Protein AF-0000000072250108 (afdb_homodimer)

Sequence (618 aa):
MEIKQIKYFLTVVEAGSIGKAAQKLDVGASAISQQISKLEQELSIRLLQRNAFGVTPTPAGLAFLKHSQLILRQVNFAVDAAHSARLSGHVSLGFPPTITALIGIPLMKLMSERYPDIRLEIVETLSGNLIQSINSRQLDIAIIFTNEIDKQWSIQPLVREQMYLMARKEVLEEYGLAECIKSGVIQSQQIGDLPLVLPRQRHSLRKLLEHKIGQLNVVYEIDGLHLLMDSLIHLNLASVRPGSACLQEYKHKLQLLKLVDPEVERINYLVSLAEEELSPAALAAKSAIKACVKDLIQNQIWPCSEIILMEIKQIKYFLTVVEAGSIGKAAQKLDVGASAISQQISKLEQELSIRLLQRNAFGVTPTPAGLAFLKHSQLILRQVNFAVDAAHSARLSGHVSLGFPPTITALIGIPLMKLMSERYPDIRLEIVETLSGNLIQSINSRQLDIAIIFTNEIDKQWSIQPLVREQMYLMARKEVLEEYGLAECIKSGVIQSQQIGDLPLVLPRQRHSLRKLLEHKIGQLNVVYEIDGLHLLMDSLIHLNLASVRPGSACLQEYKHKLQLLKLVDPEVERINYLVSLAEEELSPAALAAKSAIKACVKDLIQNQIWPCSEIIL

Organism: Acinetobacter pittii (strain PHEA-2) (NCBI:txid871585)

InterPro domains:
  IPR000847 LysR, HTH, N-terminal domain [PF00126] (3-61)
  IPR000847 LysR, HTH, N-terminal domain [PS50931] (1-58)
  IPR005119 LysR, substrate-binding [PF03466] (86-286)
  IPR036388 Winged helix-like DNA-binding domain superfamily [G3DSA:1.10.10.10] (1-90)
  IPR036390 Winged helix DNA-binding domain superfamily [SSF46785] (1-107)

Nearest PDB structures (foldseek):
  7d98-assembly1_P  TM=6.594E-01  e=1.096E-21  Cupriavidus necator
  6g1d-assembly1_B  TM=5.913E-01  e=2.688E-22  Corynebacterium glutamicum
  6g1d-assembly1_D  TM=5.767E-01  e=8.488E-22  Corynebacterium glutamicum
  8sbf-assembly1_D  TM=6.115E-01  e=8.967E-19  Acinetobacter baylyi ADP1
  6g1b-assembly1_J-2  TM=5.195E-01  e=2.672E-20  Corynebacterium glutamicum

pLDDT: mean 89.66, std 9.51, range [47.38, 98.5]

Solvent-accessible surface area (backbone atoms only — not comparable to full-atom values): 32470 Å² total; per-residue (Å²): 137,50,70,67,35,46,52,49,51,51,39,22,56,74,56,28,23,58,62,56,24,15,61,73,67,72,48,55,46,66,59,49,52,49,38,46,51,50,48,24,57,76,65,72,44,68,38,66,40,79,55,99,85,34,37,44,63,30,76,58,18,52,56,46,47,57,50,44,55,50,48,54,51,49,51,52,38,51,53,26,57,72,60,30,86,59,70,32,42,71,34,33,35,30,28,28,59,57,52,36,74,64,45,43,63,59,40,52,53,50,41,52,70,77,35,65,55,43,35,47,31,42,41,54,46,54,48,73,59,46,52,53,33,43,75,66,63,67,31,54,36,33,46,33,69,64,86,88,64,66,83,79,47,38,73,40,65,38,34,40,30,39,32,22,40,36,23,25,60,69,53,40,46,73,71,70,36,55,67,32,65,73,68,37,38,39,45,52,77,70,52,58,80,50,46,21,44,39,48,43,75,84,36,68,67,36,46,53,46,40,72,67,63,42,91,69,43,66,56,34,27,32,60,34,63,66,57,49,55,48,40,28,73,78,42,91,33,30,32,76,42,47,39,52,66,57,40,82,91,38,58,90,58,42,42,68,22,37,38,32,78,57,70,46,70,48,50,35,23,42,35,30,58,45,74,88,72,44,44,71,47,41,47,53,49,52,52,46,50,52,52,44,54,52,51,33,44,75,68,59,71,36,39,63,52,43,80,58,108,136,53,72,67,36,47,53,47,49,52,39,23,55,74,56,29,21,58,62,57,25,16,60,73,66,72,47,54,46,66,57,49,52,50,39,47,50,50,48,24,57,76,65,70,44,67,38,67,41,78,54,100,85,34,38,44,64,32,75,59,18,52,57,48,47,58,51,43,56,50,48,53,52,49,52,52,38,52,53,27,57,69,63,28,88,59,69,33,43,71,35,34,35,32,29,28,60,57,52,37,74,66,45,42,62,59,40,53,54,50,40,52,71,77,34,68,54,43,33,48,30,44,41,54,47,53,49,73,58,45,52,53,33,44,74,66,63,68,32,54,37,32,46,32,70,65,84,88,63,66,83,79,45,38,76,40,67,38,34,40,31,40,30,21,41,36,24,25,62,68,54,39,47,74,70,70,36,55,65,32,64,74,70,35,37,40,45,53,78,70,53,58,80,49,47,22,44,39,49,40,78,85,34,67,66,37,46,52,44,42,72,68,63,41,91,69,42,68,55,34,27,33,60,33,63,66,57,48,57,49,39,27,74,76,43,91,31,28,31,75,41,47,38,52,64,57,40,81,91,38,59,90,59,42,41,67,22,37,39,31,80,59,70,47,71,51,50,35,23,43,36,28,58,45,74,89,74,43,44,71,44,42,48,52,48,52,53,45,50,53,52,45,52,52,50,34,45,76,68,60,69,38,39,65,54,41,81,59,107

Structure (mmCIF, N/CA/C/O backbone):
data_AF-0000000072250108-model_v1
#
loop_
_entity.id
_entity.type
_entity.pdbx_description
1 polymer 'LysR family transcriptional regulatory protein'
#
loop_
_atom_site.group_PDB
_atom_site.id
_atom_site.type_symbol
_atom_site.label_atom_id
_atom_site.label_alt_id
_atom_site.label_comp_id
_atom_site.label_asym_id
_atom_site.label_entity_id
_atom_site.label_seq_id
_atom_site.pdbx_PDB_ins_code
_atom_site.Cartn_x
_atom_site.Cartn_y
_atom_site.Cartn_z
_atom_site.occupancy
_atom_site.B_iso_or_equiv
_atom_site.auth_seq_id
_atom_site.auth_comp_id
_atom_site.auth_asym_id
_atom_site.auth_atom_id
_atom_site.pdbx_PDB_model_num
ATOM 1 N N . MET A 1 1 ? -2.648 -12.18 -38.906 1 72.38 1 MET A N 1
ATOM 2 C CA . MET A 1 1 ? -2.178 -11.688 -37.625 1 72.38 1 MET A CA 1
ATOM 3 C C . MET A 1 1 ? -1.676 -12.836 -36.75 1 72.38 1 MET A C 1
ATOM 5 O O . MET A 1 1 ? -2.336 -13.867 -36.625 1 72.38 1 MET A O 1
ATOM 9 N N . GLU A 1 2 ? -0.431 -12.711 -36.344 1 80.56 2 GLU A N 1
ATOM 10 C CA . GLU A 1 2 ? 0.228 -13.766 -35.562 1 80.56 2 GLU A CA 1
ATOM 11 C C . GLU A 1 2 ? 0.463 -13.328 -34.125 1 80.56 2 GLU A C 1
ATOM 13 O O . GLU A 1 2 ? 0.614 -12.141 -33.844 1 80.56 2 GLU A O 1
ATOM 18 N N . ILE A 1 3 ? 0.486 -14.32 -33.25 1 82.5 3 ILE A N 1
ATOM 19 C CA . ILE A 1 3 ? 0.713 -14.078 -31.844 1 82.5 3 ILE A CA 1
ATOM 20 C C . ILE A 1 3 ? 2.023 -13.32 -31.656 1 82.5 3 ILE A C 1
ATOM 22 O O . ILE A 1 3 ? 2.117 -12.445 -30.781 1 82.5 3 ILE A O 1
ATOM 26 N N . LYS A 1 4 ? 3 -13.648 -32.438 1 85.94 4 LYS A N 1
ATOM 27 C CA . LYS A 1 4 ? 4.305 -13 -32.375 1 85.94 4 LYS A CA 1
ATOM 28 C C . LYS A 1 4 ? 4.18 -11.5 -32.625 1 85.94 4 LYS A C 1
ATOM 30 O O . LYS A 1 4 ? 4.848 -10.695 -31.984 1 85.94 4 LYS A O 1
ATOM 35 N N . GLN A 1 5 ? 3.346 -11.164 -33.531 1 87.38 5 GLN A N 1
ATOM 36 C CA . GLN A 1 5 ? 3.119 -9.758 -33.844 1 87.38 5 GLN A CA 1
ATOM 37 C C . GLN A 1 5 ? 2.502 -9.016 -32.688 1 87.38 5 GLN A C 1
ATOM 39 O O . GLN A 1 5 ? 2.895 -7.887 -32.375 1 87.38 5 GLN A O 1
ATOM 44 N N . ILE A 1 6 ? 1.602 -9.68 -32.031 1 87.5 6 ILE A N 1
ATOM 45 C CA . ILE A 1 6 ? 0.906 -9.094 -30.906 1 87.5 6 ILE A CA 1
ATOM 46 C C . ILE A 1 6 ? 1.884 -8.898 -29.75 1 87.5 6 ILE A C 1
ATOM 48 O O . ILE A 1 6 ? 1.895 -7.848 -29.094 1 87.5 6 ILE A O 1
ATOM 52 N N . LYS A 1 7 ? 2.668 -9.867 -29.5 1 88 7 LYS A N 1
ATOM 53 C CA . LYS A 1 7 ? 3.688 -9.797 -28.453 1 88 7 LYS A CA 1
ATOM 54 C C . LYS A 1 7 ? 4.66 -8.656 -28.719 1 88 7 LYS A C 1
ATOM 56 O O . LYS A 1 7 ? 5.02 -7.914 -27.797 1 88 7 LYS A O 1
ATOM 61 N N . TYR A 1 8 ? 5.094 -8.539 -29.938 1 90.62 8 TYR A N 1
ATOM 62 C CA . TYR A 1 8 ? 6.004 -7.469 -30.312 1 90.62 8 TYR A CA 1
ATOM 63 C C . TYR A 1 8 ? 5.363 -6.105 -30.094 1 90.62 8 TYR A C 1
ATOM 65 O O . TYR A 1 8 ? 5.988 -5.199 -29.547 1 90.62 8 TYR A O 1
ATOM 73 N N . PHE A 1 9 ? 4.125 -5.992 -30.469 1 91.75 9 PHE A N 1
ATOM 74 C CA . PHE A 1 9 ? 3.359 -4.762 -30.297 1 91.75 9 PHE A CA 1
ATOM 75 C C . PHE A 1 9 ? 3.281 -4.359 -28.828 1 91.75 9 PHE A C 1
ATOM 77 O O . PHE A 1 9 ? 3.592 -3.223 -28.469 1 91.75 9 PHE A O 1
ATOM 84 N N . LEU A 1 10 ? 2.898 -5.27 -28.078 1 89.69 10 LEU A N 1
ATOM 85 C CA . LEU A 1 10 ? 2.746 -5.012 -26.656 1 89.69 10 LEU A CA 1
ATOM 86 C C . LEU A 1 10 ? 4.074 -4.582 -26.031 1 89.69 10 LEU A C 1
ATOM 88 O O . LEU A 1 10 ? 4.117 -3.639 -25.25 1 89.69 10 LEU A O 1
ATOM 92 N N . THR A 1 11 ? 5.148 -5.23 -26.359 1 89.94 11 THR A N 1
ATOM 93 C CA . THR A 1 11 ? 6.465 -4.953 -25.812 1 89.94 11 THR A CA 1
ATOM 94 C C . THR A 1 11 ? 6.953 -3.57 -26.234 1 89.94 11 THR A C 1
ATOM 96 O O . THR A 1 11 ? 7.57 -2.854 -25.438 1 89.94 11 THR A O 1
ATOM 99 N N . VAL A 1 12 ? 6.625 -3.215 -27.391 1 93.25 12 VAL A N 1
ATOM 100 C CA . VAL A 1 12 ? 7.012 -1.9 -27.875 1 93.25 12 VAL A CA 1
ATOM 101 C C . VAL A 1 12 ? 6.262 -0.814 -27.125 1 93.25 12 VAL A C 1
ATOM 103 O O . VAL A 1 12 ? 6.844 0.206 -26.734 1 93.25 12 VAL A O 1
ATOM 106 N N . VAL A 1 13 ? 4.992 -1.061 -26.938 1 90.25 13 VAL A N 1
ATOM 107 C CA . VAL A 1 13 ? 4.172 -0.087 -26.219 1 90.25 13 VAL A CA 1
ATOM 108 C C . VAL A 1 13 ? 4.672 0.061 -24.781 1 90.25 13 VAL A C 1
ATOM 110 O O . VAL A 1 13 ? 4.777 1.176 -24.266 1 90.25 13 VAL A O 1
ATOM 113 N N . GLU A 1 14 ? 4.898 -1.041 -24.25 1 85.88 14 GLU A N 1
ATOM 114 C CA . GLU A 1 14 ? 5.379 -1.061 -22.875 1 85.88 14 GLU A CA 1
ATOM 115 C C . GLU A 1 14 ? 6.73 -0.365 -22.75 1 85.88 14 GLU A C 1
ATOM 117 O O . GLU A 1 14 ? 6.953 0.405 -21.812 1 85.88 14 GLU A O 1
ATOM 122 N N . ALA A 1 15 ? 7.625 -0.612 -23.688 1 86.44 15 ALA A N 1
ATOM 123 C CA . ALA A 1 15 ? 8.992 -0.109 -23.625 1 86.44 15 ALA A CA 1
ATOM 124 C C . ALA A 1 15 ? 9.07 1.325 -24.141 1 86.44 15 ALA A C 1
ATOM 126 O O . ALA A 1 15 ? 10.031 2.045 -23.859 1 86.44 15 ALA A O 1
ATOM 127 N N . GLY A 1 16 ? 8.086 1.693 -24.922 1 89.12 16 GLY A N 1
ATOM 128 C CA . GLY A 1 16 ? 8.047 3.008 -25.531 1 89.12 16 GLY A CA 1
ATOM 129 C C . GLY A 1 16 ? 9.07 3.168 -26.656 1 89.12 16 GLY A C 1
ATOM 130 O O . GLY A 1 16 ? 9.375 4.289 -27.062 1 89.12 16 GLY A O 1
ATOM 131 N N . SER A 1 17 ? 9.75 2.104 -27 1 91.94 17 SER A N 1
ATOM 132 C CA . SER A 1 17 ? 10.797 2.123 -28.016 1 91.94 17 SER A CA 1
ATOM 133 C C . SER A 1 17 ? 10.953 0.76 -28.672 1 91.94 17 SER A C 1
ATOM 135 O O . SER A 1 17 ? 10.867 -0.274 -28.016 1 91.94 17 SER A O 1
ATOM 137 N N . ILE A 1 18 ? 11.211 0.796 -29.984 1 91.44 18 ILE A N 1
ATOM 138 C CA . ILE A 1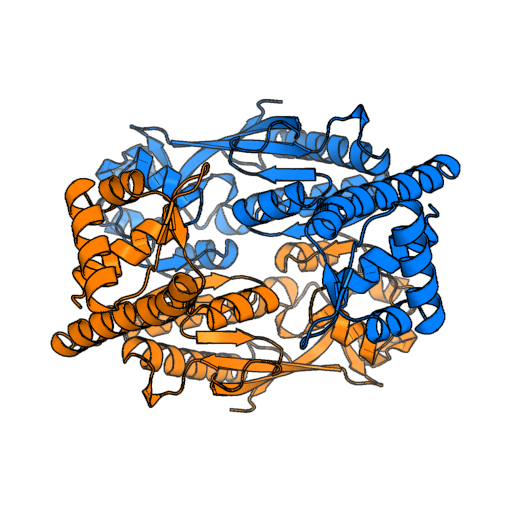 18 ? 11.422 -0.44 -30.734 1 91.44 18 ILE A CA 1
ATOM 139 C C . ILE A 1 18 ? 12.766 -1.049 -30.344 1 91.44 18 ILE A C 1
ATOM 141 O O . ILE A 1 18 ? 12.883 -2.266 -30.188 1 91.44 18 ILE A O 1
ATOM 145 N N . GLY A 1 19 ? 13.695 -0.185 -30.203 1 91.81 19 GLY A N 1
ATOM 146 C CA . GLY A 1 19 ? 15.008 -0.662 -29.797 1 91.81 19 GLY A CA 1
ATOM 147 C C . GLY A 1 19 ? 15.008 -1.328 -28.438 1 91.81 19 GLY A C 1
ATOM 148 O O . GLY A 1 19 ? 15.57 -2.412 -28.266 1 91.81 19 GLY A O 1
ATOM 149 N N . LYS A 1 20 ? 14.422 -0.724 -27.531 1 91.44 20 LYS A N 1
ATOM 150 C CA . LYS A 1 20 ? 14.336 -1.275 -26.188 1 91.44 20 LYS A CA 1
ATOM 151 C C . LYS A 1 20 ? 13.539 -2.578 -26.172 1 91.44 20 LYS A C 1
ATOM 153 O O . LYS A 1 20 ? 13.898 -3.518 -25.453 1 91.44 20 LYS A O 1
ATOM 158 N N . ALA A 1 21 ? 12.516 -2.564 -26.922 1 93.12 21 ALA A N 1
ATOM 159 C CA . ALA A 1 21 ? 11.711 -3.779 -27.047 1 93.12 21 ALA A CA 1
ATOM 160 C C . ALA A 1 21 ? 12.539 -4.918 -27.641 1 93.12 21 ALA A C 1
ATOM 162 O O . ALA A 1 21 ? 12.43 -6.066 -27.203 1 93.12 21 ALA A O 1
ATOM 163 N N . ALA A 1 22 ? 13.336 -4.609 -28.594 1 92.94 22 ALA A N 1
ATOM 164 C CA . ALA A 1 22 ? 14.188 -5.602 -29.25 1 92.94 22 ALA A CA 1
ATOM 165 C C . ALA A 1 22 ? 15.172 -6.215 -28.25 1 92.94 22 ALA A C 1
ATOM 167 O O . ALA A 1 22 ? 15.398 -7.426 -28.266 1 92.94 22 ALA A O 1
ATOM 168 N N . GLN A 1 23 ? 15.625 -5.426 -27.438 1 89.44 23 GLN A N 1
ATOM 169 C CA . GLN A 1 23 ? 16.531 -5.887 -26.391 1 89.44 23 GLN A CA 1
ATOM 170 C C . GLN A 1 23 ? 15.82 -6.812 -25.406 1 89.44 23 GLN A C 1
ATOM 172 O O . GLN A 1 23 ? 16.344 -7.867 -25.047 1 89.44 23 GLN A O 1
ATOM 177 N N . LYS A 1 24 ? 14.672 -6.422 -25.141 1 85.31 24 LYS A N 1
ATOM 178 C CA . LYS A 1 24 ? 13.875 -7.184 -24.172 1 85.31 24 LYS A CA 1
ATOM 179 C C . LYS A 1 24 ? 13.508 -8.555 -24.734 1 85.31 24 LYS A C 1
ATOM 181 O O . LYS A 1 24 ? 13.492 -9.547 -24 1 85.31 24 LYS A O 1
ATOM 186 N N . LEU A 1 25 ? 13.273 -8.586 -25.969 1 85.75 25 LEU A N 1
ATOM 187 C CA . LEU A 1 25 ? 12.789 -9.797 -26.625 1 85.75 25 LEU A CA 1
ATOM 188 C C . LEU A 1 25 ? 13.953 -10.586 -27.234 1 85.75 25 LEU A C 1
ATOM 190 O O . LEU A 1 25 ? 13.75 -11.688 -27.75 1 85.75 25 LEU A O 1
ATOM 194 N N . ASP A 1 26 ? 15.133 -10.031 -27.109 1 88.69 26 ASP A N 1
ATOM 195 C CA . ASP A 1 26 ? 16.344 -10.633 -27.656 1 88.69 26 ASP A CA 1
ATOM 196 C C . ASP A 1 26 ? 16.172 -10.922 -29.156 1 88.69 26 ASP A C 1
ATOM 198 O O . ASP A 1 26 ? 16.406 -12.055 -29.594 1 88.69 26 ASP A O 1
ATOM 202 N N . VAL A 1 27 ? 15.625 -9.961 -29.859 1 88.56 27 VAL A N 1
ATOM 203 C CA . VAL A 1 27 ? 15.469 -10.039 -31.312 1 88.56 27 VAL A CA 1
ATOM 204 C C . VAL A 1 27 ? 15.961 -8.75 -31.953 1 88.56 27 VAL A C 1
ATOM 206 O O . VAL A 1 27 ? 16.281 -7.781 -31.25 1 88.56 27 VAL A O 1
ATOM 209 N N . GLY A 1 28 ? 16.203 -8.695 -33.156 1 90 28 GLY A N 1
ATOM 210 C CA . GLY A 1 28 ? 16.625 -7.504 -33.875 1 90 28 GLY A CA 1
ATOM 211 C C . GLY A 1 28 ? 15.523 -6.469 -34.031 1 90 28 GLY A C 1
ATOM 212 O O . GLY A 1 28 ? 14.359 -6.816 -34.188 1 90 28 GLY A O 1
ATOM 213 N N . ALA A 1 29 ? 15.938 -5.273 -33.938 1 92.81 29 ALA A N 1
ATOM 214 C CA . ALA A 1 29 ? 14.977 -4.176 -34.062 1 92.81 29 ALA A CA 1
ATOM 215 C C . ALA A 1 29 ? 14.281 -4.227 -35.438 1 92.81 29 ALA A C 1
ATOM 217 O O . ALA A 1 29 ? 13.102 -3.887 -35.531 1 92.81 29 ALA A O 1
ATOM 218 N N . SER A 1 30 ? 14.984 -4.609 -36.406 1 93.06 30 SER A N 1
ATOM 219 C CA . SER A 1 30 ? 14.414 -4.73 -37.75 1 93.06 30 SER A CA 1
ATOM 220 C C . SER A 1 30 ? 13.297 -5.77 -37.781 1 93.06 30 SER A C 1
ATOM 222 O O . SER A 1 30 ? 12.281 -5.574 -38.469 1 93.06 30 SER A O 1
ATOM 224 N N . ALA A 1 31 ? 13.523 -6.801 -37.062 1 91.38 31 ALA A N 1
ATOM 225 C CA . ALA A 1 31 ? 12.523 -7.859 -37 1 91.38 31 ALA A CA 1
ATOM 226 C C . ALA A 1 31 ? 11.234 -7.355 -36.344 1 91.38 31 ALA A C 1
ATOM 228 O O . ALA A 1 31 ? 10.133 -7.633 -36.844 1 91.38 31 ALA A O 1
ATOM 229 N N . ILE A 1 32 ? 11.375 -6.637 -35.312 1 93.5 32 ILE A N 1
ATOM 230 C CA . ILE A 1 32 ? 10.219 -6.09 -34.625 1 93.5 32 ILE A CA 1
ATOM 231 C C . ILE A 1 32 ? 9.484 -5.105 -35.531 1 93.5 32 ILE A C 1
ATOM 233 O O . ILE A 1 32 ? 8.266 -5.176 -35.688 1 93.5 32 ILE A O 1
ATOM 237 N N . SER A 1 33 ? 10.266 -4.191 -36.188 1 93.12 33 SER A N 1
ATOM 238 C CA . SER A 1 33 ? 9.688 -3.189 -37.062 1 93.12 33 SER A CA 1
ATOM 239 C C . SER A 1 33 ? 8.93 -3.84 -38.219 1 93.12 33 SER A C 1
ATOM 241 O O . SER A 1 33 ? 7.836 -3.402 -38.562 1 93.12 33 SER A O 1
ATOM 243 N N . GLN A 1 34 ? 9.461 -4.848 -38.75 1 92.19 34 GLN A N 1
ATOM 244 C CA . GLN A 1 34 ? 8.844 -5.559 -39.844 1 92.19 34 GLN A CA 1
ATOM 245 C C . GLN A 1 34 ? 7.535 -6.215 -39.438 1 92.19 34 GLN A C 1
ATOM 247 O O . GLN A 1 34 ? 6.539 -6.145 -40.156 1 92.19 34 GLN A O 1
ATOM 252 N N . GLN A 1 35 ? 7.617 -6.848 -38.312 1 92.19 35 GLN A N 1
ATOM 253 C CA . GLN A 1 35 ? 6.426 -7.535 -37.812 1 92.19 35 GLN A CA 1
ATOM 254 C C . GLN A 1 35 ? 5.312 -6.547 -37.469 1 92.19 35 GLN A C 1
ATOM 256 O O . GLN A 1 35 ? 4.137 -6.828 -37.719 1 92.19 35 GLN A O 1
ATOM 261 N N . ILE A 1 36 ? 5.656 -5.422 -36.969 1 93 36 ILE A N 1
ATOM 262 C CA . ILE A 1 36 ? 4.68 -4.391 -36.656 1 93 36 ILE A CA 1
ATOM 263 C C . ILE A 1 36 ? 4.082 -3.818 -37.938 1 93 36 ILE A C 1
ATOM 265 O O . ILE A 1 36 ? 2.869 -3.615 -38.031 1 93 36 ILE A O 1
ATOM 269 N N . SER A 1 37 ? 4.961 -3.572 -38.844 1 92.81 37 SER A N 1
ATOM 270 C CA . SER A 1 37 ? 4.504 -3.08 -40.156 1 92.81 37 SER A CA 1
ATOM 271 C C . SER A 1 37 ? 3.545 -4.066 -40.812 1 92.81 37 SER A C 1
ATOM 273 O O . SER A 1 37 ? 2.523 -3.668 -41.375 1 92.81 37 SER A O 1
ATOM 275 N N . LYS A 1 38 ? 3.9 -5.293 -40.75 1 89.88 38 LYS A N 1
ATOM 276 C CA . LYS A 1 38 ? 3.035 -6.336 -41.312 1 89.88 38 LYS A CA 1
ATOM 277 C C . LYS A 1 38 ? 1.686 -6.363 -40.594 1 89.88 38 LYS A C 1
ATOM 279 O O . LYS A 1 38 ? 0.642 -6.492 -41.25 1 89.88 38 LYS A O 1
ATOM 284 N N . LEU A 1 39 ? 1.707 -6.289 -39.312 1 90.25 39 LEU A N 1
ATOM 285 C CA . LEU A 1 39 ? 0.496 -6.25 -38.5 1 90.25 39 LEU A CA 1
ATOM 286 C C . LEU A 1 39 ? -0.383 -5.066 -38.906 1 90.25 39 LEU A C 1
ATOM 288 O O . LEU A 1 39 ? -1.591 -5.223 -39.094 1 90.25 39 LEU A O 1
ATOM 292 N N . GLU A 1 40 ? 0.205 -3.898 -39.094 1 92.38 40 GLU A N 1
ATOM 293 C CA . GLU A 1 40 ? -0.52 -2.691 -39.469 1 92.38 40 GLU A CA 1
ATOM 294 C C . GLU A 1 40 ? -1.075 -2.805 -40.875 1 92.38 40 GLU A C 1
ATOM 296 O O . GLU A 1 40 ? -2.182 -2.338 -41.156 1 92.38 40 GLU A O 1
ATOM 301 N N . GLN A 1 41 ? -0.333 -3.438 -41.719 1 87.62 41 GLN A N 1
ATOM 302 C CA . GLN A 1 41 ? -0.778 -3.666 -43.094 1 87.62 41 GLN A CA 1
ATOM 303 C C . GLN A 1 41 ? -1.979 -4.605 -43.125 1 87.62 41 GLN A C 1
ATOM 305 O O . GLN A 1 41 ? -2.949 -4.352 -43.844 1 87.62 41 GLN A O 1
ATOM 310 N N . GLU A 1 42 ? -1.857 -5.656 -42.375 1 84.12 42 GLU A N 1
ATOM 311 C CA . GLU A 1 42 ? -2.953 -6.621 -42.312 1 84.12 42 GLU A CA 1
ATOM 312 C C . GLU A 1 42 ? -4.23 -5.973 -41.781 1 84.12 42 GLU A C 1
ATOM 314 O O . GLU A 1 42 ? -5.328 -6.305 -42.219 1 84.12 42 GLU A O 1
ATOM 319 N N . LEU A 1 43 ? -4.051 -5.039 -40.875 1 83.94 43 LEU A N 1
ATOM 320 C CA . LEU A 1 43 ? -5.184 -4.371 -40.25 1 83.94 43 LEU A CA 1
ATOM 321 C C . LEU A 1 43 ? -5.57 -3.109 -41 1 83.94 43 LEU A C 1
ATOM 323 O O . LEU A 1 43 ? -6.617 -2.514 -40.75 1 83.94 43 LEU A O 1
ATOM 327 N N . SER A 1 44 ? -4.781 -2.768 -41.938 1 88.25 44 SER A N 1
ATOM 328 C CA . SER A 1 44 ? -4.945 -1.565 -42.75 1 88.25 44 SER A CA 1
ATOM 329 C C . SER A 1 44 ? -5.105 -0.326 -41.875 1 88.25 44 SER A C 1
ATOM 331 O O . SER A 1 44 ? -5.934 0.54 -42.156 1 88.25 44 SER A O 1
ATOM 333 N N . ILE A 1 45 ? -4.434 -0.312 -40.75 1 87.31 45 ILE A N 1
ATOM 334 C CA . ILE A 1 45 ? -4.465 0.822 -39.844 1 87.31 45 ILE A CA 1
ATOM 335 C C . ILE A 1 45 ? -3.117 0.953 -39.125 1 87.31 45 ILE A C 1
ATOM 337 O O . ILE A 1 45 ? -2.418 -0.043 -38.938 1 87.31 45 ILE A O 1
ATOM 341 N N . ARG A 1 46 ? -2.773 2.201 -38.75 1 91.25 46 ARG A N 1
ATOM 342 C CA . ARG A 1 46 ? -1.557 2.424 -37.969 1 91.25 46 ARG A CA 1
ATOM 343 C C . ARG A 1 46 ? -1.824 2.275 -36.5 1 91.25 46 ARG A C 1
ATOM 345 O O . ARG A 1 46 ? -2.762 2.873 -35.969 1 91.25 46 ARG A O 1
ATOM 352 N N . LEU A 1 47 ? -1.021 1.402 -35.875 1 92.94 47 LEU A N 1
ATOM 353 C CA . LEU A 1 47 ? -1.187 1.152 -34.438 1 92.94 47 LEU A CA 1
ATOM 354 C C . LEU A 1 47 ? -0.186 1.967 -33.625 1 92.94 47 LEU A C 1
ATOM 356 O O . LEU A 1 47 ? -0.448 2.303 -32.469 1 92.94 47 LEU A O 1
ATOM 360 N N . LEU A 1 48 ? 0.982 2.256 -34.219 1 93.56 48 LEU A N 1
ATOM 361 C CA . LEU A 1 48 ? 2.055 2.969 -33.531 1 93.56 48 LEU A CA 1
ATOM 362 C C . LEU A 1 48 ? 2.457 4.219 -34.312 1 93.56 48 LEU A C 1
ATOM 364 O O . LEU A 1 48 ? 2.324 4.266 -35.531 1 93.56 48 LEU A O 1
ATOM 368 N N . GLN A 1 49 ? 2.85 5.238 -33.531 1 90.62 49 GLN A N 1
ATOM 369 C CA . GLN A 1 49 ? 3.383 6.449 -34.125 1 90.62 49 GLN A CA 1
ATOM 370 C C . GLN A 1 49 ? 4.723 6.84 -33.5 1 90.62 49 GLN A C 1
ATOM 372 O O . GLN A 1 49 ? 4.938 6.637 -32.312 1 90.62 49 GLN A O 1
ATOM 377 N N . ARG A 1 50 ? 5.586 7.195 -34.312 1 83.81 50 ARG A N 1
ATOM 378 C CA . ARG A 1 50 ? 6.898 7.641 -33.844 1 83.81 50 ARG A CA 1
ATOM 379 C C . ARG A 1 50 ? 6.902 9.141 -33.562 1 83.81 50 ARG A C 1
ATOM 381 O O . ARG A 1 50 ? 6.332 9.914 -34.344 1 83.81 50 ARG A O 1
ATOM 388 N N . ASN A 1 51 ? 7.254 9.5 -32.438 1 76.25 51 ASN A N 1
ATOM 389 C CA . ASN A 1 51 ? 7.391 10.914 -32.094 1 76.25 51 ASN A CA 1
ATOM 390 C C . ASN A 1 51 ? 8.766 11.219 -31.516 1 76.25 51 ASN A C 1
ATOM 392 O O . ASN A 1 51 ? 9.656 10.359 -31.516 1 76.25 51 ASN A O 1
ATOM 396 N N . ALA A 1 52 ? 8.984 12.5 -31.047 1 74.81 52 ALA A N 1
ATOM 397 C CA . ALA A 1 52 ? 10.273 12.961 -30.531 1 74.81 52 ALA A CA 1
ATOM 398 C C . ALA A 1 52 ? 10.664 12.211 -29.266 1 74.81 52 ALA A C 1
ATOM 400 O O . ALA A 1 52 ? 11.852 12.102 -28.938 1 74.81 52 ALA A O 1
ATOM 401 N N . PHE A 1 53 ? 9.75 11.547 -28.688 1 73.56 53 PHE A N 1
ATOM 402 C CA . PHE A 1 53 ? 9.992 10.945 -27.391 1 73.56 53 PHE A CA 1
ATOM 403 C C . PHE A 1 53 ? 10.023 9.422 -27.484 1 73.56 53 PHE A C 1
ATOM 405 O O . PHE A 1 53 ? 10.188 8.734 -26.469 1 73.56 53 PHE A O 1
ATOM 412 N N . GLY A 1 54 ? 9.859 8.977 -28.688 1 84.19 54 GLY A N 1
ATOM 413 C CA . GLY A 1 54 ? 9.852 7.535 -28.875 1 84.19 54 GLY A CA 1
ATOM 414 C C . GLY A 1 54 ? 8.664 7.039 -29.672 1 84.19 54 GLY A C 1
ATOM 415 O O . GLY A 1 54 ? 8.289 7.645 -30.672 1 84.19 54 GLY A O 1
ATOM 416 N N . VAL A 1 55 ? 8.195 5.812 -29.328 1 89.88 55 VAL A N 1
ATOM 417 C CA . VAL A 1 55 ? 7.066 5.191 -30.016 1 89.88 55 VAL A CA 1
ATOM 418 C C . VAL A 1 55 ? 5.859 5.148 -29.078 1 89.88 55 VAL A C 1
ATOM 420 O O . VAL A 1 55 ? 5.973 4.727 -27.922 1 89.88 55 VAL A O 1
ATOM 423 N N . THR A 1 56 ? 4.77 5.742 -29.547 1 90.44 56 THR A N 1
ATOM 424 C CA . THR A 1 56 ? 3.531 5.719 -28.781 1 90.44 56 THR A CA 1
ATOM 425 C C . THR A 1 56 ? 2.396 5.102 -29.594 1 90.44 56 THR A C 1
ATOM 427 O O . THR A 1 56 ? 2.424 5.133 -30.828 1 90.44 56 THR A O 1
ATOM 430 N N . PRO A 1 57 ? 1.386 4.543 -28.859 1 88.38 57 PRO A N 1
ATOM 431 C CA . PRO A 1 57 ? 0.239 3.992 -29.578 1 88.38 57 PRO A CA 1
ATOM 432 C C . PRO A 1 57 ? -0.681 5.078 -30.141 1 88.38 57 PRO A C 1
ATOM 434 O O . PRO A 1 57 ? -0.867 6.117 -29.5 1 88.38 57 PRO A O 1
ATOM 437 N N . THR A 1 58 ? -1.239 4.863 -31.406 1 86.75 58 THR A N 1
ATOM 438 C CA . THR A 1 58 ? -2.344 5.652 -31.953 1 86.75 58 THR A CA 1
ATOM 439 C C . THR A 1 58 ? -3.637 5.352 -31.203 1 86.75 58 THR A C 1
ATOM 441 O O . THR A 1 58 ? -3.686 4.43 -30.375 1 86.75 58 THR A O 1
ATOM 444 N N . PRO A 1 59 ? -4.668 6.133 -31.453 1 79.75 59 PRO A N 1
ATOM 445 C CA . PRO A 1 59 ? -5.957 5.762 -30.859 1 79.75 59 PRO A CA 1
ATOM 446 C C . PRO A 1 59 ? -6.367 4.328 -31.188 1 79.75 59 PRO A C 1
ATOM 448 O O . PRO A 1 59 ? -6.848 3.604 -30.312 1 79.75 59 PRO A O 1
ATOM 451 N N . ALA A 1 60 ? -6.129 3.998 -32.344 1 83.38 60 ALA A N 1
ATOM 452 C CA . ALA A 1 60 ? -6.371 2.615 -32.75 1 83.38 60 ALA A CA 1
ATOM 453 C C . ALA A 1 60 ? -5.438 1.659 -32.031 1 83.38 60 ALA A C 1
ATOM 455 O O . ALA A 1 60 ? -5.84 0.556 -31.641 1 83.38 60 ALA A O 1
ATOM 456 N N . GLY A 1 61 ? -4.254 2.125 -31.828 1 89.31 61 GLY A N 1
ATOM 457 C CA . GLY A 1 61 ? -3.291 1.338 -31.078 1 89.31 61 GLY A CA 1
ATOM 458 C C . GLY A 1 61 ? -3.699 1.113 -29.625 1 89.31 61 GLY A C 1
ATOM 459 O O . GLY A 1 61 ? -3.527 0.017 -29.094 1 89.31 61 GLY A O 1
ATOM 460 N N . LEU A 1 62 ? -4.297 2.061 -29.094 1 82.38 62 LEU A N 1
ATOM 461 C CA . LEU A 1 62 ? -4.766 1.954 -27.719 1 82.38 62 LEU A CA 1
ATOM 462 C C . LEU A 1 62 ? -5.914 0.953 -27.609 1 82.38 62 LEU A C 1
ATOM 464 O O . LEU A 1 62 ? -5.973 0.172 -26.656 1 82.38 62 LEU A O 1
ATOM 468 N N . ALA A 1 63 ? -6.762 1.032 -28.578 1 79.06 63 ALA A N 1
ATOM 469 C CA . ALA A 1 63 ? -7.852 0.061 -28.625 1 79.06 63 ALA A CA 1
ATOM 470 C C . ALA A 1 63 ? -7.316 -1.353 -28.844 1 79.06 63 ALA A C 1
ATOM 472 O O . ALA A 1 63 ? -7.762 -2.295 -28.188 1 79.06 63 ALA A O 1
ATOM 473 N N . PHE A 1 64 ? -6.355 -1.428 -29.766 1 83.69 64 PHE A N 1
ATOM 474 C CA . PHE A 1 64 ? -5.746 -2.717 -30.062 1 83.69 64 PHE A CA 1
ATOM 475 C C . PHE A 1 64 ? -4.988 -3.256 -28.859 1 83.69 64 PHE A C 1
ATOM 477 O O . PHE A 1 64 ? -4.953 -4.465 -28.641 1 83.69 64 PHE A O 1
ATOM 484 N N . LEU A 1 65 ? -4.418 -2.328 -28.078 1 83 65 LEU A N 1
ATOM 485 C CA . LEU A 1 65 ? -3.656 -2.688 -26.891 1 83 65 LEU A CA 1
ATOM 486 C C . LEU A 1 65 ? -4.531 -3.441 -25.891 1 83 65 LEU A C 1
ATOM 488 O O . LEU A 1 65 ? -4.133 -4.492 -25.391 1 83 65 LEU A O 1
ATOM 492 N N . LYS A 1 66 ? -5.656 -2.973 -25.75 1 71.94 66 LYS A N 1
ATOM 493 C CA . LYS A 1 66 ? -6.594 -3.6 -24.812 1 71.94 66 LYS A CA 1
ATOM 494 C C . LYS A 1 66 ? -6.93 -5.02 -25.25 1 71.94 66 LYS A C 1
ATOM 496 O O . LYS A 1 66 ? -6.91 -5.949 -24.438 1 71.94 66 LYS A O 1
ATOM 501 N N . HIS A 1 67 ? -7.133 -5.172 -26.469 1 73.12 67 HIS A N 1
ATOM 502 C CA . HIS A 1 67 ? -7.516 -6.473 -27 1 73.12 67 HIS A CA 1
ATOM 503 C C . HIS A 1 67 ? -6.309 -7.402 -27.109 1 73.12 67 HIS A C 1
ATOM 505 O O . HIS A 1 67 ? -6.434 -8.609 -26.906 1 73.12 67 HIS A O 1
ATOM 511 N N . SER A 1 68 ? -5.16 -6.785 -27.391 1 79.94 68 SER A N 1
ATOM 512 C CA . SER A 1 68 ? -3.941 -7.574 -27.516 1 79.94 68 SER A CA 1
ATOM 513 C C . SER A 1 68 ? -3.574 -8.25 -26.203 1 79.94 68 SER A C 1
ATOM 515 O O . SER A 1 68 ? -3.174 -9.414 -26.188 1 79.94 68 SER A O 1
ATOM 517 N N . GLN A 1 69 ? -3.744 -7.539 -25.234 1 74.38 69 GLN A N 1
ATOM 518 C CA . GLN A 1 69 ? -3.465 -8.102 -23.922 1 74.38 69 GLN A CA 1
ATOM 519 C C . GLN A 1 69 ? -4.391 -9.273 -23.625 1 74.38 69 GLN A C 1
ATOM 521 O O . GLN A 1 69 ? -3.953 -10.297 -23.078 1 74.38 69 GLN A O 1
ATOM 526 N N . LEU A 1 70 ? -5.598 -9.148 -24.047 1 66.88 70 LEU A N 1
ATOM 527 C CA . LEU A 1 70 ? -6.582 -10.211 -23.875 1 66.88 70 LEU A CA 1
ATOM 528 C C . LEU A 1 70 ? -6.207 -11.43 -24.703 1 66.88 70 LEU A C 1
ATOM 530 O O . LEU A 1 70 ? -6.32 -12.57 -24.234 1 66.88 70 LEU A O 1
ATOM 534 N N . ILE A 1 71 ? -5.797 -11.164 -25.844 1 67.81 71 ILE A N 1
ATOM 535 C CA . ILE A 1 71 ? -5.426 -12.234 -26.766 1 67.81 71 ILE A CA 1
ATOM 536 C C . ILE A 1 71 ? -4.25 -13.016 -26.188 1 67.81 71 ILE A C 1
ATOM 538 O O . ILE A 1 71 ? -4.281 -14.25 -26.125 1 67.81 71 ILE A O 1
ATOM 542 N N . LEU A 1 72 ? -3.309 -12.328 -25.75 1 70.12 72 LEU A N 1
ATOM 543 C CA . LEU A 1 72 ? -2.135 -13.031 -25.234 1 70.12 72 LEU A CA 1
ATOM 544 C C . LEU A 1 72 ? -2.48 -13.82 -23.984 1 70.12 72 LEU A C 1
ATOM 546 O O . LEU A 1 72 ? -1.977 -14.93 -23.781 1 70.12 72 LEU A O 1
ATOM 550 N N . ARG A 1 73 ? -3.275 -13.297 -23.25 1 65.75 73 ARG A N 1
ATOM 551 C CA . ARG A 1 73 ? -3.746 -14.008 -22.062 1 65.75 73 ARG A CA 1
ATOM 552 C C . ARG A 1 73 ? -4.488 -15.289 -22.453 1 65.75 73 ARG A C 1
ATOM 554 O O . ARG A 1 73 ? -4.266 -16.344 -21.859 1 65.75 73 ARG A O 1
ATOM 561 N N . GLN A 1 74 ? -5.328 -15.172 -23.453 1 63.47 74 GLN A N 1
ATOM 562 C CA . GLN A 1 74 ? -6.09 -16.328 -23.906 1 63.47 74 GLN A CA 1
ATOM 563 C C . GLN A 1 74 ? -5.176 -17.391 -24.5 1 63.47 74 GLN A C 1
ATOM 565 O O . GLN A 1 74 ? -5.398 -18.594 -24.312 1 63.47 74 GLN A O 1
ATOM 570 N N . VAL A 1 75 ? -4.242 -16.953 -25.25 1 62.88 75 VAL A N 1
ATOM 571 C CA . VAL A 1 75 ? -3.268 -17.891 -25.812 1 62.88 75 VAL A CA 1
ATOM 572 C C . VAL A 1 75 ? -2.566 -18.656 -24.703 1 62.88 75 VAL A C 1
ATOM 574 O O . VAL A 1 75 ? -2.43 -19.875 -24.766 1 62.88 75 VAL A O 1
ATOM 577 N N . ASN A 1 76 ? -2.23 -17.969 -23.766 1 60.38 76 ASN A N 1
ATOM 578 C CA . ASN A 1 76 ? -1.569 -18.625 -22.641 1 60.38 76 ASN A CA 1
ATOM 579 C C . ASN A 1 76 ? -2.506 -19.594 -21.922 1 60.38 76 ASN A C 1
ATOM 581 O O . ASN A 1 76 ? -2.094 -20.688 -21.531 1 60.38 76 ASN A O 1
ATOM 585 N N . PHE A 1 77 ? -3.693 -19.203 -21.906 1 58.75 77 PHE A N 1
ATOM 586 C CA . PHE A 1 77 ? -4.699 -20.078 -21.312 1 58.75 77 PHE A CA 1
ATOM 587 C C . PHE A 1 77 ? -4.855 -21.359 -22.125 1 58.75 77 PHE A C 1
ATOM 589 O O . PHE A 1 77 ? -4.996 -22.453 -21.578 1 58.75 77 PHE A O 1
ATOM 596 N N . ALA A 1 78 ? -4.922 -21.234 -23.375 1 57.56 78 ALA A N 1
ATOM 597 C CA . ALA A 1 78 ? -5.074 -22.391 -24.266 1 57.56 78 ALA A CA 1
ATOM 598 C C . ALA A 1 78 ? -3.9 -23.359 -24.125 1 57.56 78 ALA A C 1
ATOM 600 O O . ALA A 1 78 ? -4.09 -24.578 -24.109 1 57.56 78 ALA A O 1
ATOM 601 N N . VAL A 1 79 ? -2.842 -22.844 -24.094 1 55.12 79 VAL A N 1
ATOM 602 C CA . VAL A 1 79 ? -1.648 -23.656 -23.922 1 55.12 79 VAL A CA 1
ATOM 603 C C . VAL A 1 79 ? -1.724 -24.406 -22.578 1 55.12 79 VAL A C 1
ATOM 605 O O . VAL A 1 79 ? -1.478 -25.609 -22.516 1 55.12 79 VAL A O 1
ATOM 608 N N . ASP A 1 80 ? -2.061 -23.625 -21.656 1 55.12 80 ASP A N 1
ATOM 609 C CA . ASP A 1 80 ? -2.168 -24.203 -20.312 1 55.12 80 ASP A CA 1
ATOM 610 C C . ASP A 1 80 ? -3.232 -25.297 -20.266 1 55.12 80 ASP A C 1
ATOM 612 O O . ASP A 1 80 ? -3.027 -26.344 -19.656 1 55.12 80 ASP A O 1
ATOM 616 N N . ALA A 1 81 ? -4.297 -25 -20.797 1 52.5 81 ALA A N 1
ATOM 617 C CA . ALA A 1 81 ? -5.391 -25.969 -20.859 1 52.5 81 ALA A CA 1
ATOM 618 C C . ALA A 1 81 ? -4.961 -27.234 -21.578 1 52.5 81 ALA A C 1
ATOM 620 O O . ALA A 1 81 ? -5.352 -28.344 -21.203 1 52.5 81 ALA A O 1
ATOM 621 N N . ALA A 1 82 ? -4.227 -27.031 -22.625 1 52.06 82 ALA A N 1
ATOM 622 C CA . ALA A 1 82 ? -3.754 -28.188 -23.375 1 52.06 82 ALA A CA 1
ATOM 623 C C . ALA A 1 82 ? -2.83 -29.047 -22.516 1 52.06 82 ALA A C 1
ATOM 625 O O . ALA A 1 82 ? -2.799 -30.281 -22.672 1 52.06 82 ALA A O 1
ATOM 626 N N . HIS A 1 83 ? -2.117 -28.391 -21.844 1 47.44 83 HIS A N 1
ATOM 627 C CA . HIS A 1 83 ? -1.224 -29.125 -20.953 1 47.44 83 HIS A CA 1
ATOM 628 C C . HIS A 1 83 ? -1.947 -29.578 -19.688 1 47.44 83 HIS A C 1
ATOM 630 O O . HIS A 1 83 ? -1.373 -30.281 -18.859 1 47.44 83 HIS A O 1
ATOM 636 N N . SER A 1 84 ? -2.988 -29.125 -19.406 1 49.72 84 SER A N 1
ATOM 637 C CA . SER A 1 84 ? -3.664 -29.141 -18.109 1 49.72 84 SER A CA 1
ATOM 638 C C . SER A 1 84 ? -4.016 -30.578 -17.703 1 49.72 84 SER A C 1
ATOM 640 O O . SER A 1 84 ? -5.18 -30.969 -17.75 1 49.72 84 SER A O 1
ATOM 642 N N . ALA A 1 85 ? -3.422 -31.594 -18.016 1 52.62 85 ALA A N 1
ATOM 643 C CA . ALA A 1 85 ? -3.869 -32.594 -17.047 1 52.62 85 ALA A CA 1
ATOM 644 C C . ALA A 1 85 ? -3.906 -31.984 -15.641 1 52.62 85 ALA A C 1
ATOM 646 O O . ALA A 1 85 ? -4.801 -32.281 -14.844 1 52.62 85 ALA A O 1
ATOM 647 N N . ARG A 1 86 ? -2.869 -31.234 -15.195 1 64.19 86 ARG A N 1
ATOM 648 C CA . ARG A 1 86 ? -2.746 -30.453 -13.969 1 64.19 86 ARG A CA 1
ATOM 649 C C . ARG A 1 86 ? -2.924 -28.969 -14.242 1 64.19 86 ARG A C 1
ATOM 651 O O . ARG A 1 86 ? -2.324 -28.422 -15.172 1 64.19 86 ARG A O 1
ATOM 658 N N . LEU A 1 87 ? -3.984 -28.391 -13.586 1 77 87 LEU A N 1
ATOM 659 C CA . LEU A 1 87 ? -4.301 -26.984 -13.836 1 77 87 LEU A CA 1
ATOM 660 C C . LEU A 1 87 ? -3.078 -26.109 -13.594 1 77 87 LEU A C 1
ATOM 662 O O . LEU A 1 87 ? -2.418 -26.219 -12.555 1 77 87 LEU A O 1
ATOM 666 N N . SER A 1 88 ? -2.521 -25.5 -14.609 1 81.19 88 SER A N 1
ATOM 667 C CA . SER A 1 88 ? -1.386 -24.578 -14.539 1 81.19 88 SER A CA 1
ATOM 668 C C . SER A 1 88 ? -1.724 -23.234 -15.156 1 81.19 88 SER A C 1
ATOM 670 O O . SER A 1 88 ? -2.775 -23.078 -15.781 1 81.19 88 SER A O 1
ATOM 672 N N . GLY A 1 89 ? -0.885 -22.188 -14.859 1 88.56 89 GLY A N 1
ATOM 673 C CA . GLY A 1 89 ? -1.08 -20.875 -15.445 1 88.56 89 GLY A CA 1
ATOM 674 C C . GLY A 1 89 ? -0.745 -19.75 -14.484 1 88.56 89 GLY A C 1
ATOM 675 O O . GLY A 1 89 ? -0.099 -19.969 -13.461 1 88.56 89 GLY A O 1
ATOM 676 N N . HIS A 1 90 ? -1.104 -18.547 -14.953 1 92.38 90 HIS A N 1
ATOM 677 C CA . HIS A 1 90 ? -0.839 -17.328 -14.195 1 92.38 90 HIS A CA 1
ATOM 678 C C . HIS A 1 90 ? -2.131 -16.594 -13.891 1 92.38 90 HIS A C 1
ATOM 680 O O . HIS A 1 90 ? -3.018 -16.484 -14.742 1 92.38 90 HIS A O 1
ATOM 686 N N . VAL A 1 91 ? -2.266 -16.219 -12.625 1 95.44 91 VAL A N 1
ATOM 687 C CA . VAL A 1 91 ? -3.439 -15.445 -12.242 1 95.44 91 VAL A CA 1
ATOM 688 C C . VAL A 1 91 ? -3.004 -14.172 -11.516 1 95.44 91 VAL A C 1
ATOM 690 O O . VAL A 1 91 ? -2.191 -14.234 -10.586 1 95.44 91 VAL A O 1
ATOM 693 N N . SER A 1 92 ? -3.545 -13.039 -11.938 1 97.25 92 SER A N 1
ATOM 694 C CA . SER A 1 92 ? -3.287 -11.742 -11.305 1 97.25 92 SER A CA 1
ATOM 695 C C . SER A 1 92 ? -4.469 -11.305 -10.445 1 97.25 92 SER A C 1
ATOM 697 O O . SER A 1 92 ? -5.582 -11.148 -10.953 1 97.25 92 SER A O 1
ATOM 699 N N . LEU A 1 93 ? -4.172 -11.086 -9.188 1 98.38 93 LEU A N 1
ATOM 700 C CA . LEU A 1 93 ? -5.188 -10.727 -8.203 1 98.38 93 LEU A CA 1
ATOM 701 C C . LEU A 1 93 ? -4.918 -9.336 -7.625 1 98.38 93 LEU A C 1
ATOM 703 O O . LEU A 1 93 ? -3.76 -8.945 -7.453 1 98.38 93 LEU A O 1
ATOM 707 N N . GLY A 1 94 ? -5.965 -8.578 -7.336 1 98.19 94 GLY A N 1
ATOM 708 C CA . GLY A 1 94 ? -5.859 -7.277 -6.703 1 98.19 94 GLY A CA 1
ATOM 709 C C . GLY A 1 94 ? -6.703 -7.152 -5.445 1 98.19 94 GLY A C 1
ATOM 710 O O . GLY A 1 94 ? -7.91 -7.398 -5.477 1 98.19 94 GLY A O 1
ATOM 711 N N . PHE A 1 95 ? -6.074 -6.75 -4.359 1 97.69 95 PHE A N 1
ATOM 712 C CA . PHE A 1 95 ? -6.766 -6.598 -3.082 1 97.69 95 PHE A CA 1
ATOM 713 C C . PHE A 1 95 ? -6.367 -5.293 -2.402 1 97.69 95 PHE A C 1
ATOM 715 O O . PHE A 1 95 ? -5.203 -4.891 -2.455 1 97.69 95 PHE A O 1
ATOM 722 N N . PRO A 1 96 ? -7.371 -4.621 -1.766 1 95.75 96 PRO A N 1
ATOM 723 C CA . PRO A 1 96 ? -6.977 -3.553 -0.844 1 95.75 96 PRO A CA 1
ATOM 724 C C . PRO A 1 96 ? -6.215 -4.074 0.371 1 95.75 96 PRO A C 1
ATOM 726 O O . PRO A 1 96 ? -6.266 -5.27 0.671 1 95.75 96 PRO A O 1
ATOM 729 N N . PRO A 1 97 ? -5.57 -3.191 1.113 1 95.19 97 PRO A N 1
ATOM 730 C CA . PRO A 1 97 ? -4.695 -3.617 2.205 1 95.19 97 PRO A CA 1
ATOM 731 C C . PRO A 1 97 ? -5.434 -4.41 3.279 1 95.19 97 PRO A C 1
ATOM 733 O O . PRO A 1 97 ? -4.918 -5.418 3.775 1 95.19 97 PRO A O 1
ATOM 736 N N . THR A 1 98 ? -6.617 -4.039 3.658 1 94.06 98 THR A N 1
ATOM 737 C CA . THR A 1 98 ? -7.355 -4.738 4.707 1 94.06 98 THR A CA 1
ATOM 738 C C . THR A 1 98 ? -7.695 -6.16 4.27 1 94.06 98 THR A C 1
ATOM 740 O O . THR A 1 98 ? -7.652 -7.09 5.082 1 94.06 98 THR A O 1
ATOM 743 N N . ILE A 1 99 ? -8.016 -6.305 3.008 1 95.5 99 ILE A N 1
ATOM 744 C CA . ILE A 1 99 ? -8.352 -7.613 2.467 1 95.5 99 ILE A CA 1
ATOM 745 C C . ILE A 1 99 ? -7.098 -8.477 2.363 1 95.5 99 ILE A C 1
ATOM 747 O O . ILE A 1 99 ? -7.109 -9.648 2.732 1 95.5 99 ILE A O 1
ATOM 751 N N . THR A 1 100 ? -6.062 -7.867 1.831 1 97.06 100 THR A N 1
ATOM 752 C CA . THR A 1 100 ? -4.801 -8.586 1.697 1 97.06 100 THR A CA 1
ATOM 753 C C . THR A 1 100 ? -4.359 -9.164 3.039 1 97.06 100 THR A C 1
ATOM 755 O O . THR A 1 100 ? -3.896 -10.305 3.109 1 97.06 100 THR A O 1
ATOM 758 N N . ALA A 1 101 ? -4.508 -8.391 4.09 1 95.56 101 ALA A N 1
ATOM 759 C CA . ALA A 1 101 ? -4.066 -8.789 5.426 1 95.56 101 ALA A CA 1
ATOM 760 C C . ALA A 1 101 ? -4.848 -10 5.922 1 95.56 101 ALA A C 1
ATOM 762 O O . ALA A 1 101 ? -4.324 -10.82 6.684 1 95.56 101 ALA A O 1
ATOM 763 N N . LEU A 1 102 ? -6.043 -10.18 5.465 1 95 102 LEU A N 1
ATOM 764 C CA . LEU A 1 102 ? -6.906 -11.242 5.953 1 95 102 LEU A CA 1
ATOM 765 C C . LEU A 1 102 ? -6.785 -12.492 5.082 1 95 102 LEU A C 1
ATOM 767 O O . LEU A 1 102 ? -6.609 -13.594 5.594 1 95 102 LEU A O 1
ATOM 771 N N . ILE A 1 103 ? -6.816 -12.273 3.766 1 96.38 103 ILE A N 1
ATOM 772 C CA . ILE A 1 103 ? -7.016 -13.422 2.885 1 96.38 103 ILE A CA 1
ATOM 773 C C . ILE A 1 103 ? -5.672 -13.859 2.303 1 96.38 103 ILE A C 1
ATOM 775 O O . ILE A 1 103 ? -5.547 -14.977 1.8 1 96.38 103 ILE A O 1
ATOM 779 N N . GLY A 1 104 ? -4.672 -13.016 2.336 1 98 104 GLY A N 1
ATOM 780 C CA . GLY A 1 104 ? -3.434 -13.258 1.613 1 98 104 GLY A CA 1
ATOM 781 C C . GLY A 1 104 ? -2.838 -14.625 1.89 1 98 104 GLY A C 1
ATOM 782 O O . GLY A 1 104 ? -2.738 -15.461 0.988 1 98 104 GLY A O 1
ATOM 783 N N . ILE A 1 105 ? -2.531 -14.906 3.162 1 98.06 105 ILE A N 1
ATOM 784 C CA . ILE A 1 105 ? -1.835 -16.125 3.547 1 98.06 105 ILE A CA 1
ATOM 785 C C . ILE A 1 105 ? -2.764 -17.328 3.369 1 98.06 105 ILE A C 1
ATOM 787 O O . ILE A 1 105 ? -2.389 -18.328 2.746 1 98.06 105 ILE A O 1
ATOM 791 N N . PRO A 1 106 ? -4.02 -17.266 3.838 1 97.69 106 PRO A N 1
ATOM 792 C CA . PRO A 1 106 ? -4.922 -18.391 3.615 1 97.69 106 PRO A CA 1
ATOM 793 C C . PRO A 1 106 ? -5.07 -18.75 2.137 1 97.69 106 PRO A C 1
ATOM 795 O O . PRO A 1 106 ? -5.109 -19.922 1.781 1 97.69 106 PRO A O 1
ATOM 798 N N . LEU A 1 107 ? -5.137 -17.75 1.32 1 98.44 107 LEU A N 1
ATOM 799 C CA . LEU A 1 107 ? -5.293 -17.984 -0.112 1 98.44 107 LEU A CA 1
ATOM 800 C C . LEU A 1 107 ? -4.043 -18.625 -0.696 1 98.44 107 LEU A C 1
ATOM 802 O O . LEU A 1 107 ? -4.141 -19.578 -1.481 1 98.44 107 LEU A O 1
ATOM 806 N N . MET A 1 108 ? -2.893 -18.094 -0.371 1 98.38 108 MET A N 1
ATOM 807 C CA . MET A 1 108 ? -1.638 -18.656 -0.866 1 98.38 108 MET A CA 1
ATOM 808 C C . MET A 1 108 ? -1.492 -20.109 -0.448 1 98.38 108 MET A C 1
ATOM 810 O O . MET A 1 108 ? -1.085 -20.953 -1.25 1 98.38 108 MET A O 1
ATOM 814 N N . LYS A 1 109 ? -1.826 -20.422 0.795 1 97.38 109 LYS A N 1
ATOM 815 C CA . LYS A 1 109 ? -1.75 -21.797 1.288 1 97.38 109 LYS A CA 1
ATOM 816 C C . LYS A 1 109 ? -2.697 -22.719 0.519 1 97.38 109 LYS A C 1
ATOM 818 O O . LYS A 1 109 ? -2.299 -23.781 0.06 1 97.38 109 LYS A O 1
ATOM 823 N N . LEU A 1 110 ? -3.916 -22.234 0.393 1 95.69 110 LEU A N 1
ATOM 824 C CA . LEU A 1 110 ? -4.93 -23.031 -0.292 1 95.69 110 LEU A CA 1
ATOM 825 C C . LEU A 1 110 ? -4.523 -23.297 -1.736 1 95.69 110 LEU A C 1
ATOM 827 O O . LEU A 1 110 ? -4.633 -24.422 -2.217 1 95.69 110 LEU A O 1
ATOM 831 N N . MET A 1 111 ? -4.098 -22.312 -2.459 1 96.5 111 MET A N 1
ATOM 832 C CA . MET A 1 111 ? -3.709 -22.422 -3.861 1 96.5 111 MET A CA 1
ATOM 833 C C . MET A 1 111 ? -2.49 -23.328 -4.012 1 96.5 111 MET A C 1
ATOM 835 O O . MET A 1 111 ? -2.402 -24.109 -4.961 1 96.5 111 MET A O 1
ATOM 839 N N . SER A 1 112 ? -1.514 -23.188 -3.111 1 94.94 112 SER A N 1
ATOM 840 C CA . SER A 1 112 ? -0.317 -24.016 -3.168 1 94.94 112 SER A CA 1
ATOM 841 C C . SER A 1 112 ? -0.66 -25.484 -2.979 1 94.94 112 SER A C 1
ATOM 843 O O . SER A 1 112 ? 0 -26.359 -3.545 1 94.94 112 SER A O 1
ATOM 845 N N . GLU A 1 113 ? -1.66 -25.781 -2.189 1 92.06 113 GLU A N 1
ATOM 846 C CA . GLU A 1 113 ? -2.086 -27.156 -1.893 1 92.06 113 GLU A CA 1
ATOM 847 C C . GLU A 1 113 ? -2.92 -27.734 -3.031 1 92.06 113 GLU A C 1
ATOM 849 O O . GLU A 1 113 ? -2.697 -28.859 -3.457 1 92.06 113 GLU A O 1
ATOM 854 N N . ARG A 1 114 ? -3.807 -26.969 -3.533 1 89.31 114 ARG A N 1
ATOM 855 C CA . ARG A 1 114 ? -4.785 -27.484 -4.492 1 89.31 114 ARG A CA 1
ATOM 856 C C . ARG A 1 114 ? -4.281 -27.312 -5.922 1 89.31 114 ARG A C 1
ATOM 858 O O . ARG A 1 114 ? -4.586 -28.141 -6.789 1 89.31 114 ARG A O 1
ATOM 865 N N . TYR A 1 115 ? -3.588 -26.188 -6.16 1 90.69 115 TYR A N 1
ATOM 866 C CA . TYR A 1 115 ? -3.166 -25.844 -7.512 1 90.69 115 TYR A CA 1
ATOM 867 C C . TYR A 1 115 ? -1.709 -25.391 -7.531 1 90.69 115 TYR A C 1
ATOM 869 O O . TYR A 1 115 ? -1.408 -24.266 -7.91 1 90.69 115 TYR A O 1
ATOM 877 N N . PRO A 1 116 ? -0.76 -26.281 -7.266 1 90.69 116 PRO A N 1
ATOM 878 C CA . PRO A 1 116 ? 0.642 -25.906 -7.059 1 90.69 116 PRO A CA 1
ATOM 879 C C . PRO A 1 116 ? 1.294 -25.344 -8.32 1 90.69 116 PRO A C 1
ATOM 881 O O . PRO A 1 116 ? 2.332 -24.688 -8.242 1 90.69 116 PRO A O 1
ATOM 884 N N . ASP A 1 117 ? 0.676 -25.531 -9.477 1 89.94 117 ASP A N 1
ATOM 885 C CA . ASP A 1 117 ? 1.318 -25.109 -10.719 1 89.94 117 ASP A CA 1
ATOM 886 C C . ASP A 1 117 ? 0.746 -23.797 -11.219 1 89.94 117 ASP A C 1
ATOM 888 O O . ASP A 1 117 ? 1.116 -23.312 -12.289 1 89.94 117 ASP A O 1
ATOM 892 N N . ILE A 1 118 ? -0.181 -23.219 -10.461 1 92.56 118 ILE A N 1
ATOM 893 C CA . ILE A 1 118 ? -0.677 -21.891 -10.766 1 92.56 118 ILE A CA 1
ATOM 894 C C . ILE A 1 118 ? 0.215 -20.844 -10.102 1 92.56 118 ILE A C 1
ATOM 896 O O . ILE A 1 118 ? 0.452 -20.891 -8.891 1 92.56 118 ILE A O 1
ATOM 900 N N . ARG A 1 119 ? 0.722 -19.953 -10.891 1 93.81 119 ARG A N 1
ATOM 901 C CA . ARG A 1 119 ? 1.513 -18.844 -10.367 1 93.81 119 ARG A CA 1
ATOM 902 C C . ARG A 1 119 ? 0.624 -17.656 -10.016 1 93.81 119 ARG A C 1
ATOM 904 O O . ARG A 1 119 ? -0.098 -17.141 -10.875 1 93.81 119 ARG A O 1
ATOM 911 N N . LEU A 1 120 ? 0.754 -17.203 -8.758 1 96.62 120 LEU A N 1
ATOM 912 C CA . LEU A 1 120 ? -0.092 -16.125 -8.289 1 96.62 120 LEU A CA 1
ATOM 913 C C . LEU A 1 120 ? 0.674 -14.797 -8.281 1 96.62 120 LEU A C 1
ATOM 915 O O . LEU A 1 120 ? 1.831 -14.75 -7.859 1 96.62 120 LEU A O 1
ATOM 919 N N . GLU A 1 121 ? 0.081 -13.852 -8.805 1 97.75 121 GLU A N 1
ATOM 920 C CA . GLU A 1 121 ? 0.476 -12.453 -8.656 1 97.75 121 GLU A CA 1
ATOM 921 C C . GLU A 1 121 ? -0.55 -11.68 -7.84 1 97.75 121 GLU A C 1
ATOM 923 O O . GLU A 1 121 ? -1.722 -11.594 -8.219 1 97.75 121 GLU A O 1
ATOM 928 N N . ILE A 1 122 ? -0.114 -11.102 -6.727 1 98.06 122 ILE A N 1
ATOM 929 C CA . ILE A 1 122 ? -1.039 -10.375 -5.859 1 98.06 122 ILE A CA 1
ATOM 930 C C . ILE A 1 122 ? -0.61 -8.914 -5.754 1 98.06 122 ILE A C 1
ATOM 932 O O . ILE A 1 122 ? 0.451 -8.609 -5.203 1 98.06 122 ILE A O 1
ATOM 936 N N . VAL A 1 123 ? -1.477 -8.086 -6.199 1 96.38 123 VAL A N 1
ATOM 937 C CA . VAL A 1 123 ? -1.269 -6.645 -6.145 1 96.38 123 VAL A CA 1
ATOM 938 C C . VAL A 1 123 ? -2.061 -6.051 -4.98 1 96.38 123 VAL A C 1
ATOM 940 O O . VAL A 1 123 ? -3.258 -6.309 -4.84 1 96.38 123 VAL A O 1
ATOM 943 N N . GLU A 1 124 ? -1.336 -5.305 -4.16 1 95.75 124 GLU A N 1
ATOM 944 C CA . GLU A 1 124 ? -1.969 -4.609 -3.043 1 95.75 124 GLU A CA 1
ATOM 945 C C . GLU A 1 124 ? -1.988 -3.1 -3.271 1 95.75 124 GLU A C 1
ATOM 947 O O . GLU A 1 124 ? -0.936 -2.459 -3.314 1 95.75 124 GLU A O 1
ATOM 952 N N . THR A 1 125 ? -3.137 -2.586 -3.453 1 92.06 125 THR A N 1
ATOM 953 C CA . THR A 1 125 ? -3.295 -1.146 -3.637 1 92.06 125 THR A CA 1
ATOM 954 C C . THR A 1 125 ? -4.723 -0.714 -3.326 1 92.06 125 THR A C 1
ATOM 956 O O . THR A 1 125 ? -5.527 -1.512 -2.84 1 92.06 125 THR A O 1
ATOM 959 N N . LEU A 1 126 ? -4.996 0.532 -3.5 1 89.75 126 LEU A N 1
ATOM 960 C CA . LEU A 1 126 ? -6.309 1.07 -3.156 1 89.75 126 LEU A CA 1
ATOM 961 C C . LEU A 1 126 ? -7.316 0.786 -4.266 1 89.75 126 LEU A C 1
ATOM 963 O O . LEU A 1 126 ? -6.938 0.575 -5.418 1 89.75 126 LEU A O 1
ATOM 967 N N . SER A 1 127 ? -8.602 0.864 -3.938 1 88.75 127 SER A N 1
ATOM 968 C CA . SER A 1 127 ? -9.68 0.455 -4.824 1 88.75 127 SER A CA 1
ATOM 969 C C . SER A 1 127 ? -9.641 1.229 -6.137 1 88.75 127 SER A C 1
ATOM 971 O O . SER A 1 127 ? -9.875 0.66 -7.207 1 88.75 127 SER A O 1
ATOM 973 N N . GLY A 1 128 ? -9.422 2.492 -6.02 1 86.38 128 GLY A N 1
ATOM 974 C CA . GLY A 1 128 ? -9.367 3.277 -7.242 1 86.38 128 GLY A CA 1
ATOM 975 C C . GLY A 1 128 ? -8.344 2.758 -8.234 1 86.38 128 GLY A C 1
ATOM 976 O O . GLY A 1 128 ? -8.633 2.652 -9.43 1 86.38 128 GLY A O 1
ATOM 977 N N . ASN A 1 129 ? -7.23 2.443 -7.773 1 88.19 129 ASN A N 1
ATOM 978 C CA . ASN A 1 129 ? -6.176 1.887 -8.609 1 88.19 129 ASN A CA 1
ATOM 979 C C . ASN A 1 129 ? -6.531 0.486 -9.102 1 88.19 129 ASN A C 1
ATOM 981 O O . ASN A 1 129 ? -6.195 0.114 -10.227 1 88.19 129 ASN A O 1
ATOM 985 N N . LEU A 1 130 ? -7.152 -0.263 -8.281 1 93.81 130 LEU A N 1
ATOM 986 C CA . LEU A 1 130 ? -7.543 -1.618 -8.648 1 93.81 130 LEU A CA 1
ATOM 987 C C . LEU A 1 130 ? -8.547 -1.598 -9.805 1 93.81 130 LEU A C 1
ATOM 989 O O . LEU A 1 130 ? -8.461 -2.418 -10.719 1 93.81 130 LEU A O 1
ATOM 993 N N . ILE A 1 131 ? -9.438 -0.693 -9.734 1 92.19 131 ILE A N 1
ATOM 994 C CA . ILE A 1 131 ? -10.445 -0.555 -10.781 1 92.19 131 ILE A CA 1
ATOM 995 C C . ILE A 1 131 ? -9.758 -0.22 -12.109 1 92.19 131 ILE A C 1
ATOM 997 O O . ILE A 1 131 ? -10.094 -0.794 -13.148 1 92.19 131 ILE A O 1
ATOM 1001 N N . GLN A 1 132 ? -8.844 0.668 -12.031 1 88.19 132 GLN A N 1
ATOM 1002 C CA . GLN A 1 132 ? -8.086 1.021 -13.227 1 88.19 132 GLN A CA 1
ATOM 1003 C C . GLN A 1 132 ? -7.352 -0.194 -13.789 1 88.19 132 GLN A C 1
ATOM 1005 O O . GLN A 1 132 ? -7.332 -0.407 -15 1 88.19 132 GLN A O 1
ATOM 1010 N N . SER A 1 133 ? -6.766 -0.995 -12.938 1 91.38 133 SER A N 1
ATOM 1011 C CA . SER A 1 133 ? -6.004 -2.172 -13.344 1 91.38 133 SER A CA 1
ATOM 1012 C C . SER A 1 133 ? -6.914 -3.238 -13.945 1 91.38 133 SER A C 1
ATOM 1014 O O . SER A 1 133 ? -6.531 -3.926 -14.891 1 91.38 133 SER A O 1
ATOM 1016 N N . ILE A 1 134 ? -8.094 -3.359 -13.414 1 91.19 134 ILE A N 1
ATOM 1017 C CA . ILE A 1 134 ? -9.062 -4.305 -13.953 1 91.19 134 ILE A CA 1
ATOM 1018 C C . ILE A 1 134 ? -9.531 -3.844 -15.328 1 91.19 134 ILE A C 1
ATOM 1020 O O . ILE A 1 134 ? -9.633 -4.645 -16.266 1 91.19 134 ILE A O 1
ATOM 1024 N N . ASN A 1 135 ? -9.742 -2.566 -15.422 1 88.81 135 ASN A N 1
ATOM 1025 C CA . ASN A 1 135 ? -10.219 -1.994 -16.688 1 88.81 135 ASN A CA 1
ATOM 1026 C C . ASN A 1 135 ? -9.172 -2.137 -17.781 1 88.81 135 ASN A C 1
ATOM 1028 O O . ASN A 1 135 ? -9.523 -2.289 -18.953 1 88.81 135 ASN A O 1
ATOM 1032 N N . SER A 1 136 ? -8.016 -2.098 -17.375 1 87 136 SER A N 1
ATOM 1033 C CA . SER A 1 136 ? -6.93 -2.23 -18.344 1 87 136 SER A CA 1
ATOM 1034 C C . SER A 1 136 ? -6.508 -3.688 -18.516 1 87 136 SER A C 1
ATOM 1036 O O . SER A 1 136 ? -5.48 -3.975 -19.125 1 87 136 SER A O 1
ATOM 1038 N N . ARG A 1 137 ? -7.191 -4.617 -17.859 1 85.31 137 ARG A N 1
ATOM 1039 C CA . ARG A 1 137 ? -6.996 -6.062 -17.938 1 85.31 137 ARG A CA 1
ATOM 1040 C C . ARG A 1 137 ? -5.625 -6.461 -17.391 1 85.31 137 ARG A C 1
ATOM 1042 O O . ARG A 1 137 ? -5 -7.395 -17.906 1 85.31 137 ARG A O 1
ATOM 1049 N N . GLN A 1 138 ? -5.211 -5.688 -16.5 1 88.5 138 GLN A N 1
ATOM 1050 C CA . GLN A 1 138 ? -3.951 -6 -15.828 1 88.5 138 GLN A CA 1
ATOM 1051 C C . GLN A 1 138 ? -4.176 -6.926 -14.633 1 88.5 138 GLN A C 1
ATOM 1053 O O . GLN A 1 138 ? -3.229 -7.523 -14.117 1 88.5 138 GLN A O 1
ATOM 1058 N N . LEU A 1 139 ? -5.422 -7.047 -14.297 1 95.5 139 LEU A N 1
ATOM 1059 C CA . LEU A 1 139 ? -5.832 -7.953 -13.234 1 95.5 139 LEU A CA 1
ATOM 1060 C C . LEU A 1 139 ? -6.938 -8.891 -13.711 1 95.5 139 LEU A C 1
ATOM 1062 O O . LEU A 1 139 ? -7.809 -8.484 -14.484 1 95.5 139 LEU A O 1
ATOM 1066 N N . ASP A 1 140 ? -6.883 -10.094 -13.219 1 95.62 140 ASP A N 1
ATOM 1067 C CA . ASP A 1 140 ? -7.926 -11.062 -13.547 1 95.62 140 ASP A CA 1
ATOM 1068 C C . ASP A 1 140 ? -9.102 -10.953 -12.578 1 95.62 140 ASP A C 1
ATOM 1070 O O . ASP A 1 140 ? -10.258 -11.094 -12.977 1 95.62 140 ASP A O 1
ATOM 1074 N N . ILE A 1 141 ? -8.773 -10.82 -11.328 1 97.69 141 ILE A N 1
ATOM 1075 C CA . ILE A 1 141 ? -9.766 -10.789 -10.258 1 97.69 141 ILE A CA 1
ATOM 1076 C C . ILE A 1 141 ? -9.375 -9.734 -9.227 1 97.69 141 ILE A C 1
ATOM 1078 O O . ILE A 1 141 ? -8.195 -9.547 -8.93 1 97.69 141 ILE A O 1
ATOM 1082 N N . ALA A 1 142 ? -10.367 -9.023 -8.664 1 98.12 142 ALA A N 1
ATOM 1083 C CA . ALA A 1 142 ? -10.102 -8.039 -7.613 1 98.12 142 ALA A CA 1
ATOM 1084 C C . ALA A 1 142 ? -11.242 -8.016 -6.594 1 98.12 142 ALA A C 1
ATOM 1086 O O . ALA A 1 142 ? -12.359 -8.438 -6.891 1 98.12 142 ALA A O 1
ATOM 1087 N N . ILE A 1 143 ? -10.93 -7.66 -5.422 1 97.31 143 ILE A N 1
ATOM 1088 C CA . ILE A 1 143 ? -11.93 -7.258 -4.438 1 97.31 143 ILE A CA 1
ATOM 1089 C C . ILE A 1 143 ? -11.875 -5.746 -4.23 1 97.31 143 ILE A C 1
ATOM 1091 O O . ILE A 1 143 ? -10.797 -5.184 -4 1 97.31 143 ILE A O 1
ATOM 1095 N N . ILE A 1 144 ? -12.969 -5.078 -4.398 1 96.06 144 ILE A N 1
ATOM 1096 C CA . ILE A 1 144 ? -13.039 -3.631 -4.242 1 96.06 144 ILE A CA 1
ATOM 1097 C C . ILE A 1 144 ? -14.227 -3.26 -3.354 1 96.06 144 ILE A C 1
ATOM 1099 O O . ILE A 1 144 ? -14.977 -4.133 -2.918 1 96.06 144 ILE A O 1
ATOM 1103 N N . PHE A 1 145 ? -14.398 -1.924 -3.15 1 94.12 145 PHE A N 1
ATOM 1104 C CA . PHE A 1 145 ? -15.391 -1.517 -2.16 1 94.12 145 PHE A CA 1
ATOM 1105 C C . PHE A 1 145 ? -16.484 -0.675 -2.803 1 94.12 145 PHE A C 1
ATOM 1107 O O . PHE A 1 145 ? -17.141 0.123 -2.127 1 94.12 145 PHE A O 1
ATOM 1114 N N . THR A 1 146 ? -16.609 -0.775 -4.043 1 90.38 146 THR A N 1
ATOM 1115 C CA . THR A 1 146 ? -17.656 -0.056 -4.754 1 90.38 146 THR A CA 1
ATOM 1116 C C . THR A 1 146 ? -18.266 -0.928 -5.852 1 90.38 146 THR A C 1
ATOM 1118 O O . THR A 1 146 ? -17.609 -1.834 -6.367 1 90.38 146 THR A O 1
ATOM 1121 N N . ASN A 1 147 ? -19.5 -0.665 -6.145 1 89.69 147 ASN A N 1
ATOM 1122 C CA . ASN A 1 147 ? -20.141 -1.358 -7.258 1 89.69 147 ASN A CA 1
ATOM 1123 C C . ASN A 1 147 ? -20.234 -0.467 -8.492 1 89.69 147 ASN A C 1
ATOM 1125 O O . ASN A 1 147 ? -20.891 -0.828 -9.477 1 89.69 147 ASN A O 1
ATOM 1129 N N . GLU A 1 148 ? -19.609 0.693 -8.406 1 86.38 148 GLU A N 1
ATOM 1130 C CA . GLU A 1 148 ? -19.609 1.626 -9.531 1 86.38 148 GLU A CA 1
ATOM 1131 C C . GLU A 1 148 ? -18.484 1.308 -10.516 1 86.38 148 GLU A C 1
ATOM 1133 O O . GLU A 1 148 ? -17.531 2.07 -10.641 1 86.38 148 GLU A O 1
ATOM 1138 N N . ILE A 1 149 ? -18.672 0.314 -11.242 1 86.31 149 ILE A N 1
ATOM 1139 C CA . ILE A 1 149 ? -17.672 -0.107 -12.227 1 86.31 149 ILE A CA 1
ATOM 1140 C C . ILE A 1 149 ? -18.359 -0.375 -13.562 1 86.31 149 ILE A C 1
ATOM 1142 O O . ILE A 1 149 ? -19.594 -0.445 -13.633 1 86.31 149 ILE A O 1
ATOM 1146 N N . ASP A 1 150 ? -17.578 -0.51 -14.547 1 86.62 150 ASP A N 1
ATOM 1147 C CA . ASP A 1 150 ? -18.094 -0.713 -15.898 1 86.62 150 ASP A CA 1
ATOM 1148 C C . ASP A 1 150 ? -18.922 -1.992 -15.977 1 86.62 150 ASP A C 1
ATOM 1150 O O . ASP A 1 150 ? -18.625 -2.975 -15.289 1 86.62 150 ASP A O 1
ATOM 1154 N N . LYS A 1 151 ? -19.906 -2.072 -16.875 1 84.81 151 LYS A N 1
ATOM 1155 C CA . LYS A 1 151 ? -20.875 -3.154 -16.984 1 84.81 151 LYS A CA 1
ATOM 1156 C C . LYS A 1 151 ? -20.234 -4.418 -17.547 1 84.81 151 LYS A C 1
ATOM 1158 O O . LYS A 1 151 ? -20.797 -5.512 -17.438 1 84.81 151 LYS A O 1
ATOM 1163 N N . GLN A 1 152 ? -19.172 -4.246 -18.094 1 87.31 152 GLN A N 1
ATOM 1164 C CA . GLN A 1 152 ? -18.531 -5.406 -18.703 1 87.31 152 GLN A CA 1
ATOM 1165 C C . GLN A 1 152 ? -17.984 -6.363 -17.641 1 87.31 152 GLN A C 1
ATOM 1167 O O . GLN A 1 152 ? -17.734 -7.535 -17.938 1 87.31 152 GLN A O 1
ATOM 1172 N N . TRP A 1 153 ? -17.859 -5.863 -16.516 1 92.94 153 TRP A N 1
ATOM 1173 C CA . TRP A 1 153 ? -17.281 -6.68 -15.445 1 92.94 153 TRP A CA 1
ATOM 1174 C C . TRP A 1 153 ? -18.391 -7.32 -14.609 1 92.94 153 TRP A C 1
ATOM 1176 O O . TRP A 1 153 ? -19.422 -6.703 -14.359 1 92.94 153 TRP A O 1
ATOM 1186 N N . SER A 1 154 ? -18.125 -8.586 -14.297 1 93.06 154 SER A N 1
ATOM 1187 C CA . SER A 1 154 ? -18.969 -9.258 -13.32 1 93.06 154 SER A CA 1
ATOM 1188 C C . SER A 1 154 ? -18.656 -8.797 -11.898 1 93.06 154 SER A C 1
ATOM 1190 O O . SER A 1 154 ? -17.516 -8.852 -11.461 1 93.06 154 SER A O 1
ATOM 1192 N N . ILE A 1 155 ? -19.625 -8.352 -11.219 1 94.94 155 ILE A N 1
ATOM 1193 C CA . ILE A 1 155 ? -19.484 -7.855 -9.852 1 94.94 155 ILE A CA 1
ATOM 1194 C C . ILE A 1 155 ? -20.375 -8.664 -8.914 1 94.94 155 ILE A C 1
ATOM 1196 O O . ILE A 1 155 ? -21.578 -8.797 -9.156 1 94.94 155 ILE A O 1
ATOM 1200 N N . GLN A 1 156 ? -19.797 -9.227 -7.871 1 94.69 156 GLN A N 1
ATOM 1201 C CA . GLN A 1 156 ? -20.516 -10.047 -6.898 1 94.69 156 GLN A CA 1
ATOM 1202 C C . GLN A 1 156 ? -20.266 -9.555 -5.477 1 94.69 156 GLN A C 1
ATOM 1204 O O . GLN A 1 156 ? -19.125 -9.516 -5.016 1 94.69 156 GLN A O 1
ATOM 1209 N N . PRO A 1 157 ? -21.344 -9.117 -4.762 1 94.81 157 PRO A N 1
ATOM 1210 C CA . PRO A 1 157 ? -21.141 -8.828 -3.342 1 94.81 157 PRO A CA 1
ATOM 1211 C C . PRO A 1 157 ? -20.625 -10.031 -2.559 1 94.81 157 PRO A C 1
ATOM 1213 O O . PRO A 1 157 ? -21.141 -11.141 -2.713 1 94.81 157 PRO A O 1
ATOM 1216 N N . LEU A 1 158 ? -19.641 -9.82 -1.775 1 94.31 158 LEU A N 1
ATOM 1217 C CA . LEU A 1 158 ? -19 -10.914 -1.058 1 94.31 158 LEU A CA 1
ATOM 1218 C C . LEU A 1 158 ? -19.266 -10.82 0.44 1 94.31 158 LEU A C 1
ATOM 1220 O O . LEU A 1 158 ? -19.75 -11.773 1.055 1 94.31 158 LEU A O 1
ATOM 1224 N N . VAL A 1 159 ? -18.906 -9.711 1.024 1 94.31 159 VAL A N 1
ATOM 1225 C CA . VAL A 1 159 ? -18.938 -9.547 2.475 1 94.31 159 VAL A CA 1
ATOM 1226 C C . VAL A 1 159 ? -19.469 -8.156 2.826 1 94.31 159 VAL A C 1
ATOM 1228 O O . VAL A 1 159 ? -19.109 -7.168 2.182 1 94.31 159 VAL A O 1
ATOM 1231 N N . ARG A 1 160 ? -20.297 -8.055 3.789 1 94.75 160 ARG A N 1
ATOM 1232 C CA . ARG A 1 160 ? -20.734 -6.801 4.402 1 94.75 160 ARG A CA 1
ATOM 1233 C C . ARG A 1 160 ? -20.016 -6.562 5.727 1 94.75 160 ARG A C 1
ATOM 1235 O O . ARG A 1 160 ? -19.938 -7.457 6.57 1 94.75 160 ARG A O 1
ATOM 1242 N N . GLU A 1 161 ? -19.484 -5.398 5.852 1 94.06 161 GLU A N 1
ATOM 1243 C CA . GLU A 1 161 ? -18.75 -5.07 7.074 1 94.06 161 GLU A CA 1
ATOM 1244 C C . GLU A 1 161 ? -19.312 -3.811 7.73 1 94.06 161 GLU A C 1
ATOM 1246 O O . GLU A 1 161 ? -19.703 -2.869 7.039 1 94.06 161 GLU A O 1
ATOM 1251 N N . GLN A 1 162 ? -19.25 -3.818 9.031 1 93.44 162 GLN A N 1
ATOM 1252 C CA . GLN A 1 162 ? -19.625 -2.641 9.805 1 93.44 162 GLN A CA 1
ATOM 1253 C C . GLN A 1 162 ? -18.406 -1.771 10.117 1 93.44 162 GLN A C 1
ATOM 1255 O O . GLN A 1 162 ? -17.281 -2.26 10.125 1 93.44 162 GLN A O 1
ATOM 1260 N N . MET A 1 163 ? -18.734 -0.484 10.32 1 95.38 163 MET A N 1
ATOM 1261 C CA . MET A 1 163 ? -17.688 0.456 10.672 1 95.38 163 MET A CA 1
ATOM 1262 C C . MET A 1 163 ? -17.625 0.675 12.18 1 95.38 163 MET A C 1
ATOM 1264 O O . MET A 1 163 ? -18.672 0.72 12.844 1 95.38 163 MET A O 1
ATOM 1268 N N . TYR A 1 164 ? -16.453 0.886 12.68 1 96.75 164 TYR A N 1
ATOM 1269 C CA . TYR A 1 164 ? -16.203 1.06 14.109 1 96.75 164 TYR A CA 1
ATOM 1270 C C . TYR A 1 164 ? -15.289 2.256 14.359 1 96.75 164 TYR A C 1
ATOM 1272 O O . TYR A 1 164 ? -14.375 2.521 13.578 1 96.75 164 TYR A O 1
ATOM 1280 N N . LEU A 1 165 ? -15.555 2.953 15.391 1 97.5 165 LEU A N 1
ATOM 1281 C CA . LEU A 1 165 ? -14.531 3.824 15.961 1 97.5 165 LEU A CA 1
ATOM 1282 C C . LEU A 1 165 ? -13.5 3.014 16.734 1 97.5 165 LEU A C 1
ATOM 1284 O O . LEU A 1 165 ? -13.852 2.172 17.562 1 97.5 165 LEU A O 1
ATOM 1288 N N . MET A 1 166 ? -12.273 3.217 16.453 1 97.81 166 MET A N 1
ATOM 1289 C CA . MET A 1 166 ? -11.195 2.465 17.078 1 97.81 166 MET A CA 1
ATOM 1290 C C . MET A 1 166 ? -10.211 3.402 17.781 1 97.81 166 MET A C 1
ATOM 1292 O O . MET A 1 166 ? -9.805 4.418 17.219 1 97.81 166 MET A O 1
ATOM 1296 N N . ALA A 1 167 ? -9.867 3.117 18.969 1 98.5 167 ALA A N 1
ATOM 1297 C CA . ALA A 1 167 ? -8.883 3.854 19.766 1 98.5 167 ALA A CA 1
ATOM 1298 C C . ALA A 1 167 ? -8.484 3.07 21.016 1 98.5 167 ALA A C 1
ATOM 1300 O O . ALA A 1 167 ? -9.125 2.078 21.359 1 98.5 167 ALA A O 1
ATOM 1301 N N . ARG A 1 168 ? -7.398 3.512 21.625 1 98.38 168 ARG A N 1
ATOM 1302 C CA . ARG A 1 168 ? -7.066 2.977 22.953 1 98.38 168 ARG A CA 1
ATOM 1303 C C . ARG A 1 168 ? -8.109 3.381 23.984 1 98.38 168 ARG A C 1
ATOM 1305 O O . ARG A 1 168 ? -8.695 4.461 23.891 1 98.38 168 ARG A O 1
ATOM 1312 N N . LYS A 1 169 ? -8.258 2.564 24.938 1 97.81 169 LYS A N 1
ATOM 1313 C CA . LYS A 1 169 ? -9.242 2.807 25.984 1 97.81 169 LYS A CA 1
ATOM 1314 C C . LYS A 1 169 ? -8.992 4.152 26.672 1 97.81 169 LYS A C 1
ATOM 1316 O O . LYS A 1 169 ? -9.93 4.91 26.906 1 97.81 169 LYS A O 1
ATOM 1321 N N . GLU A 1 170 ? -7.762 4.426 26.969 1 97.25 170 GLU A N 1
ATOM 1322 C CA . GLU A 1 170 ? -7.379 5.645 27.672 1 97.25 170 GLU A CA 1
ATOM 1323 C C . GLU A 1 170 ? -7.785 6.887 26.891 1 97.25 170 GLU A C 1
ATOM 1325 O O . GLU A 1 170 ? -8.188 7.895 27.484 1 97.25 170 GLU A O 1
ATOM 1330 N N . VAL A 1 171 ? -7.664 6.805 25.562 1 97.56 171 VAL A N 1
ATOM 1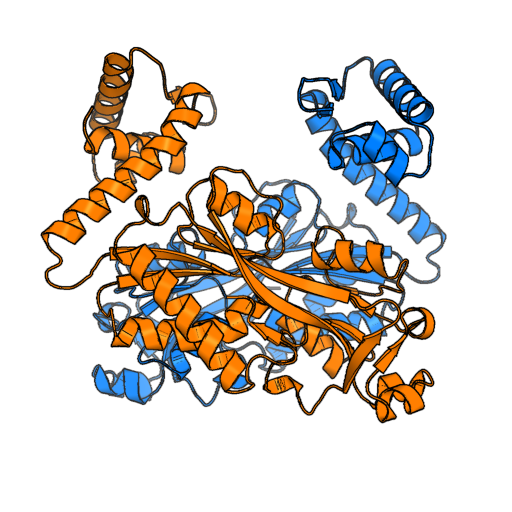331 C CA . VAL A 1 171 ? -8.016 7.93 24.703 1 97.56 171 VAL A CA 1
ATOM 1332 C C . VAL A 1 171 ? -9.523 8.164 24.766 1 97.56 171 VAL A C 1
ATOM 1334 O O . VAL A 1 171 ? -9.977 9.305 24.891 1 97.56 171 VAL A O 1
ATOM 1337 N N . LEU A 1 172 ? -10.289 7.145 24.703 1 97.81 172 LEU A N 1
ATOM 1338 C CA . LEU A 1 172 ? -11.742 7.254 24.734 1 97.81 172 LEU A CA 1
ATOM 1339 C C . LEU A 1 172 ? -12.211 7.801 26.094 1 97.81 172 LEU A C 1
ATOM 1341 O O . LEU A 1 172 ? -13.117 8.625 26.141 1 97.81 172 LEU A O 1
ATOM 1345 N N . GLU A 1 173 ? -11.594 7.332 27.125 1 97.12 173 GLU A N 1
ATOM 1346 C CA . GLU A 1 173 ? -11.938 7.812 28.469 1 97.12 173 GLU A CA 1
ATOM 1347 C C . GLU A 1 173 ? -11.625 9.297 28.609 1 97.12 173 GLU A C 1
ATOM 1349 O O . GLU A 1 173 ? -12.391 10.047 29.219 1 97.12 173 GLU A O 1
ATOM 1354 N N . GLU A 1 174 ? -10.516 9.68 28.094 1 95.94 174 GLU A N 1
ATOM 1355 C CA . GLU A 1 174 ? -10.109 11.078 28.156 1 95.94 174 GLU A CA 1
ATOM 1356 C C . GLU A 1 174 ? -11.133 11.984 27.469 1 95.94 174 GLU A C 1
ATOM 1358 O O . GLU A 1 174 ? -11.312 13.133 27.875 1 95.94 174 GLU A O 1
ATOM 1363 N N . TYR A 1 175 ? -11.836 11.461 26.531 1 95.88 175 TYR A N 1
ATOM 1364 C CA . TYR A 1 175 ? -12.789 12.273 25.781 1 95.88 175 TYR A CA 1
ATOM 1365 C C . TYR A 1 175 ? -14.219 11.969 26.203 1 95.88 175 TYR A C 1
ATOM 1367 O O . TYR A 1 175 ? -15.164 12.219 25.453 1 95.88 175 TYR A O 1
ATOM 1375 N N . GLY A 1 176 ? -14.375 11.305 27.359 1 95.12 176 GLY A N 1
ATOM 1376 C CA . GLY A 1 176 ? -15.664 11.164 28.016 1 95.12 176 GLY A CA 1
ATOM 1377 C C . GLY A 1 176 ? -16.531 10.078 27.406 1 95.12 176 GLY A C 1
ATOM 1378 O O . GLY A 1 176 ? -17.766 10.148 27.453 1 95.12 176 GLY A O 1
ATOM 1379 N N . LEU A 1 177 ? -15.914 9.109 26.859 1 96.75 177 LEU A N 1
ATOM 1380 C CA . LEU A 1 177 ? -16.672 8.094 26.156 1 96.75 177 LEU A CA 1
ATOM 1381 C C . LEU A 1 177 ? -16.719 6.785 26.938 1 96.75 177 LEU A C 1
ATOM 1383 O O . LEU A 1 177 ? -16.75 5.703 26.344 1 96.75 177 LEU A O 1
ATOM 1387 N N . ALA A 1 178 ? -16.672 6.871 28.219 1 96 178 ALA A N 1
ATOM 1388 C CA . ALA A 1 178 ? -16.672 5.688 29.078 1 96 178 ALA A CA 1
ATOM 1389 C C . ALA A 1 178 ? -17.953 4.871 28.891 1 96 178 ALA A C 1
ATOM 1391 O O . ALA A 1 178 ? -17.906 3.639 28.922 1 96 178 ALA A O 1
ATOM 1392 N N . GLU A 1 179 ? -18.969 5.516 28.766 1 96.5 179 GLU A N 1
ATOM 1393 C CA . GLU A 1 179 ? -20.25 4.824 28.594 1 96.5 179 GLU A CA 1
ATOM 1394 C C . GLU A 1 179 ? -20.281 4.082 27.266 1 96.5 179 GLU A C 1
ATOM 1396 O O . GLU A 1 179 ? -20.875 3.006 27.156 1 96.5 179 GLU A O 1
ATOM 1401 N N . CYS A 1 180 ? -19.719 4.719 26.266 1 97.12 180 CYS A N 1
ATOM 1402 C CA . CYS A 1 180 ? -19.641 4.066 24.953 1 97.12 180 CYS A CA 1
ATOM 1403 C C . CYS A 1 180 ? -18.812 2.799 25.031 1 97.12 180 CYS A C 1
ATOM 1405 O O . CYS A 1 180 ? -19.109 1.812 24.359 1 97.12 180 CYS A O 1
ATOM 1407 N N . ILE A 1 181 ? -17.75 2.795 25.797 1 96.94 181 ILE A N 1
ATOM 1408 C CA . ILE A 1 181 ? -16.906 1.623 25.984 1 96.94 181 ILE A CA 1
ATOM 1409 C C . ILE A 1 181 ? -17.719 0.479 26.578 1 96.94 181 ILE A C 1
ATOM 1411 O O . ILE A 1 181 ? -17.625 -0.662 26.109 1 96.94 181 ILE A O 1
ATOM 1415 N N . LYS A 1 182 ? -18.547 0.792 27.484 1 97 182 LYS A N 1
ATOM 1416 C CA . LYS A 1 182 ? -19.375 -0.21 28.156 1 97 182 LYS A CA 1
ATOM 1417 C C . LYS A 1 182 ? -20.422 -0.791 27.219 1 97 182 LYS A C 1
ATOM 1419 O O . LYS A 1 182 ? -20.656 -2.002 27.203 1 97 182 LYS A O 1
ATOM 1424 N N . SER A 1 183 ? -21.016 0.038 26.438 1 96.81 183 SER A N 1
ATOM 1425 C CA . SER A 1 183 ? -22.078 -0.397 25.547 1 96.81 183 SER A CA 1
ATOM 1426 C C . SER A 1 183 ? -21.531 -1.012 24.266 1 96.81 183 SER A C 1
ATOM 1428 O O . SER A 1 183 ? -22.219 -1.763 23.578 1 96.81 183 SER A O 1
ATOM 1430 N N . GLY A 1 184 ? -20.406 -0.616 23.844 1 96.56 184 GLY A N 1
ATOM 1431 C CA . GLY A 1 184 ? -19.781 -1.12 22.641 1 96.56 184 GLY A CA 1
ATOM 1432 C C . GLY A 1 184 ? -20.25 -0.405 21.391 1 96.56 184 GLY A C 1
ATOM 1433 O O . GLY A 1 184 ? -19.984 -0.854 20.266 1 96.56 184 GLY A O 1
ATOM 1434 N N . VAL A 1 185 ? -21 0.724 21.562 1 97.25 185 VAL A N 1
ATOM 1435 C CA . VAL A 1 185 ? -21.516 1.46 20.422 1 97.25 185 VAL A CA 1
ATOM 1436 C C . VAL A 1 185 ? -21.25 2.953 20.594 1 97.25 185 VAL A C 1
ATOM 1438 O O . VAL A 1 185 ? -21.031 3.422 21.719 1 97.25 185 VAL A O 1
ATOM 1441 N N . ILE A 1 186 ? -21.219 3.688 19.5 1 97.06 186 ILE A N 1
ATOM 1442 C CA . ILE A 1 186 ? -21.062 5.137 19.547 1 97.06 186 ILE A CA 1
ATOM 1443 C C . ILE A 1 186 ? -21.922 5.781 18.453 1 97.06 186 ILE A C 1
ATOM 1445 O O . ILE A 1 186 ? -21.984 5.273 17.328 1 97.06 186 ILE A O 1
ATOM 1449 N N . GLN A 1 187 ? -22.594 6.852 18.828 1 95.81 187 GLN A N 1
ATOM 1450 C CA . GLN A 1 187 ? -23.312 7.656 17.844 1 95.81 187 GLN A CA 1
ATOM 1451 C C . GLN A 1 187 ? -22.375 8.625 17.141 1 95.81 187 GLN A C 1
ATOM 1453 O O . GLN A 1 187 ? -21.438 9.156 17.75 1 95.81 187 GLN A O 1
ATOM 1458 N N . SER A 1 188 ? -22.688 8.867 15.867 1 92.38 188 SER A N 1
ATOM 1459 C CA . SER A 1 188 ? -21.828 9.719 15.055 1 92.38 188 SER A CA 1
ATOM 1460 C C . SER A 1 188 ? -21.609 11.07 15.727 1 92.38 188 SER A C 1
ATOM 1462 O O . SER A 1 188 ? -20.5 11.617 15.672 1 92.38 188 SER A O 1
ATOM 1464 N N . GLN A 1 189 ? -22.594 11.594 16.406 1 91.81 189 GLN A N 1
ATOM 1465 C CA . GLN A 1 189 ? -22.516 12.914 17.031 1 91.81 189 GLN A CA 1
ATOM 1466 C C . GLN A 1 189 ? -21.578 12.906 18.234 1 91.81 189 GLN A C 1
ATOM 1468 O O . GLN A 1 189 ? -21.031 13.953 18.609 1 91.81 189 GLN A O 1
ATOM 1473 N N . GLN A 1 190 ? -21.359 11.742 18.781 1 93.31 190 GLN A N 1
ATOM 1474 C CA . GLN A 1 190 ? -20.531 11.617 19.984 1 93.31 190 GLN A CA 1
ATOM 1475 C C . GLN A 1 190 ? -19.047 11.656 19.641 1 93.31 190 GLN A C 1
ATOM 1477 O O . GLN A 1 190 ? -18.203 11.836 20.516 1 93.31 190 GLN A O 1
ATOM 1482 N N . ILE A 1 191 ? -18.703 11.445 18.406 1 92.75 191 ILE A N 1
ATOM 1483 C CA . ILE A 1 191 ? -17.312 11.469 18 1 92.75 191 ILE A CA 1
ATOM 1484 C C . ILE A 1 191 ? -16.703 12.844 18.281 1 92.75 191 ILE A C 1
ATOM 1486 O O . ILE A 1 191 ? -15.594 12.945 18.797 1 92.75 191 ILE A O 1
ATOM 1490 N N . GLY A 1 192 ? -17.531 13.883 17.984 1 83.56 192 GLY A N 1
ATOM 1491 C CA . GLY A 1 192 ? -17.188 15.242 18.359 1 83.56 192 GLY A CA 1
ATOM 1492 C C . GLY A 1 192 ? -15.82 15.672 17.844 1 83.56 192 GLY A C 1
ATOM 1493 O O . GLY A 1 192 ? -15.516 15.523 16.656 1 83.56 192 GLY A O 1
ATOM 1494 N N . ASP A 1 193 ? -14.961 16.141 18.906 1 89.06 193 ASP A N 1
ATOM 1495 C CA . ASP A 1 193 ? -13.672 16.75 18.578 1 89.06 193 ASP A CA 1
ATOM 1496 C C . ASP A 1 193 ? -12.531 15.742 18.734 1 89.06 193 ASP A C 1
ATOM 1498 O O . ASP A 1 193 ? -11.367 16.125 18.797 1 89.06 193 ASP A O 1
ATOM 1502 N N . LEU A 1 194 ? -12.883 14.469 18.828 1 94.88 194 LEU A N 1
ATOM 1503 C CA . LEU A 1 194 ? -11.852 13.43 18.891 1 94.88 194 LEU A CA 1
ATOM 1504 C C . LEU A 1 194 ? -10.891 13.555 17.719 1 94.88 194 LEU A C 1
ATOM 1506 O O . LEU A 1 194 ? -11.32 13.672 16.562 1 94.88 194 LEU A O 1
ATOM 1510 N N . PRO A 1 195 ? -9.57 13.695 18.016 1 96.75 195 PRO A N 1
ATOM 1511 C CA . PRO A 1 195 ? -8.617 13.742 16.906 1 96.75 195 PRO A CA 1
ATOM 1512 C C . PRO A 1 195 ? -8.57 12.43 16.125 1 96.75 195 PRO A C 1
ATOM 1514 O O . PRO A 1 195 ? -8.266 11.375 16.688 1 96.75 195 PRO A O 1
ATOM 1517 N N . LEU A 1 196 ? -8.805 12.562 14.836 1 97.69 196 LEU A N 1
ATOM 1518 C CA . LEU A 1 196 ? -8.922 11.359 14.016 1 97.69 196 LEU A CA 1
ATOM 1519 C C . LEU A 1 196 ? -7.785 11.273 13 1 97.69 196 LEU A C 1
ATOM 1521 O O . LEU A 1 196 ? -7.355 12.297 12.461 1 97.69 196 LEU A O 1
ATOM 1525 N N . VAL A 1 197 ? -7.285 10.086 12.836 1 98.25 197 VAL A N 1
ATOM 1526 C CA . VAL A 1 197 ? -6.492 9.75 11.656 1 98.25 197 VAL A CA 1
ATOM 1527 C C . VAL A 1 197 ? -7.352 8.977 10.656 1 98.25 197 VAL A C 1
ATOM 1529 O O . VAL A 1 197 ? -7.965 7.965 11.008 1 98.25 197 VAL A O 1
ATOM 1532 N N . LEU A 1 198 ? -7.465 9.453 9.469 1 97.62 198 LEU A N 1
ATOM 1533 C CA . LEU A 1 198 ? -8.273 8.844 8.422 1 97.62 198 LEU A CA 1
ATOM 1534 C C . LEU A 1 198 ? -7.52 8.82 7.094 1 97.62 198 LEU A C 1
ATOM 1536 O O . LEU A 1 198 ? -6.512 9.508 6.938 1 97.62 198 LEU A O 1
ATOM 1540 N N . PRO A 1 199 ? -7.973 7.922 6.195 1 95.5 199 PRO A N 1
ATOM 1541 C CA . PRO A 1 199 ? -7.387 8.008 4.859 1 95.5 199 PRO A CA 1
ATOM 1542 C C . PRO A 1 199 ? -7.641 9.352 4.184 1 95.5 199 PRO A C 1
ATOM 1544 O O . PRO A 1 199 ? -8.484 10.133 4.648 1 95.5 199 PRO A O 1
ATOM 1547 N N . ARG A 1 200 ? -6.934 9.594 3.098 1 92.5 200 ARG A N 1
ATOM 1548 C CA . ARG A 1 200 ? -7.043 10.852 2.363 1 92.5 200 ARG A CA 1
ATOM 1549 C C . ARG A 1 200 ? -8.445 11.031 1.785 1 92.5 200 ARG A C 1
ATOM 1551 O O . ARG A 1 200 ? -9.203 10.062 1.685 1 92.5 200 ARG A O 1
ATOM 1558 N N . GLN A 1 201 ? -8.695 12.172 1.345 1 86.44 201 GLN A N 1
ATOM 1559 C CA . GLN A 1 201 ? -10.039 12.555 0.915 1 86.44 201 GLN A CA 1
ATOM 1560 C C . GLN A 1 201 ? -10.461 11.766 -0.321 1 86.44 201 GLN A C 1
ATOM 1562 O O . GLN A 1 201 ? -11.648 11.484 -0.502 1 86.44 201 GLN A O 1
ATOM 1567 N N . ARG A 1 202 ? -9.547 11.359 -1.1 1 81.12 202 ARG A N 1
ATOM 1568 C CA . ARG A 1 202 ? -9.883 10.648 -2.332 1 81.12 202 ARG A CA 1
ATOM 1569 C C . ARG A 1 202 ? -10.195 9.188 -2.053 1 81.12 202 ARG A C 1
ATOM 1571 O O . ARG A 1 202 ? -10.758 8.492 -2.902 1 81.12 202 ARG A O 1
ATOM 1578 N N . HIS A 1 203 ? -9.867 8.766 -0.909 1 87.12 203 HIS A N 1
ATOM 1579 C CA . HIS A 1 203 ? -10.125 7.387 -0.51 1 87.12 203 HIS A CA 1
ATOM 1580 C C . HIS A 1 203 ? -11.617 7.109 -0.408 1 87.12 203 HIS A C 1
ATOM 1582 O O . HIS A 1 203 ? -12.383 7.949 0.075 1 87.12 203 HIS A O 1
ATOM 1588 N N . SER A 1 204 ? -12.055 5.973 -0.838 1 86.56 204 SER A N 1
ATOM 1589 C CA . SER A 1 204 ? -13.461 5.605 -0.855 1 86.56 204 SER A CA 1
ATOM 1590 C C . SER A 1 204 ? -14.055 5.617 0.551 1 86.56 204 SER A C 1
ATOM 1592 O O . SER A 1 204 ? -15.203 6.016 0.744 1 86.56 204 SER A O 1
ATOM 1594 N N . LEU A 1 205 ? -13.297 5.18 1.469 1 90.88 205 LEU A N 1
ATOM 1595 C CA . LEU A 1 205 ? -13.789 5.148 2.844 1 90.88 205 LEU A CA 1
ATOM 1596 C C . LEU A 1 205 ? -14.031 6.562 3.365 1 90.88 205 LEU A C 1
ATOM 1598 O O . LEU A 1 205 ? -14.992 6.797 4.102 1 90.88 205 LEU A O 1
ATOM 1602 N N . ARG A 1 206 ? -13.141 7.469 3.006 1 91.62 206 ARG A N 1
ATOM 1603 C CA . ARG A 1 206 ? -13.297 8.859 3.434 1 91.62 206 ARG A CA 1
ATOM 1604 C C . ARG A 1 206 ? -14.586 9.453 2.883 1 91.62 206 ARG A C 1
ATOM 1606 O O . ARG A 1 206 ? -15.328 10.125 3.607 1 91.62 206 ARG A O 1
ATOM 1613 N N . LYS A 1 207 ? -14.836 9.172 1.678 1 88.12 207 LYS A N 1
ATOM 1614 C CA . LYS A 1 207 ? -16.062 9.656 1.041 1 88.12 207 LYS A CA 1
ATOM 1615 C C . LYS A 1 207 ? -17.297 9.078 1.722 1 88.12 207 LYS A C 1
ATOM 1617 O O . LYS A 1 207 ? -18.266 9.797 1.962 1 88.12 207 LYS A O 1
ATOM 1622 N N . LEU A 1 208 ? -17.25 7.875 1.98 1 90.81 208 LEU A N 1
ATOM 1623 C CA . LEU A 1 208 ? -18.359 7.188 2.652 1 90.81 208 LEU A CA 1
ATOM 1624 C C . LEU A 1 208 ? -18.625 7.805 4.02 1 90.81 208 LEU A C 1
ATOM 1626 O O . LEU A 1 208 ? -19.781 8.07 4.367 1 90.81 208 LEU A O 1
ATOM 1630 N N . LEU A 1 209 ? 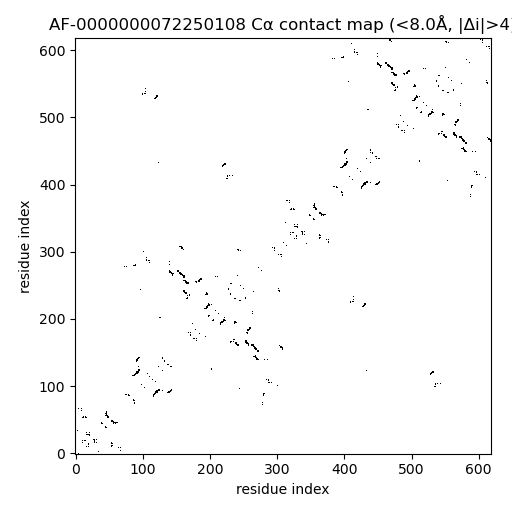-17.547 8.047 4.75 1 93.44 209 LEU A N 1
ATOM 1631 C CA . LEU A 1 209 ? -17.688 8.578 6.102 1 93.44 209 LEU A CA 1
ATOM 1632 C C . LEU A 1 209 ? -18.219 10.008 6.074 1 93.44 209 LEU A C 1
ATOM 1634 O O . LEU A 1 209 ? -19.109 10.352 6.852 1 93.44 209 LEU A O 1
ATOM 1638 N N . GLU A 1 210 ? -17.703 10.766 5.199 1 90.06 210 GLU A N 1
ATOM 1639 C CA . GLU A 1 210 ? -18.156 12.156 5.102 1 90.06 210 GLU A CA 1
ATOM 1640 C C . GLU A 1 210 ? -19.609 12.242 4.688 1 90.06 210 GLU A C 1
ATOM 1642 O O . GLU A 1 210 ? -20.344 13.117 5.156 1 90.06 210 GLU A O 1
ATOM 1647 N N . HIS A 1 211 ? -20 11.391 3.873 1 89.81 211 HIS A N 1
ATOM 1648 C CA . HIS A 1 211 ? -21.375 11.359 3.416 1 89.81 211 HIS A CA 1
ATOM 1649 C C . HIS A 1 211 ? -22.328 10.93 4.539 1 89.81 211 HIS A C 1
ATOM 1651 O O . HIS A 1 211 ? -23.422 11.484 4.68 1 89.81 211 HIS A O 1
ATOM 1657 N N . LYS A 1 212 ? -21.891 10.031 5.324 1 91 212 LYS A N 1
ATOM 1658 C CA . LYS A 1 212 ? -22.781 9.406 6.289 1 91 212 LYS A CA 1
ATOM 1659 C C . LYS A 1 212 ? -22.766 10.148 7.625 1 91 212 LYS A C 1
ATOM 1661 O O . LYS A 1 212 ? -23.781 10.219 8.32 1 91 212 LYS A O 1
ATOM 1666 N N . ILE A 1 213 ? -21.609 10.68 8.062 1 89.25 213 ILE A N 1
ATOM 1667 C CA . ILE A 1 213 ? -21.547 11.188 9.43 1 89.25 213 ILE A CA 1
ATOM 1668 C C . ILE A 1 213 ? -21.109 12.656 9.406 1 89.25 213 ILE A C 1
ATOM 1670 O O . ILE A 1 213 ? -21.141 13.328 10.438 1 89.25 213 ILE A O 1
ATOM 1674 N N . GLY A 1 214 ? -20.703 13.18 8.359 1 87.12 214 GLY A N 1
ATOM 1675 C CA . GLY A 1 214 ? -20.422 14.602 8.234 1 87.12 214 GLY A CA 1
ATOM 1676 C C . GLY A 1 214 ? -18.969 14.938 8.539 1 87.12 214 GLY A C 1
ATOM 1677 O O . GLY A 1 214 ? -18.078 14.133 8.281 1 87.12 214 GLY A O 1
ATOM 1678 N N . GLN A 1 215 ? -18.828 16.172 8.977 1 85.56 215 GLN A N 1
ATOM 1679 C CA . GLN A 1 215 ? -17.484 16.688 9.148 1 85.56 215 GLN A CA 1
ATOM 1680 C C . GLN A 1 215 ? -16.812 16.078 10.367 1 85.56 215 GLN A C 1
ATOM 1682 O O . GLN A 1 215 ? -17.422 15.961 11.43 1 85.56 215 GLN A O 1
ATOM 1687 N N . LEU A 1 216 ? -15.586 15.633 10.25 1 90.06 216 LEU A N 1
ATOM 1688 C CA . LEU A 1 216 ? -14.773 14.992 11.281 1 90.06 216 LEU A CA 1
ATOM 1689 C C . LEU A 1 216 ? -13.5 15.797 11.539 1 90.06 216 LEU A C 1
ATOM 1691 O O . LEU A 1 216 ? -13.023 16.516 10.664 1 90.06 216 LEU A O 1
ATOM 1695 N N . ASN A 1 217 ? -13.055 15.734 12.742 1 93.81 217 ASN A N 1
ATOM 1696 C CA . ASN A 1 217 ? -11.797 16.375 13.102 1 93.81 217 ASN A CA 1
ATOM 1697 C C . ASN A 1 217 ? -10.594 15.531 12.688 1 93.81 217 ASN A C 1
ATOM 1699 O O . ASN A 1 217 ? -10.008 14.828 13.508 1 93.81 217 ASN A O 1
ATOM 1703 N N . VAL A 1 218 ? -10.172 15.68 11.477 1 95.25 218 VAL A N 1
ATOM 1704 C CA . VAL A 1 218 ? -9.07 14.891 10.938 1 95.25 218 VAL A CA 1
ATOM 1705 C C . VAL A 1 218 ? -7.75 15.625 11.156 1 95.25 218 VAL A C 1
ATOM 1707 O O . VAL A 1 218 ? -7.527 16.703 10.594 1 95.25 218 VAL A O 1
ATOM 1710 N N . VAL A 1 219 ? -6.844 15 11.945 1 94.94 219 VAL A N 1
ATOM 1711 C CA . VAL A 1 219 ? -5.598 15.68 12.273 1 94.94 219 VAL A CA 1
ATOM 1712 C C . VAL A 1 219 ? -4.441 15.047 11.5 1 94.94 219 VAL A C 1
ATOM 1714 O O . VAL A 1 219 ? -3.383 15.664 11.352 1 94.94 219 VAL A O 1
ATOM 1717 N N . TYR A 1 220 ? -4.633 13.82 11.047 1 97.19 220 TYR A N 1
ATOM 1718 C CA . TYR A 1 220 ? -3.713 13.125 10.148 1 97.19 220 TYR A CA 1
ATOM 1719 C C . TYR A 1 220 ? -4.469 12.445 9.008 1 97.19 220 TYR A C 1
ATOM 1721 O O . TYR A 1 220 ? -5.559 11.914 9.219 1 97.19 220 TYR A O 1
ATOM 1729 N N . GLU A 1 221 ? -3.896 12.477 7.863 1 97.38 221 GLU A N 1
ATOM 1730 C CA . GLU A 1 221 ? -4.371 11.664 6.742 1 97.38 221 GLU A CA 1
ATOM 1731 C C . GLU A 1 221 ? -3.33 10.633 6.324 1 97.38 221 GLU A C 1
ATOM 1733 O O . GLU A 1 221 ? -2.209 10.992 5.953 1 97.38 221 GLU A O 1
ATOM 1738 N N . ILE A 1 222 ? -3.707 9.352 6.41 1 97.44 222 ILE A N 1
ATOM 1739 C CA . ILE A 1 222 ? -2.766 8.273 6.148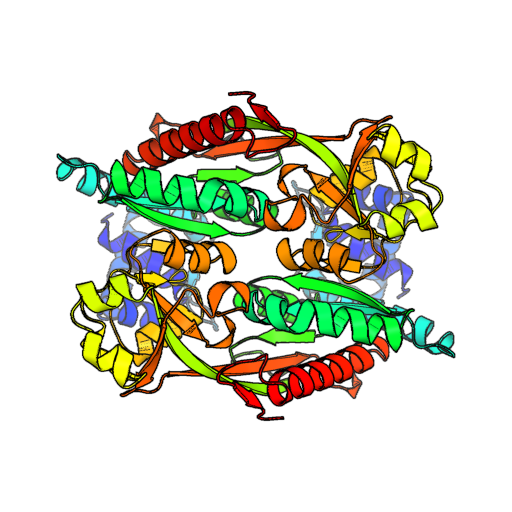 1 97.44 222 ILE A CA 1
ATOM 1740 C C . ILE A 1 222 ? -3.441 7.195 5.305 1 97.44 222 ILE A C 1
ATOM 1742 O O . ILE A 1 222 ? -4.484 6.66 5.684 1 97.44 222 ILE A O 1
ATOM 1746 N N . ASP A 1 223 ? -2.846 6.777 4.207 1 93.38 223 ASP A N 1
ATOM 1747 C CA . ASP A 1 223 ? -3.432 5.766 3.332 1 93.38 223 ASP A CA 1
ATOM 1748 C C . ASP A 1 223 ? -2.902 4.375 3.67 1 93.38 223 ASP A C 1
ATOM 1750 O O . ASP A 1 223 ? -3.541 3.367 3.355 1 93.38 223 ASP A O 1
ATOM 1754 N N . GLY A 1 224 ? -1.829 4.254 4.316 1 95.38 224 GLY A N 1
ATOM 1755 C CA . GLY A 1 224 ? -1.285 2.953 4.676 1 95.38 224 GLY A CA 1
ATOM 1756 C C . GLY A 1 224 ? -1.979 2.324 5.867 1 95.38 224 GLY A C 1
ATOM 1757 O O . GLY A 1 224 ? -2.096 2.949 6.926 1 95.38 224 GLY A O 1
ATOM 1758 N N . LEU A 1 225 ? -2.414 1.093 5.684 1 96 225 LEU A N 1
ATOM 1759 C CA . LEU A 1 225 ? -3.189 0.404 6.707 1 96 225 LEU A CA 1
ATOM 1760 C C . LEU A 1 225 ? -2.383 0.256 7.996 1 96 225 LEU A C 1
ATOM 1762 O O . LEU A 1 225 ? -2.832 0.672 9.062 1 96 225 LEU A O 1
ATOM 1766 N N . HIS A 1 226 ? -1.226 -0.219 7.926 1 96.19 226 HIS A N 1
ATOM 1767 C CA . HIS A 1 226 ? -0.453 -0.583 9.109 1 96.19 226 HIS A CA 1
ATOM 1768 C C . HIS A 1 226 ? -0.001 0.657 9.875 1 96.19 226 HIS A C 1
ATOM 1770 O O . HIS A 1 226 ? -0.089 0.699 11.102 1 96.19 226 HIS A O 1
ATOM 1776 N N . LEU A 1 227 ? 0.472 1.671 9.117 1 97.38 227 LEU A N 1
ATOM 1777 C CA . LEU A 1 227 ? 0.862 2.898 9.797 1 97.38 227 LEU A CA 1
ATOM 1778 C C . LEU A 1 227 ? -0.335 3.535 10.5 1 97.38 227 LEU A C 1
ATOM 1780 O O . LEU A 1 227 ? -0.22 4 11.633 1 97.38 227 LEU A O 1
ATOM 1784 N N . LEU A 1 228 ? -1.44 3.568 9.781 1 98.12 228 LEU A N 1
ATOM 1785 C CA . LEU A 1 228 ? -2.641 4.16 10.359 1 98.12 228 LEU A CA 1
ATOM 1786 C C . LEU A 1 228 ? -3.031 3.449 11.648 1 98.12 228 LEU A C 1
ATOM 1788 O O . LEU A 1 228 ? -3.244 4.094 12.68 1 98.12 228 LEU A O 1
ATOM 1792 N N . MET A 1 229 ? -3.043 2.154 11.648 1 97.62 229 MET A N 1
ATOM 1793 C CA . MET A 1 229 ? -3.436 1.39 12.828 1 97.62 229 MET A CA 1
ATOM 1794 C C . MET A 1 229 ? -2.4 1.533 13.938 1 97.62 229 MET A C 1
ATOM 1796 O O . MET A 1 229 ? -2.758 1.67 15.109 1 97.62 229 MET A O 1
ATOM 1800 N N . ASP A 1 230 ? -1.137 1.512 13.586 1 97.5 230 ASP A N 1
ATOM 1801 C CA . ASP A 1 230 ? -0.071 1.688 14.562 1 97.5 230 ASP A CA 1
ATOM 1802 C C . ASP A 1 230 ? -0.174 3.047 15.25 1 97.5 230 ASP A C 1
ATOM 1804 O O . ASP A 1 230 ? 0.157 3.18 16.438 1 97.5 230 ASP A O 1
ATOM 1808 N N . SER A 1 231 ? -0.57 4.035 14.477 1 98.38 231 SER A N 1
ATOM 1809 C CA . SER A 1 231 ? -0.677 5.375 15.055 1 98.38 231 SER A CA 1
ATOM 1810 C C . SER A 1 231 ? -1.705 5.41 16.172 1 98.38 231 SER A C 1
ATOM 1812 O O . SER A 1 231 ? -1.577 6.195 17.125 1 98.38 231 SER A O 1
ATOM 1814 N N . LEU A 1 232 ? -2.752 4.531 16.172 1 98.31 232 LEU A N 1
ATOM 1815 C CA . LEU A 1 232 ? -3.756 4.461 17.219 1 98.31 232 LEU A CA 1
ATOM 1816 C C . LEU A 1 232 ? -3.15 3.918 18.516 1 98.31 232 LEU A C 1
ATOM 1818 O O . LEU A 1 232 ? -3.633 4.223 19.609 1 98.31 232 LEU A O 1
ATOM 1822 N N . ILE A 1 233 ? -2.113 3.105 18.312 1 97.56 233 ILE A N 1
ATOM 1823 C CA . ILE A 1 233 ? -1.463 2.457 19.453 1 97.56 233 ILE A CA 1
ATOM 1824 C C . ILE A 1 233 ? -0.455 3.414 20.078 1 97.56 233 ILE A C 1
ATOM 1826 O O . ILE A 1 233 ? -0.318 3.459 21.312 1 97.56 233 ILE A O 1
ATOM 1830 N N . HIS A 1 234 ? 0.197 4.223 19.281 1 97.06 234 HIS A N 1
ATOM 1831 C CA . HIS A 1 234 ? 1.386 4.926 19.75 1 97.06 234 HIS A CA 1
ATOM 1832 C C . HIS A 1 234 ? 1.1 6.406 19.984 1 97.06 234 HIS A C 1
ATOM 1834 O O . HIS A 1 234 ? 1.887 7.102 20.625 1 97.06 234 HIS A O 1
ATOM 1840 N N . LEU A 1 235 ? 0.041 6.891 19.422 1 97.56 235 LEU A N 1
ATOM 1841 C CA . LEU A 1 235 ? -0.367 8.281 19.609 1 97.56 235 LEU A CA 1
ATOM 1842 C C . LEU A 1 235 ? -1.784 8.359 20.172 1 97.56 235 LEU A C 1
ATOM 1844 O O . LEU A 1 235 ? -2.492 7.348 20.219 1 97.56 235 LEU A O 1
ATOM 1848 N N . ASN A 1 236 ? -2.189 9.508 20.656 1 96.94 236 ASN A N 1
ATOM 1849 C CA . ASN A 1 236 ? -3.531 9.711 21.188 1 96.94 236 ASN A CA 1
ATOM 1850 C C . ASN A 1 236 ? -4.527 10.062 20.078 1 96.94 236 ASN A C 1
ATOM 1852 O O . ASN A 1 236 ? -4.977 11.203 19.984 1 96.94 236 ASN A O 1
ATOM 1856 N N . LEU A 1 237 ? -4.809 9.055 19.281 1 98.25 237 LEU A N 1
ATOM 1857 C CA . LEU A 1 237 ? -5.656 9.219 18.109 1 98.25 237 LEU A CA 1
ATOM 1858 C C . LEU A 1 237 ? -6.75 8.156 18.078 1 98.25 237 LEU A C 1
ATOM 1860 O O . LEU A 1 237 ? -6.645 7.125 18.734 1 98.25 237 LEU A O 1
ATOM 1864 N N . ALA A 1 238 ? -7.777 8.453 17.328 1 98.44 238 ALA A N 1
ATOM 1865 C CA . ALA A 1 238 ? -8.836 7.512 16.969 1 98.44 238 ALA A CA 1
ATOM 1866 C C . ALA A 1 238 ? -9.023 7.438 15.461 1 98.44 238 ALA A C 1
ATOM 1868 O O . ALA A 1 238 ? -8.461 8.25 14.719 1 98.44 238 ALA A O 1
ATOM 1869 N N . SER A 1 239 ? -9.664 6.422 15 1 98.12 239 SER A N 1
ATOM 1870 C CA . SER A 1 239 ? -10.016 6.273 13.586 1 98.12 239 SER A CA 1
ATOM 1871 C C . SER A 1 239 ? -11.352 5.555 13.422 1 98.12 239 SER A C 1
ATOM 1873 O O . SER A 1 239 ? -11.852 4.938 14.367 1 98.12 239 SER A O 1
ATOM 1875 N N . VAL A 1 240 ? -11.961 5.723 12.289 1 96.94 240 VAL A N 1
ATOM 1876 C CA . VAL A 1 240 ? -13.141 4.949 11.898 1 96.94 240 VAL A CA 1
ATOM 1877 C C . VAL A 1 240 ? -12.773 3.984 10.773 1 96.94 240 VAL A C 1
ATOM 1879 O O . VAL A 1 240 ? -12.344 4.406 9.695 1 96.94 240 VAL A O 1
ATOM 1882 N N . ARG A 1 241 ? -12.953 2.701 11.078 1 95.31 241 ARG A N 1
ATOM 1883 C CA . ARG A 1 241 ? -12.508 1.664 10.156 1 95.31 241 ARG A CA 1
ATOM 1884 C C . ARG A 1 241 ? -13.453 0.469 10.172 1 95.31 241 ARG A C 1
ATOM 1886 O O . ARG A 1 241 ? -14.25 0.314 11.109 1 95.31 241 ARG A O 1
ATOM 1893 N N . PRO A 1 242 ? -13.391 -0.35 9.07 1 95 242 PRO A N 1
ATOM 1894 C CA . PRO A 1 242 ? -14.102 -1.629 9.172 1 95 242 PRO A CA 1
ATOM 1895 C C . PRO A 1 242 ? -13.5 -2.553 10.227 1 95 242 PRO A C 1
ATOM 1897 O O . PRO A 1 242 ? -12.305 -2.471 10.523 1 95 242 PRO A O 1
ATOM 1900 N N . GLY A 1 243 ? -14.328 -3.377 10.781 1 91.19 243 GLY A N 1
ATOM 1901 C CA . GLY A 1 243 ? -13.859 -4.32 11.781 1 91.19 243 GLY A CA 1
ATOM 1902 C C . GLY A 1 243 ? -12.656 -5.121 11.32 1 91.19 243 GLY A C 1
ATOM 1903 O O . GLY A 1 243 ? -11.797 -5.484 12.133 1 91.19 243 GLY A O 1
ATOM 1904 N N . SER A 1 244 ? -12.539 -5.355 10.062 1 89.62 244 SER A N 1
ATOM 1905 C CA . SER A 1 244 ? -11.477 -6.172 9.477 1 89.62 244 SER A CA 1
ATOM 1906 C C . SER A 1 244 ? -10.117 -5.5 9.617 1 89.62 244 SER A C 1
ATOM 1908 O O . SER A 1 244 ? -9.078 -6.156 9.523 1 89.62 244 SER A O 1
ATOM 1910 N N . ALA A 1 245 ? -10.117 -4.215 9.828 1 93.12 245 ALA A N 1
ATOM 1911 C CA . ALA A 1 245 ? -8.859 -3.492 9.984 1 93.12 245 ALA A CA 1
ATOM 1912 C C . ALA A 1 245 ? -8.203 -3.83 11.32 1 93.12 245 ALA A C 1
ATOM 1914 O O . ALA A 1 245 ? -7 -3.619 11.5 1 93.12 245 ALA A O 1
ATOM 1915 N N . CYS A 1 246 ? -9 -4.285 12.242 1 92.25 246 CYS A N 1
ATOM 1916 C CA . CYS A 1 246 ? -8.445 -4.66 13.539 1 92.25 246 CYS A CA 1
ATOM 1917 C C . CYS A 1 246 ? -7.871 -6.074 13.5 1 92.25 246 CYS A C 1
ATOM 1919 O O . CYS A 1 246 ? -8.469 -7.004 14.039 1 92.25 246 CYS A O 1
ATOM 1921 N N . LEU A 1 247 ? -6.746 -6.195 12.953 1 88.38 247 LEU A N 1
ATOM 1922 C CA . LEU A 1 247 ? -6.027 -7.461 12.852 1 88.38 247 LEU A CA 1
ATOM 1923 C C . LEU A 1 247 ? -5.68 -8 14.234 1 88.38 247 LEU A C 1
ATOM 1925 O O . LEU A 1 247 ? -5.859 -7.312 15.242 1 88.38 247 LEU A O 1
ATOM 1929 N N . GLN A 1 248 ? -5.227 -9.195 14.266 1 85.44 248 GLN A N 1
ATOM 1930 C CA . GLN A 1 248 ? -4.973 -9.914 15.508 1 85.44 248 GLN A CA 1
ATOM 1931 C C . GLN A 1 248 ? -4.004 -9.141 16.406 1 85.44 248 GLN A C 1
ATOM 1933 O O . GLN A 1 248 ? -4.152 -9.125 17.625 1 85.44 248 GLN A O 1
ATOM 1938 N N . GLU A 1 249 ? -3.111 -8.477 15.844 1 88.06 249 GLU A N 1
ATOM 1939 C CA . GLU A 1 249 ? -2.072 -7.789 16.609 1 88.06 249 GLU A CA 1
ATOM 1940 C C . GLU A 1 249 ? -2.631 -6.559 17.312 1 88.06 249 GLU A C 1
ATOM 1942 O O . GLU A 1 249 ? -2.02 -6.043 18.25 1 88.06 249 GLU A O 1
ATOM 1947 N N . TYR A 1 250 ? -3.873 -6.168 16.922 1 92.69 250 TYR A N 1
ATOM 1948 C CA . TYR A 1 250 ? -4.441 -4.953 17.5 1 92.69 250 TYR A CA 1
ATOM 1949 C C . TYR A 1 250 ? -5.574 -5.285 18.453 1 92.69 250 TYR A C 1
ATOM 1951 O O . TYR A 1 250 ? -6.016 -4.426 19.219 1 92.69 250 TYR A O 1
ATOM 1959 N N . LYS A 1 251 ? -6.266 -6.477 18.469 1 87.75 251 LYS A N 1
ATOM 1960 C CA . LYS A 1 251 ? -7.492 -6.891 19.141 1 87.75 251 LYS A CA 1
ATOM 1961 C C . LYS A 1 251 ? -7.43 -6.562 20.625 1 87.75 251 LYS A C 1
ATOM 1963 O O . LYS A 1 251 ? -8.43 -6.137 21.219 1 87.75 251 LYS A O 1
ATOM 1968 N N . HIS A 1 252 ? -6.27 -6.566 21.328 1 91.25 252 HIS A N 1
ATOM 1969 C CA . HIS A 1 252 ? -6.215 -6.328 22.766 1 91.25 252 HIS A CA 1
ATOM 1970 C C . HIS A 1 252 ? -5.594 -4.973 23.078 1 91.25 252 HIS A C 1
ATOM 1972 O O . HIS A 1 252 ? -5.477 -4.594 24.25 1 91.25 252 HIS A O 1
ATOM 1978 N N . LYS A 1 253 ? -5.48 -4.266 22.062 1 96.25 253 LYS A N 1
ATOM 1979 C CA . LYS A 1 253 ? -4.836 -2.971 22.266 1 96.25 253 LYS A CA 1
ATOM 1980 C C . LYS A 1 253 ? -5.793 -1.824 21.953 1 96.25 253 LYS A C 1
ATOM 1982 O O . LYS A 1 253 ? -5.586 -0.695 22.406 1 96.25 253 LYS A O 1
ATOM 1987 N N . LEU A 1 254 ? -6.875 -2.172 21.203 1 97.25 254 LEU A N 1
ATOM 1988 C CA . LEU A 1 254 ? -7.809 -1.143 20.766 1 97.25 254 LEU A CA 1
ATOM 1989 C C . LEU A 1 254 ? -9.234 -1.498 21.156 1 97.25 254 LEU A C 1
ATOM 1991 O O . LEU A 1 254 ? -9.602 -2.676 21.203 1 97.25 254 LEU A O 1
ATOM 1995 N N . GLN A 1 255 ? -9.961 -0.517 21.516 1 97 255 GLN A N 1
ATOM 1996 C CA . GLN A 1 255 ? -11.406 -0.639 21.688 1 97 255 GLN A CA 1
ATOM 1997 C C . GLN A 1 255 ? -12.141 -0.394 20.375 1 97 255 GLN A C 1
ATOM 1999 O O . GLN A 1 255 ? -11.773 0.496 19.609 1 97 255 GLN A O 1
ATOM 2004 N N . LEU A 1 256 ? -13.094 -1.256 20.141 1 96.44 256 LEU A N 1
ATOM 2005 C CA . LEU A 1 256 ? -13.953 -1.1 18.984 1 96.44 256 LEU A CA 1
ATOM 2006 C C . LEU A 1 256 ? -15.359 -0.679 19.391 1 96.44 256 LEU A C 1
ATOM 2008 O O . LEU A 1 256 ? -16.016 -1.382 20.156 1 96.44 256 LEU A O 1
ATOM 2012 N N . LEU A 1 257 ? -15.797 0.47 18.938 1 97.31 257 LEU A N 1
ATOM 2013 C CA . LEU A 1 257 ? -17.156 0.938 19.156 1 97.31 257 LEU A CA 1
ATOM 2014 C C . LEU A 1 257 ? -17.953 0.98 17.844 1 97.31 257 LEU A C 1
ATOM 2016 O O . LEU A 1 257 ? -17.609 1.743 16.938 1 97.31 257 LEU A O 1
ATOM 2020 N N . LYS A 1 258 ? -18.953 0.234 17.734 1 96.88 258 LYS A N 1
ATOM 2021 C CA . LYS A 1 258 ? -19.75 0.187 16.531 1 96.88 258 LYS A CA 1
ATOM 2022 C C . LYS A 1 258 ? -20.453 1.521 16.281 1 96.88 258 LYS A C 1
ATOM 2024 O O . LYS A 1 258 ? -21.062 2.082 17.188 1 96.88 258 LYS A O 1
ATOM 2029 N N . LEU A 1 259 ? -20.297 2.055 15.086 1 96.06 259 LEU A N 1
ATOM 2030 C CA . LEU A 1 259 ? -21 3.283 14.727 1 96.06 259 LEU A CA 1
ATOM 2031 C C . LEU A 1 259 ? -22.5 3.02 14.531 1 96.06 259 LEU A C 1
ATOM 2033 O O . LEU A 1 259 ? -22.875 2.133 13.758 1 96.06 259 LEU A O 1
ATOM 2037 N N . VAL A 1 260 ? -23.281 3.818 15.258 1 95.06 260 VAL A N 1
ATOM 2038 C CA . VAL A 1 260 ? -24.734 3.717 15.117 1 95.06 260 VAL A CA 1
ATOM 2039 C C . VAL A 1 260 ? -25.344 5.105 14.938 1 95.06 260 VAL A C 1
ATOM 2041 O O . VAL A 1 260 ? -24.703 6.113 15.273 1 95.06 260 VAL A O 1
ATOM 2044 N N . ASP A 1 261 ? -26.484 5.18 14.336 1 91.44 261 ASP A N 1
ATOM 2045 C CA . ASP A 1 261 ? -27.25 6.406 14.133 1 91.44 261 ASP A CA 1
ATOM 2046 C C . ASP A 1 261 ? -26.422 7.457 13.398 1 91.44 261 ASP A C 1
ATOM 2048 O O . ASP A 1 261 ? -26.203 8.547 13.922 1 91.44 261 ASP A O 1
ATOM 2052 N N . PRO A 1 262 ? -26 7.16 12.211 1 92.88 262 PRO A N 1
ATOM 2053 C CA . PRO A 1 262 ? -26.406 6.016 11.391 1 92.88 262 PRO A CA 1
ATOM 2054 C C . PRO A 1 262 ? -25.375 4.879 11.43 1 92.88 262 PRO A C 1
ATOM 2056 O O . PRO A 1 262 ? -24.219 5.098 11.781 1 92.88 262 PRO A O 1
ATOM 2059 N N . GLU A 1 263 ? -25.906 3.75 11.164 1 93.38 263 GLU A N 1
ATOM 2060 C CA . GLU A 1 263 ? -24.969 2.676 10.867 1 93.38 263 GLU A CA 1
ATOM 2061 C C . GLU A 1 263 ? -24.234 2.928 9.547 1 93.38 263 GLU A C 1
ATOM 2063 O O . GLU A 1 263 ? -24.828 3.426 8.594 1 93.38 263 GLU A O 1
ATOM 2068 N N . VAL A 1 264 ? -23 2.693 9.617 1 93.56 264 VAL A N 1
ATOM 2069 C CA . VAL A 1 264 ? -22.203 2.803 8.406 1 93.56 264 VAL A CA 1
ATOM 2070 C C . VAL A 1 264 ? -21.641 1.431 8.023 1 93.56 264 VAL A C 1
ATOM 2072 O O . VAL A 1 264 ? -21 0.765 8.844 1 93.56 264 VAL A O 1
ATOM 2075 N N . GLU A 1 265 ? -21.922 0.979 6.859 1 92.88 265 GLU A N 1
ATOM 2076 C CA . GLU A 1 265 ? -21.453 -0.323 6.383 1 92.88 265 GLU A CA 1
ATOM 2077 C C . GLU A 1 265 ? -20.734 -0.202 5.043 1 92.88 265 GLU A C 1
ATOM 2079 O O . GLU A 1 265 ? -20.891 0.795 4.336 1 92.88 265 GLU A O 1
ATOM 2084 N N . ARG A 1 266 ? -19.922 -1.158 4.77 1 92.38 266 ARG A N 1
ATOM 2085 C CA . ARG A 1 266 ? -19.281 -1.277 3.463 1 92.38 266 ARG A CA 1
ATOM 2086 C C . ARG A 1 266 ? -19.391 -2.699 2.924 1 92.38 266 ARG A C 1
ATOM 2088 O O . ARG A 1 266 ? -19.359 -3.664 3.691 1 92.38 266 ARG A O 1
ATOM 2095 N N . ILE A 1 267 ? -19.578 -2.814 1.68 1 93.69 267 ILE A N 1
ATOM 2096 C CA . ILE A 1 267 ? -19.656 -4.113 1.023 1 93.69 267 ILE A CA 1
ATOM 2097 C C . ILE A 1 267 ? -18.391 -4.355 0.206 1 93.69 267 ILE A C 1
ATOM 2099 O O . ILE A 1 267 ? -17.906 -3.457 -0.489 1 93.69 267 ILE A O 1
ATOM 2103 N N . ASN A 1 268 ? -17.797 -5.5 0.384 1 95 268 ASN A N 1
ATOM 2104 C CA . ASN A 1 268 ? -16.734 -5.984 -0.474 1 95 268 ASN A CA 1
ATOM 2105 C C . ASN A 1 268 ? -17.266 -6.691 -1.71 1 95 268 ASN A C 1
ATOM 2107 O O . ASN A 1 268 ? -18.109 -7.59 -1.598 1 95 268 ASN A O 1
ATOM 2111 N N . TYR A 1 269 ? -16.797 -6.273 -2.797 1 96.31 269 TYR A N 1
ATOM 2112 C CA . TYR A 1 269 ? -17.25 -6.863 -4.047 1 96.31 269 TYR A CA 1
ATOM 2113 C C . TYR A 1 269 ? -16.141 -7.652 -4.723 1 96.31 269 TYR A C 1
ATOM 2115 O O . TYR A 1 269 ? -15 -7.18 -4.82 1 96.31 269 TYR A O 1
ATOM 2123 N N . LEU A 1 270 ? -16.469 -8.836 -5.129 1 97.12 270 LEU A N 1
ATOM 2124 C CA . LEU A 1 270 ? -15.594 -9.617 -6.004 1 97.12 270 LEU A CA 1
ATOM 2125 C C . LEU A 1 270 ? -15.828 -9.266 -7.465 1 97.12 270 LEU A C 1
ATOM 2127 O O . LEU A 1 270 ? -16.953 -9.359 -7.957 1 97.12 270 LEU A O 1
ATOM 2131 N N . VAL A 1 271 ? -14.75 -8.828 -8.125 1 97.31 271 VAL A N 1
ATOM 2132 C CA . VAL A 1 271 ? -14.883 -8.352 -9.492 1 97.31 271 VAL A CA 1
ATOM 2133 C C . VAL A 1 271 ? -13.984 -9.172 -10.414 1 97.31 271 VAL A C 1
ATOM 2135 O O . VAL A 1 271 ? -12.82 -9.43 -10.086 1 97.31 271 VAL A O 1
ATOM 2138 N N . SER A 1 272 ? -14.477 -9.578 -11.531 1 96 272 SER A N 1
ATOM 2139 C CA . SER A 1 272 ? -13.75 -10.289 -12.57 1 96 272 SER A CA 1
ATOM 2140 C C . SER A 1 272 ? -14.5 -10.242 -13.898 1 96 272 SER A C 1
ATOM 2142 O O . SER A 1 272 ? -15.57 -9.641 -13.992 1 96 272 SER A O 1
ATOM 2144 N N . LEU A 1 273 ? -13.914 -10.82 -14.945 1 90.19 273 LEU A N 1
ATOM 2145 C CA . LEU A 1 273 ? -14.703 -11.117 -16.141 1 90.19 273 LEU A CA 1
ATOM 2146 C C . LEU A 1 273 ? -15.758 -12.172 -15.836 1 90.19 273 LEU A C 1
ATOM 2148 O O . LEU A 1 273 ? -15.734 -12.797 -14.773 1 90.19 273 LEU A O 1
ATOM 2152 N N . ALA A 1 274 ? -16.672 -12.281 -16.828 1 88.19 274 ALA A N 1
ATOM 2153 C CA . ALA A 1 274 ? -17.625 -13.375 -16.719 1 88.19 274 ALA A CA 1
ATOM 2154 C C . ALA A 1 274 ? -16.906 -14.727 -16.641 1 88.19 274 ALA A C 1
ATOM 2156 O O . ALA A 1 274 ? -15.836 -14.898 -17.234 1 88.19 274 ALA A O 1
ATOM 2157 N N . GLU A 1 275 ? -17.484 -15.578 -15.883 1 84.5 275 GLU A N 1
ATOM 2158 C CA . GLU A 1 275 ? -16.828 -16.844 -15.602 1 84.5 275 GLU A CA 1
ATOM 2159 C C . GLU A 1 275 ? -16.469 -17.578 -16.891 1 84.5 275 GLU A C 1
ATOM 2161 O O . GLU A 1 275 ? -15.438 -18.25 -16.969 1 84.5 275 GLU A O 1
ATOM 2166 N N . GLU A 1 276 ? -17.25 -17.422 -17.875 1 81.12 276 GLU A N 1
ATOM 2167 C CA . GLU A 1 276 ? -17.031 -18.109 -19.156 1 81.12 276 GLU A CA 1
ATOM 2168 C C . GLU A 1 276 ? -15.805 -17.531 -19.859 1 81.12 276 GLU A C 1
ATOM 2170 O O . GLU A 1 276 ? -15.242 -18.172 -20.75 1 81.12 276 GLU A O 1
ATOM 2175 N N . GLU A 1 277 ? -15.398 -16.375 -19.453 1 85.5 277 GLU A N 1
ATOM 2176 C CA . GLU A 1 277 ? -14.289 -15.688 -20.109 1 85.5 277 GLU A CA 1
ATOM 2177 C C . GLU A 1 277 ? -13 -15.828 -19.297 1 85.5 277 GLU A C 1
ATOM 2179 O O . GLU A 1 277 ? -11.922 -15.445 -19.766 1 85.5 277 GLU A O 1
ATOM 2184 N N . LEU A 1 278 ? -13.109 -16.406 -18.125 1 87.44 278 LEU A N 1
ATOM 2185 C CA . LEU A 1 278 ? -11.938 -16.547 -17.281 1 87.44 278 LEU A CA 1
ATOM 2186 C C . LEU A 1 278 ? -11.141 -17.797 -17.656 1 87.44 278 LEU A C 1
ATOM 2188 O O . LEU A 1 278 ? -11.719 -18.812 -18.047 1 87.44 278 LEU A O 1
ATOM 2192 N N . SER A 1 279 ? -9.812 -17.672 -17.594 1 86.12 279 SER A N 1
ATOM 2193 C CA . SER A 1 279 ? -8.977 -18.859 -17.734 1 86.12 279 SER A CA 1
ATOM 2194 C C . SER A 1 279 ? -9.281 -19.875 -16.641 1 86.12 279 SER A C 1
ATOM 2196 O O . SER A 1 279 ? -9.805 -19.516 -15.586 1 86.12 279 SER A O 1
ATOM 2198 N N . PRO A 1 280 ? -8.992 -21.125 -16.875 1 83.5 280 PRO A N 1
ATOM 2199 C CA . PRO A 1 280 ? -9.164 -22.125 -15.828 1 83.5 280 PRO A CA 1
ATOM 2200 C C . PRO A 1 280 ? -8.422 -21.766 -14.539 1 83.5 280 PRO A C 1
ATOM 2202 O O . PRO A 1 280 ? -8.953 -21.969 -13.445 1 83.5 280 PRO A O 1
ATOM 2205 N N . ALA A 1 281 ? -7.254 -21.234 -14.664 1 92.19 281 ALA A N 1
ATOM 2206 C CA . ALA A 1 281 ? -6.477 -20.812 -13.5 1 92.19 281 ALA A CA 1
ATOM 2207 C C . ALA A 1 281 ? -7.191 -19.703 -12.727 1 92.19 281 ALA A C 1
ATOM 2209 O O . ALA A 1 281 ? -7.242 -19.734 -11.5 1 92.19 281 ALA A O 1
ATOM 2210 N N . ALA A 1 282 ? -7.75 -18.766 -13.438 1 94.62 282 ALA A N 1
ATOM 2211 C CA . ALA A 1 282 ? -8.469 -17.656 -12.812 1 94.62 282 ALA A CA 1
ATOM 2212 C C . ALA A 1 282 ? -9.742 -18.141 -12.133 1 94.62 282 ALA A C 1
ATOM 2214 O O . ALA A 1 282 ? -10.125 -17.641 -11.07 1 94.62 282 ALA A O 1
ATOM 2215 N N . LEU A 1 283 ? -10.375 -19.062 -12.781 1 90.44 283 LEU A N 1
ATOM 2216 C CA . LEU A 1 283 ? -11.578 -19.656 -12.203 1 90.44 283 LEU A CA 1
ATOM 2217 C C . LEU A 1 283 ? -11.25 -20.375 -10.898 1 90.44 283 LEU A C 1
ATOM 2219 O O . LEU A 1 283 ? -12 -20.266 -9.922 1 90.44 283 LEU A O 1
ATOM 2223 N N . ALA A 1 284 ? -10.203 -21.109 -10.938 1 92.31 284 ALA A N 1
ATOM 2224 C CA . ALA A 1 284 ? -9.742 -21.797 -9.734 1 92.31 284 ALA A CA 1
ATOM 2225 C C . ALA A 1 284 ? -9.438 -20.797 -8.617 1 92.31 284 ALA A C 1
ATOM 2227 O O . ALA A 1 284 ? -9.812 -21.031 -7.465 1 92.31 284 ALA A O 1
ATOM 2228 N N . ALA A 1 285 ? -8.781 -19.719 -8.938 1 97.06 285 ALA A N 1
ATOM 2229 C CA . ALA A 1 285 ? -8.445 -18.688 -7.957 1 97.06 285 ALA A CA 1
ATOM 2230 C C . ALA A 1 285 ? -9.711 -18.031 -7.391 1 97.06 285 ALA A C 1
ATOM 2232 O O . ALA A 1 285 ? -9.789 -17.75 -6.191 1 97.06 285 ALA A O 1
ATOM 2233 N N . LYS A 1 286 ? -10.633 -17.781 -8.266 1 96.31 286 LYS A N 1
ATOM 2234 C CA . LYS A 1 286 ? -11.891 -17.172 -7.844 1 96.31 286 LYS A CA 1
ATOM 2235 C C . LYS A 1 286 ? -12.609 -18.062 -6.832 1 96.31 286 LYS A C 1
ATOM 2237 O O . LYS A 1 286 ? -13.109 -17.578 -5.816 1 96.31 286 LYS A O 1
ATOM 2242 N N . SER A 1 287 ? -12.664 -19.328 -7.148 1 93.56 287 SER A N 1
ATOM 2243 C CA . SER A 1 287 ? -13.266 -20.281 -6.238 1 93.56 287 SER A CA 1
ATOM 2244 C C . SER A 1 287 ? -12.508 -20.344 -4.914 1 93.56 287 SER A C 1
ATOM 2246 O O . SER A 1 287 ? -13.125 -20.438 -3.848 1 93.56 287 SER A O 1
ATOM 2248 N N . ALA A 1 288 ? -11.219 -20.344 -4.977 1 96.44 288 ALA A N 1
ATOM 2249 C CA . ALA A 1 288 ? -10.391 -20.375 -3.775 1 96.44 288 ALA A CA 1
ATOM 2250 C C . ALA A 1 288 ? -10.625 -19.141 -2.91 1 96.44 288 ALA A C 1
ATOM 2252 O O . ALA A 1 288 ? -10.656 -19.234 -1.682 1 96.44 288 ALA A O 1
ATOM 2253 N N . ILE A 1 289 ? -10.766 -17.969 -3.539 1 97.94 289 ILE A N 1
ATOM 2254 C CA . ILE A 1 289 ? -11.031 -16.719 -2.824 1 97.94 289 ILE A CA 1
ATOM 2255 C C . ILE A 1 289 ? -12.336 -16.844 -2.045 1 97.94 289 ILE A C 1
ATOM 2257 O O . ILE A 1 289 ? -12.391 -16.531 -0.854 1 97.94 289 ILE A O 1
ATOM 2261 N N . LYS A 1 290 ? -13.32 -17.344 -2.709 1 94.88 290 LYS A N 1
ATOM 2262 C CA . LYS A 1 290 ? -14.625 -17.5 -2.068 1 94.88 290 LYS A CA 1
ATOM 2263 C C . LYS A 1 290 ? -14.547 -18.469 -0.894 1 94.88 290 LYS A C 1
ATOM 2265 O O . LYS A 1 290 ? -15.141 -18.234 0.158 1 94.88 290 LYS A O 1
ATOM 2270 N N . ALA A 1 291 ? -13.852 -19.547 -1.108 1 93.12 291 ALA A N 1
ATOM 2271 C CA . ALA A 1 291 ? -13.688 -20.531 -0.046 1 93.12 291 ALA A CA 1
ATOM 2272 C C . ALA A 1 291 ? -12.969 -19.938 1.157 1 93.12 291 ALA A C 1
ATOM 2274 O O . ALA A 1 291 ? -13.352 -20.172 2.303 1 93.12 291 ALA A O 1
ATOM 2275 N N . CYS A 1 292 ? -11.906 -19.141 0.924 1 95.56 292 CYS A N 1
ATOM 2276 C CA . CYS A 1 292 ? -11.148 -18.5 1.995 1 95.56 292 CYS A CA 1
ATOM 2277 C C . CYS A 1 292 ? -12.023 -17.531 2.771 1 95.56 292 CYS A C 1
ATOM 2279 O O . CYS A 1 292 ? -11.977 -17.484 4 1 95.56 292 CYS A O 1
ATOM 2281 N N . VAL A 1 293 ? -12.82 -16.734 2.037 1 94.88 293 VAL A N 1
ATOM 2282 C CA . VAL A 1 293 ? -13.68 -15.75 2.67 1 94.88 293 VAL A CA 1
ATOM 2283 C C . VAL A 1 293 ? -14.68 -16.453 3.59 1 94.88 293 VAL A C 1
ATOM 2285 O O . VAL A 1 293 ? -14.883 -16.031 4.734 1 94.88 293 VAL A O 1
ATOM 2288 N N . LYS A 1 294 ? -15.266 -17.516 3.096 1 91.19 294 LYS A N 1
ATOM 2289 C CA . LYS A 1 294 ? -16.219 -18.281 3.891 1 91.19 294 LYS A CA 1
ATOM 2290 C C . LYS A 1 294 ? -15.562 -18.828 5.16 1 91.19 294 LYS A C 1
ATOM 2292 O O . LYS A 1 294 ? -16.141 -18.719 6.25 1 91.19 294 LYS A O 1
ATOM 2297 N N . ASP A 1 295 ? -14.398 -19.375 5.035 1 92.06 295 ASP A N 1
ATOM 2298 C CA . ASP A 1 295 ? -13.68 -19.953 6.164 1 92.06 295 ASP A CA 1
ATOM 2299 C C . ASP A 1 295 ? -13.312 -18.891 7.191 1 92.06 295 ASP A C 1
ATOM 2301 O O . ASP A 1 295 ? -13.422 -19.125 8.398 1 92.06 295 ASP A O 1
ATOM 2305 N N . LEU A 1 296 ? -12.836 -17.734 6.715 1 92.62 296 LEU A N 1
ATOM 2306 C CA . LEU A 1 296 ? -12.406 -16.672 7.602 1 92.62 296 LEU A CA 1
ATOM 2307 C C . LEU A 1 296 ? -13.578 -16.125 8.414 1 92.62 296 LEU A C 1
ATOM 2309 O O . LEU A 1 296 ? -13.43 -15.812 9.594 1 92.62 296 LEU A O 1
ATOM 2313 N N . ILE A 1 297 ? -14.711 -16.047 7.797 1 90.44 297 ILE A N 1
ATOM 2314 C CA . ILE A 1 297 ? -15.891 -15.531 8.484 1 90.44 297 ILE A CA 1
ATOM 2315 C C . ILE A 1 297 ? -16.406 -16.578 9.469 1 90.44 297 ILE A C 1
ATOM 2317 O O . ILE A 1 297 ? -16.734 -16.266 10.609 1 90.44 297 ILE A O 1
ATOM 2321 N N . GLN A 1 298 ? -16.453 -17.828 9.031 1 88.25 298 GLN A N 1
ATOM 2322 C CA . GLN A 1 298 ? -16.953 -18.906 9.867 1 88.25 298 GLN A CA 1
ATOM 2323 C C . GLN A 1 298 ? -16.078 -19.094 11.102 1 88.25 298 GLN A C 1
ATOM 2325 O O . GLN A 1 298 ? -16.578 -19.438 12.172 1 88.25 298 GLN A O 1
ATOM 2330 N N . ASN A 1 299 ? -14.805 -18.812 10.984 1 88.19 299 ASN A N 1
ATOM 2331 C CA . ASN A 1 299 ? -13.875 -19.016 12.086 1 88.19 299 ASN A CA 1
ATOM 2332 C C . ASN A 1 299 ? -13.664 -17.719 12.875 1 88.19 299 ASN A C 1
ATOM 2334 O O . ASN A 1 299 ? -12.75 -17.625 13.695 1 88.19 299 ASN A O 1
ATOM 2338 N N . GLN A 1 300 ? -14.352 -16.672 12.523 1 84.06 300 GLN A N 1
ATOM 2339 C CA . GLN A 1 300 ? -14.398 -15.398 13.25 1 84.06 300 GLN A CA 1
ATOM 2340 C C . GLN A 1 300 ? -13.055 -14.672 13.172 1 84.06 300 GLN A C 1
ATOM 2342 O O . GLN A 1 300 ? -12.625 -14.055 14.148 1 84.06 300 GLN A O 1
ATOM 2347 N N . ILE A 1 301 ? -12.406 -14.922 12.148 1 84.62 301 ILE A N 1
ATOM 2348 C CA . ILE A 1 301 ? -11.156 -14.219 11.891 1 84.62 301 ILE A CA 1
ATOM 2349 C C . ILE A 1 301 ? -11.438 -12.898 11.18 1 84.62 301 ILE A C 1
ATOM 2351 O O . ILE A 1 301 ? -10.688 -11.93 11.344 1 84.62 301 ILE A O 1
ATOM 2355 N N . TRP A 1 302 ? -12.484 -12.898 10.422 1 83.94 302 TRP A N 1
ATOM 2356 C CA . TRP A 1 302 ? -13.008 -11.672 9.82 1 83.94 302 TRP A CA 1
ATOM 2357 C C . TRP A 1 302 ? -14.07 -11.047 10.711 1 83.94 302 TRP A C 1
ATOM 2359 O O . TRP A 1 302 ? -15.266 -11.273 10.523 1 83.94 302 TRP A O 1
ATOM 2369 N N . PRO A 1 303 ? -13.625 -10.172 11.562 1 75.75 303 PRO A N 1
ATOM 2370 C CA . PRO A 1 303 ? -14.578 -9.688 12.562 1 75.75 303 PRO A CA 1
ATOM 2371 C C . PRO A 1 303 ? -15.625 -8.75 11.969 1 75.75 303 PRO A C 1
ATOM 2373 O O . PRO A 1 303 ? -15.352 -8.055 10.992 1 75.75 303 PRO A O 1
ATOM 2376 N N . CYS A 1 304 ? -16.812 -8.875 12.516 1 71.88 304 CYS A N 1
ATOM 2377 C CA . CYS A 1 304 ? -17.906 -7.941 12.281 1 71.88 304 CYS A CA 1
ATOM 2378 C C . CYS A 1 304 ? -18.312 -7.949 10.812 1 71.88 304 CYS A C 1
ATOM 2380 O O . CYS A 1 304 ? -18.484 -6.891 10.203 1 71.88 304 CYS A O 1
ATOM 2382 N N . SER A 1 305 ? -18.234 -9.148 10.312 1 81 305 SER A N 1
ATOM 2383 C CA . SER A 1 305 ? -18.547 -9.328 8.898 1 81 305 SER A CA 1
ATOM 2384 C C . SER A 1 305 ? -19.641 -10.375 8.703 1 81 305 SER A C 1
ATOM 2386 O O . SER A 1 305 ? -19.828 -11.242 9.555 1 81 305 SER A O 1
ATOM 2388 N N . GLU A 1 306 ? -20.391 -10.156 7.645 1 80.5 306 GLU A N 1
ATOM 2389 C CA . GLU A 1 306 ? -21.422 -11.117 7.219 1 80.5 306 GLU A CA 1
ATOM 2390 C C . GLU A 1 306 ? -21.25 -11.484 5.746 1 80.5 306 GLU A C 1
ATOM 2392 O O . GLU A 1 306 ? -21.047 -10.609 4.902 1 80.5 306 GLU A O 1
ATOM 2397 N N . ILE A 1 307 ? -21.25 -12.734 5.535 1 80.44 307 ILE A N 1
ATOM 2398 C CA . ILE A 1 307 ? -21.125 -13.203 4.16 1 80.44 307 ILE A CA 1
ATOM 2399 C C . ILE A 1 307 ? -22.422 -12.922 3.398 1 80.44 307 ILE A C 1
ATOM 2401 O O . ILE A 1 307 ? -23.516 -13.117 3.93 1 80.44 307 ILE A O 1
ATOM 2405 N N . ILE A 1 308 ? -22.328 -12.289 2.207 1 80.12 308 ILE A N 1
ATOM 2406 C CA . ILE A 1 308 ? -23.484 -12.062 1.346 1 80.12 308 ILE A CA 1
ATOM 2407 C C . ILE A 1 308 ? -23.578 -13.18 0.312 1 80.12 308 ILE A C 1
ATOM 2409 O O . ILE A 1 308 ? -24.688 -13.57 -0.084 1 80.12 308 ILE A O 1
ATOM 2413 N N . LEU A 1 309 ? -22.422 -13.992 0.031 1 65.88 309 LEU A N 1
ATOM 2414 C CA . LEU A 1 309 ? -22.312 -14.961 -1.053 1 65.88 309 LEU A CA 1
ATOM 2415 C C . LEU A 1 309 ? -23.656 -15.617 -1.352 1 65.88 309 LEU A C 1
ATOM 2417 O O . LEU A 1 309 ? -24.453 -15.828 -0.444 1 65.88 309 LEU A O 1
ATOM 2421 N N . MET B 1 1 ? -6.121 38.031 -12.445 1 72.5 1 MET B N 1
ATOM 2422 C CA . MET B 1 1 ? -6.289 36.656 -12.008 1 72.5 1 MET B CA 1
ATOM 2423 C C . MET B 1 1 ? -6.367 36.594 -10.484 1 72.5 1 MET B C 1
ATOM 2425 O O . MET B 1 1 ? -5.566 37.188 -9.781 1 72.5 1 MET B O 1
ATOM 2429 N N . GLU B 1 2 ? -7.457 36 -10.023 1 80.38 2 GLU B N 1
ATOM 2430 C CA . GLU B 1 2 ? -7.73 35.938 -8.586 1 80.38 2 GLU B CA 1
ATOM 2431 C C . GLU B 1 2 ? -7.625 34.5 -8.078 1 80.38 2 GLU B C 1
ATOM 2433 O O . GLU B 1 2 ? -7.859 33.562 -8.836 1 80.38 2 GLU B O 1
ATOM 2438 N N . ILE B 1 3 ? -7.262 34.406 -6.82 1 82.69 3 ILE B N 1
ATOM 2439 C CA . ILE B 1 3 ? -7.129 33.094 -6.176 1 82.69 3 ILE B CA 1
ATOM 2440 C C . ILE B 1 3 ? -8.43 32.312 -6.312 1 82.69 3 ILE B C 1
ATOM 2442 O O . ILE B 1 3 ? -8.414 31.094 -6.516 1 82.69 3 ILE B O 1
ATOM 2446 N N . LYS B 1 4 ? -9.523 33 -6.219 1 86.12 4 LYS B N 1
ATOM 2447 C CA . LYS B 1 4 ? -10.844 32.375 -6.344 1 86.12 4 LYS B CA 1
ATOM 2448 C C . LYS B 1 4 ? -11.008 31.719 -7.707 1 86.12 4 LYS B C 1
ATOM 2450 O O . LYS B 1 4 ? -11.586 30.641 -7.809 1 86.12 4 LYS B O 1
ATOM 2455 N N . GLN B 1 5 ? -10.508 32.344 -8.688 1 87.5 5 GLN B N 1
ATOM 2456 C CA . GLN B 1 5 ? -10.578 31.797 -10.039 1 87.5 5 GLN B CA 1
ATOM 2457 C C . GLN B 1 5 ? -9.773 30.516 -10.156 1 87.5 5 GLN B C 1
ATOM 2459 O O . GLN B 1 5 ? -10.227 29.547 -10.781 1 87.5 5 GLN B O 1
ATOM 2464 N N . ILE B 1 6 ? -8.648 30.531 -9.531 1 87.69 6 ILE B N 1
ATOM 2465 C CA . ILE B 1 6 ? -7.762 29.375 -9.562 1 87.69 6 ILE B CA 1
ATOM 2466 C C . ILE B 1 6 ? -8.398 28.203 -8.82 1 87.69 6 ILE B C 1
ATOM 2468 O O . ILE B 1 6 ? -8.383 27.062 -9.297 1 87.69 6 ILE B O 1
ATOM 2472 N N . LYS B 1 7 ? -8.938 28.484 -7.711 1 88 7 LYS B N 1
ATOM 2473 C CA . LYS B 1 7 ? -9.633 27.469 -6.922 1 88 7 LYS B CA 1
ATOM 2474 C C . LYS B 1 7 ? -10.797 26.859 -7.703 1 88 7 LYS B C 1
ATOM 2476 O O . LYS B 1 7 ? -10.984 25.641 -7.695 1 88 7 LYS B O 1
ATOM 2481 N N . TYR B 1 8 ? -11.562 27.688 -8.336 1 90.62 8 TYR B N 1
ATOM 2482 C CA . TYR B 1 8 ? -12.688 27.234 -9.141 1 90.62 8 TYR B CA 1
ATOM 2483 C C . TYR B 1 8 ? -12.211 26.344 -10.281 1 90.62 8 TYR B C 1
ATOM 2485 O O . TYR B 1 8 ? -12.789 25.281 -10.523 1 90.62 8 TYR B O 1
ATOM 2493 N N . PHE B 1 9 ? -11.148 26.734 -10.906 1 91.81 9 PHE B N 1
ATOM 2494 C CA . PHE B 1 9 ? -10.555 25.984 -12 1 91.81 9 PHE B CA 1
ATOM 2495 C C . PHE B 1 9 ? -10.133 24.594 -11.539 1 91.81 9 PHE B C 1
ATOM 2497 O O . PHE B 1 9 ? -10.492 23.594 -12.164 1 91.81 9 PHE B O 1
ATOM 2504 N N . LEU B 1 10 ? -9.445 24.594 -10.531 1 89.69 10 LEU B N 1
ATOM 2505 C CA . LEU B 1 10 ? -8.945 23.328 -10 1 89.69 10 LEU B CA 1
ATOM 2506 C C . LEU B 1 10 ? -10.094 22.391 -9.641 1 89.69 10 LEU B C 1
ATOM 2508 O O . LEU B 1 10 ? -10.055 21.203 -9.945 1 89.69 10 LEU B O 1
ATOM 2512 N N . THR B 1 11 ? -11.109 22.906 -9.008 1 90.12 11 THR B N 1
ATOM 2513 C CA . THR B 1 11 ? -12.25 22.109 -8.562 1 90.12 11 THR B CA 1
ATOM 2514 C C . THR B 1 11 ? -13.031 21.562 -9.758 1 90.12 11 THR B C 1
ATOM 2516 O O . THR B 1 11 ? -13.5 20.422 -9.719 1 90.12 11 THR B O 1
ATOM 2519 N N . VAL B 1 12 ? -13.078 22.312 -10.758 1 93.38 12 VAL B N 1
ATOM 2520 C CA . VAL B 1 12 ? -13.773 21.875 -11.961 1 93.38 12 VAL B CA 1
ATOM 2521 C C . VAL B 1 12 ? -13.008 20.719 -12.609 1 93.38 12 VAL B C 1
ATOM 2523 O O . VAL B 1 12 ? -13.609 19.75 -13.055 1 93.38 12 VAL B O 1
ATOM 2526 N N . VAL B 1 13 ? -11.719 20.891 -12.664 1 90.38 13 VAL B N 1
ATOM 2527 C CA . VAL B 1 13 ? -10.883 19.875 -13.273 1 90.38 13 VAL B CA 1
ATOM 2528 C C . VAL B 1 13 ? -10.984 18.578 -12.477 1 90.38 13 VAL B C 1
ATOM 2530 O O . VAL B 1 13 ? -11.109 17.484 -13.047 1 90.38 13 VAL B O 1
ATOM 2533 N N . GLU B 1 14 ? -10.891 18.766 -11.242 1 86.06 14 GLU B N 1
ATOM 2534 C CA . GLU B 1 14 ? -10.969 17.609 -10.344 1 86.06 14 GLU B CA 1
ATOM 2535 C C . GLU B 1 14 ? -12.32 16.922 -10.461 1 86.06 14 GLU B C 1
ATOM 2537 O O . GLU B 1 14 ? -12.383 15.688 -10.492 1 86.06 14 GLU B O 1
ATOM 2542 N N . ALA B 1 15 ? -13.391 17.688 -10.539 1 86.62 15 ALA B N 1
ATOM 2543 C CA . ALA B 1 15 ? -14.75 17.156 -10.531 1 86.62 15 ALA B CA 1
ATOM 2544 C C . ALA B 1 15 ? -15.172 16.703 -11.93 1 86.62 15 ALA B C 1
ATOM 2546 O O . ALA B 1 15 ? -16.109 15.922 -12.078 1 86.62 15 ALA B O 1
ATOM 2547 N N . GLY B 1 16 ? -14.492 17.234 -12.922 1 89.31 16 GLY B N 1
ATOM 2548 C CA . GLY B 1 16 ? -14.82 16.953 -14.312 1 89.31 16 GLY B CA 1
ATOM 2549 C C . GLY B 1 16 ? -16.125 17.594 -14.758 1 89.31 16 GLY B C 1
ATOM 2550 O O . GLY B 1 16 ? -16.688 17.219 -15.789 1 89.31 16 GLY B O 1
ATOM 2551 N N . SER B 1 17 ? -16.703 18.406 -13.898 1 92.06 17 SER B N 1
ATOM 2552 C CA . SER B 1 17 ? -17.984 19.062 -14.18 1 92.06 17 SER B CA 1
ATOM 2553 C C . SER B 1 17 ? -18.125 20.375 -13.414 1 92.06 17 SER B C 1
ATOM 2555 O O . SER B 1 17 ? -17.703 20.469 -12.258 1 92.06 17 SER B O 1
ATOM 2557 N N . ILE B 1 18 ? -18.734 21.359 -14.078 1 91.44 18 ILE B N 1
ATOM 2558 C CA . ILE B 1 18 ? -18.953 22.656 -13.445 1 91.44 18 ILE B CA 1
ATOM 2559 C C . ILE B 1 18 ? -20.047 22.516 -12.383 1 91.44 18 ILE B C 1
ATOM 2561 O O . ILE B 1 18 ? -19.938 23.094 -11.297 1 91.44 18 ILE B O 1
ATOM 2565 N N . GLY B 1 19 ? -21.016 21.75 -12.727 1 91.88 19 GLY B N 1
ATOM 2566 C CA . GLY B 1 19 ? -22.078 21.531 -11.766 1 91.88 19 GLY B CA 1
ATOM 2567 C C . GLY B 1 19 ? -21.609 20.844 -10.5 1 91.88 19 GLY B C 1
ATOM 2568 O O . GLY B 1 19 ? -21.953 21.266 -9.398 1 91.88 19 GLY B O 1
ATOM 2569 N N . LYS B 1 20 ? -20.875 19.859 -10.656 1 91.62 20 LYS B N 1
ATOM 2570 C CA . LYS B 1 20 ? -20.359 19.125 -9.508 1 91.62 20 LYS B CA 1
ATOM 2571 C C . LYS B 1 20 ? -19.406 20 -8.688 1 91.62 20 LYS B C 1
ATOM 2573 O O . LYS B 1 20 ? -19.406 19.922 -7.457 1 91.62 20 LYS B O 1
ATOM 2578 N N . ALA B 1 21 ? -18.641 20.734 -9.391 1 93.25 21 ALA B N 1
ATOM 2579 C CA . ALA B 1 21 ? -17.75 21.672 -8.719 1 93.25 21 ALA B CA 1
ATOM 2580 C C . ALA B 1 21 ? -18.531 22.703 -7.914 1 93.25 21 ALA B C 1
ATOM 2582 O O . ALA B 1 21 ? -18.141 23.047 -6.793 1 93.25 21 ALA B O 1
ATOM 2583 N N . ALA B 1 22 ? -19.594 23.156 -8.445 1 93.06 22 ALA B N 1
ATOM 2584 C CA . ALA B 1 22 ? -20.438 24.141 -7.777 1 93.06 22 ALA B CA 1
ATOM 2585 C C . ALA B 1 22 ? -21.016 23.578 -6.477 1 93.06 22 ALA B C 1
ATOM 2587 O O . ALA B 1 22 ? -21.047 24.266 -5.457 1 93.06 22 ALA B O 1
ATOM 2588 N N . GLN B 1 23 ? -21.328 22.391 -6.535 1 89.56 23 GLN B N 1
ATOM 2589 C CA . GLN B 1 23 ? -21.844 21.719 -5.352 1 89.56 23 GLN B CA 1
ATOM 2590 C C . GLN B 1 23 ? -20.766 21.578 -4.285 1 89.56 23 GLN B C 1
ATOM 2592 O O . GLN B 1 23 ? -21 21.844 -3.107 1 89.56 23 GLN B O 1
ATOM 2597 N N . LYS B 1 24 ? -19.656 21.297 -4.766 1 85.62 24 LYS B N 1
ATOM 2598 C CA . LYS B 1 24 ? -18.516 21.094 -3.859 1 85.62 24 LYS B CA 1
ATOM 2599 C C . LYS B 1 24 ? -18.125 22.406 -3.176 1 85.62 24 LYS B C 1
ATOM 2601 O O . LYS B 1 24 ? -17.766 22.406 -1.998 1 85.62 24 LYS B O 1
ATOM 2606 N N . LEU B 1 25 ? -18.25 23.438 -3.887 1 86.06 25 LEU B N 1
ATOM 2607 C CA . LEU B 1 25 ? -17.797 24.734 -3.412 1 86.06 25 LEU B CA 1
ATOM 2608 C C . LEU B 1 25 ? -18.938 25.516 -2.793 1 86.06 25 LEU B C 1
ATOM 2610 O O . LEU B 1 25 ? -18.734 26.609 -2.254 1 86.06 25 LEU B O 1
ATOM 2614 N N . ASP B 1 26 ? -20.125 24.922 -2.84 1 88.88 26 ASP B N 1
ATOM 2615 C CA . ASP B 1 26 ? -21.344 25.547 -2.324 1 88.88 26 ASP B CA 1
ATOM 2616 C C . ASP B 1 26 ? -21.547 26.922 -2.947 1 88.88 26 ASP B C 1
ATOM 2618 O O . ASP B 1 26 ? -21.719 27.906 -2.234 1 88.88 26 ASP B O 1
ATOM 2622 N N . VAL B 1 27 ? -21.344 26.984 -4.242 1 88.88 27 VAL B N 1
ATOM 2623 C CA . VAL B 1 27 ? -21.594 28.203 -5.008 1 88.88 27 VAL B CA 1
ATOM 2624 C C . VAL B 1 27 ? -22.422 27.875 -6.246 1 88.88 27 VAL B C 1
ATOM 2626 O O . VAL B 1 27 ? -22.672 26.703 -6.547 1 88.88 27 VAL B O 1
ATOM 2629 N N . GLY B 1 28 ? -23 28.781 -6.891 1 90.06 28 GLY B N 1
ATOM 2630 C CA . GLY B 1 28 ? -23.766 28.594 -8.109 1 90.06 28 GLY B CA 1
ATOM 2631 C C . GLY B 1 28 ? -22.906 28.25 -9.312 1 90.06 28 GLY B C 1
ATOM 2632 O O . GLY B 1 28 ? -21.797 28.766 -9.453 1 90.06 28 GLY B O 1
ATOM 2633 N N . ALA B 1 29 ? -23.438 27.406 -10.086 1 92.75 29 ALA B N 1
ATOM 2634 C CA . ALA B 1 29 ? -22.719 27 -11.297 1 92.75 29 ALA B CA 1
ATOM 2635 C C . ALA B 1 29 ? -22.422 28.203 -12.188 1 92.75 29 ALA B C 1
ATOM 2637 O O . ALA B 1 29 ? -21.375 28.266 -12.844 1 92.75 29 ALA B O 1
ATOM 2638 N N . SER B 1 30 ? -23.312 29.141 -12.219 1 93 30 SER B N 1
ATOM 2639 C CA . SER B 1 30 ? -23.125 30.344 -13.008 1 93 30 SER B CA 1
ATOM 2640 C C . SER B 1 30 ? -21.922 31.156 -12.516 1 93 30 SER B C 1
ATOM 2642 O O . SER B 1 30 ? -21.172 31.719 -13.312 1 93 30 SER B O 1
ATOM 2644 N N . ALA B 1 31 ? -21.781 31.141 -11.234 1 91.5 31 ALA B N 1
ATOM 2645 C CA . ALA B 1 31 ? -20.656 31.859 -10.633 1 91.5 31 ALA B CA 1
ATOM 2646 C C . ALA B 1 31 ? -19.328 31.234 -11.039 1 91.5 31 ALA B C 1
ATOM 2648 O O . ALA B 1 31 ? -18.391 31.938 -11.391 1 91.5 31 ALA B O 1
ATOM 2649 N N . ILE B 1 32 ? -19.297 29.969 -11.023 1 93.56 32 ILE B N 1
ATOM 2650 C CA . ILE B 1 32 ? -18.078 29.25 -11.398 1 93.56 32 ILE B CA 1
ATOM 2651 C C . ILE B 1 32 ? -17.766 29.5 -12.875 1 93.56 32 ILE B C 1
ATOM 2653 O O . ILE B 1 32 ? -16.641 29.828 -13.234 1 93.56 32 ILE B O 1
ATOM 2657 N N . SER B 1 33 ? -18.828 29.359 -13.727 1 93.06 33 SER B N 1
ATOM 2658 C CA . SER B 1 33 ? -18.672 29.547 -15.164 1 93.06 33 SER B CA 1
ATOM 2659 C C . SER B 1 33 ? -18.172 30.953 -15.484 1 93.06 33 SER B C 1
ATOM 2661 O O . SER B 1 33 ? -17.297 31.125 -16.328 1 93.06 33 SER B O 1
ATOM 2663 N N . GLN B 1 34 ? -18.688 31.891 -14.82 1 92.19 34 GLN B N 1
ATOM 2664 C CA . GLN B 1 34 ? -18.297 33.281 -15.031 1 92.19 34 GLN B CA 1
ATOM 2665 C C . GLN B 1 34 ? -16.844 33.531 -14.641 1 92.19 34 GLN B C 1
ATOM 2667 O O . GLN B 1 34 ? -16.109 34.188 -15.367 1 92.19 34 GLN B O 1
ATOM 2672 N N . GLN B 1 35 ? -16.5 32.969 -13.516 1 92.19 35 GLN B N 1
ATOM 2673 C CA . GLN B 1 35 ? -15.141 33.156 -13.031 1 92.19 35 GLN B CA 1
ATOM 2674 C C . GLN B 1 35 ? -14.133 32.469 -13.945 1 92.19 35 GLN B C 1
ATOM 2676 O O . GLN B 1 35 ? -13.039 33 -14.18 1 92.19 35 GLN B O 1
ATOM 2681 N N . ILE B 1 36 ? -14.477 31.359 -14.469 1 93.06 36 ILE B N 1
ATOM 2682 C CA . ILE B 1 36 ? -13.609 30.625 -15.383 1 93.06 36 ILE B CA 1
ATOM 2683 C C . ILE B 1 36 ? -13.477 31.391 -16.703 1 93.06 36 ILE B C 1
ATOM 2685 O O . ILE B 1 36 ? -12.375 31.516 -17.25 1 93.06 36 ILE B O 1
ATOM 2689 N N . SER B 1 37 ? -14.602 31.844 -17.141 1 92.88 37 SER B N 1
ATOM 2690 C CA . SER B 1 37 ? -14.594 32.656 -18.359 1 92.88 37 SER B CA 1
ATOM 2691 C C . SER B 1 37 ? -13.727 33.875 -18.203 1 92.88 37 SER B C 1
ATOM 2693 O O . SER B 1 37 ? -12.969 34.25 -19.109 1 92.88 37 SER B O 1
ATOM 2695 N N . LYS B 1 38 ? -13.875 34.531 -17.109 1 89.81 38 LYS B N 1
ATOM 2696 C CA . LYS B 1 38 ? -13.055 35.719 -16.828 1 89.81 38 LYS B CA 1
ATOM 2697 C C . LYS B 1 38 ? -11.57 35.344 -16.797 1 89.81 38 LYS B C 1
ATOM 2699 O O . LYS B 1 38 ? -10.734 36.094 -17.328 1 89.81 38 LYS B O 1
ATOM 2704 N N . LEU B 1 39 ? -11.25 34.281 -16.156 1 90.38 39 LEU B N 1
ATOM 2705 C CA . LEU B 1 39 ? -9.875 33.781 -16.078 1 90.38 39 LEU B CA 1
ATOM 2706 C C . LEU B 1 39 ? -9.32 33.5 -17.469 1 90.38 39 LEU B C 1
ATOM 2708 O O . LEU B 1 39 ? -8.203 33.938 -17.797 1 90.38 39 LEU B O 1
ATOM 2712 N N . GLU B 1 40 ? -10.109 32.906 -18.344 1 92.38 40 GLU B N 1
ATOM 2713 C CA . GLU B 1 40 ? -9.703 32.594 -19.703 1 92.38 40 GLU B CA 1
ATOM 2714 C C . GLU B 1 40 ? -9.547 33.844 -20.547 1 92.38 40 GLU B C 1
ATOM 2716 O O . GLU B 1 40 ? -8.633 33.938 -21.375 1 92.38 40 GLU B O 1
ATOM 2721 N N . GLN B 1 41 ? -10.383 34.781 -20.281 1 87.5 41 GLN B N 1
ATOM 2722 C CA . GLN B 1 41 ? -10.305 36.062 -20.969 1 87.5 41 GLN B CA 1
ATOM 2723 C C . GLN B 1 41 ? -9.039 36.812 -20.562 1 87.5 41 GLN B C 1
ATOM 2725 O O . GLN B 1 41 ? -8.344 37.375 -21.422 1 87.5 41 GLN B O 1
ATOM 2730 N N . GLU B 1 42 ? -8.781 36.844 -19.297 1 84.25 42 GLU B N 1
ATOM 2731 C CA . GLU B 1 42 ? -7.586 37.5 -18.797 1 84.25 42 GLU B CA 1
ATOM 2732 C C . GLU B 1 42 ? -6.32 36.875 -19.375 1 84.25 42 GLU B C 1
ATOM 2734 O O . GLU B 1 42 ? -5.348 37.594 -19.656 1 84.25 42 GLU B O 1
ATOM 2739 N N . LEU B 1 43 ? -6.391 35.594 -19.594 1 84.25 43 LEU B N 1
ATOM 2740 C CA . LEU B 1 43 ? -5.234 34.844 -20.078 1 84.25 43 LEU B CA 1
ATOM 2741 C C . LEU B 1 43 ? -5.258 34.75 -21.609 1 84.25 43 LEU B C 1
ATOM 2743 O O . LEU B 1 43 ? -4.281 34.344 -22.219 1 84.25 43 LEU B O 1
ATOM 2747 N N . SER B 1 44 ? -6.32 35.188 -22.156 1 88.25 44 SER B N 1
ATOM 2748 C CA . SER B 1 44 ? -6.559 35.125 -23.594 1 88.25 44 SER B CA 1
ATOM 2749 C C . SER B 1 44 ? -6.348 33.719 -24.141 1 88.25 44 SER B C 1
ATOM 2751 O O . SER B 1 44 ? -5.762 33.562 -25.219 1 88.25 44 SER B O 1
ATOM 2753 N N . ILE B 1 45 ? -6.684 32.75 -23.359 1 87.38 45 ILE B N 1
ATOM 2754 C CA . ILE B 1 45 ? -6.562 31.344 -23.766 1 87.38 45 ILE B CA 1
ATOM 2755 C C . ILE B 1 45 ? -7.672 30.516 -23.125 1 87.38 45 ILE B C 1
ATOM 2757 O O . ILE B 1 45 ? -8.148 30.844 -22.031 1 87.38 45 ILE B O 1
ATOM 2761 N N . ARG B 1 46 ? -8.07 29.438 -23.812 1 91.25 46 ARG B N 1
ATOM 2762 C CA . ARG B 1 46 ? -9.047 28.516 -23.234 1 91.25 46 ARG B CA 1
ATOM 2763 C C . ARG B 1 46 ? -8.359 27.453 -22.375 1 91.25 46 ARG B C 1
ATOM 2765 O O . ARG B 1 46 ? -7.418 26.797 -22.828 1 91.25 46 ARG B O 1
ATOM 2772 N N . LEU B 1 47 ? -8.82 27.375 -21.141 1 93 47 LEU B N 1
ATOM 2773 C CA . LEU B 1 47 ? -8.234 26.406 -20.203 1 93 47 LEU B CA 1
ATOM 2774 C C . LEU B 1 47 ? -9.078 25.141 -20.141 1 93 47 LEU B C 1
ATOM 2776 O O . LEU B 1 47 ? -8.562 24.062 -19.859 1 93 47 LEU B O 1
ATOM 2780 N N . LEU B 1 48 ? -10.391 25.281 -20.359 1 93.69 48 LEU B N 1
ATOM 2781 C CA . LEU B 1 48 ? -11.328 24.172 -20.266 1 93.69 48 LEU B CA 1
ATOM 2782 C C . LEU B 1 48 ? -12.109 23.984 -21.562 1 93.69 48 LEU B C 1
ATOM 2784 O O . LEU B 1 48 ? -12.336 24.953 -22.297 1 93.69 48 LEU B O 1
ATOM 2788 N N . GLN B 1 49 ? -12.406 22.688 -21.828 1 90.88 49 GLN B N 1
ATOM 2789 C CA . GLN B 1 49 ? -13.266 22.391 -22.969 1 90.88 49 GLN B CA 1
ATOM 2790 C C . GLN B 1 49 ? -14.422 21.484 -22.562 1 90.88 49 GLN B C 1
ATOM 2792 O O . GLN B 1 49 ? -14.266 20.609 -21.703 1 90.88 49 GLN B O 1
ATOM 2797 N N . ARG B 1 50 ? -15.516 21.781 -23.031 1 83.94 50 ARG B N 1
ATOM 2798 C CA . ARG B 1 50 ? -16.703 20.984 -22.781 1 83.94 50 ARG B CA 1
ATOM 2799 C C . ARG B 1 50 ? -16.859 19.875 -23.812 1 83.94 50 ARG B C 1
ATOM 2801 O O . ARG B 1 50 ? -16.641 20.109 -25 1 83.94 50 ARG B O 1
ATOM 2808 N N . ASN B 1 51 ? -16.922 18.719 -23.391 1 76.62 51 ASN B N 1
ATOM 2809 C CA . ASN B 1 51 ? -17.172 17.594 -24.281 1 76.62 51 ASN B CA 1
ATOM 2810 C C . ASN B 1 51 ? -18.375 16.766 -23.828 1 76.62 51 ASN B C 1
ATOM 2812 O O . ASN B 1 51 ? -19.094 17.156 -22.906 1 76.62 51 ASN B O 1
ATOM 2816 N N . ALA B 1 52 ? -18.641 15.602 -24.516 1 75.25 52 ALA B N 1
ATOM 2817 C CA . ALA B 1 52 ? -19.797 14.75 -24.25 1 75.25 52 ALA B CA 1
ATOM 2818 C C . ALA B 1 52 ? -19.703 14.125 -22.859 1 75.25 52 ALA B C 1
ATOM 2820 O O . ALA B 1 52 ? -20.719 13.773 -22.266 1 75.25 52 ALA B O 1
ATOM 2821 N N . PHE B 1 53 ? -18.578 14.188 -22.281 1 73.81 53 PHE B N 1
ATOM 2822 C CA . PHE B 1 53 ? -18.359 13.469 -21.031 1 73.81 53 PHE B CA 1
ATOM 2823 C C . PHE B 1 53 ? -18.188 14.438 -19.859 1 73.81 53 PHE B C 1
ATOM 2825 O O . PHE B 1 53 ? -17.953 14.016 -18.734 1 73.81 53 PHE B O 1
ATOM 2832 N N . GLY B 1 54 ? -18.297 15.688 -20.203 1 84.38 54 GLY B N 1
ATOM 2833 C CA . GLY B 1 54 ? -18.125 16.672 -19.156 1 84.38 54 GLY B CA 1
ATOM 2834 C C . GLY B 1 54 ? -17.141 17.781 -19.531 1 84.38 54 GLY B C 1
ATOM 2835 O O . GLY B 1 54 ? -17.172 18.281 -20.656 1 84.38 54 GLY B O 1
ATOM 2836 N N . VAL B 1 55 ? -16.406 18.281 -18.516 1 90 55 VAL B N 1
ATOM 2837 C CA . VAL B 1 55 ? -15.438 19.344 -18.703 1 90 55 VAL B CA 1
ATOM 2838 C C . VAL B 1 55 ? -14.023 18.797 -18.5 1 90 55 VAL B C 1
ATOM 2840 O O . VAL B 1 55 ? -13.75 18.109 -17.516 1 90 55 VAL B O 1
ATOM 2843 N N . THR B 1 56 ? -13.203 18.969 -19.547 1 90.44 56 THR B N 1
ATOM 2844 C CA . THR B 1 56 ? -11.812 18.547 -19.453 1 90.44 56 THR B CA 1
ATOM 2845 C C . THR B 1 56 ? -10.867 19.719 -19.719 1 90.44 56 THR B C 1
ATOM 2847 O O . THR B 1 56 ? -11.234 20.672 -20.422 1 90.44 56 THR B O 1
ATOM 2850 N N . PRO B 1 57 ? -9.625 19.609 -19.156 1 88.38 57 PRO B N 1
ATOM 2851 C CA . PRO B 1 57 ? -8.656 20.656 -19.422 1 88.38 57 PRO B CA 1
ATOM 2852 C C . PRO B 1 57 ? -8.086 20.594 -20.844 1 88.38 57 PRO B C 1
ATOM 2854 O O . PRO B 1 57 ? -7.887 19.5 -21.375 1 88.38 57 PRO B O 1
ATOM 2857 N N . THR B 1 58 ? -7.879 21.812 -21.516 1 86.75 58 THR B N 1
ATOM 2858 C CA . THR B 1 58 ? -7.09 21.922 -22.734 1 86.75 58 THR B CA 1
ATOM 2859 C C . THR B 1 58 ? -5.609 21.688 -22.453 1 86.75 58 THR B C 1
ATOM 2861 O O . THR B 1 58 ? -5.207 21.594 -21.297 1 86.75 58 THR B O 1
ATOM 2864 N N . PRO B 1 59 ? -4.812 21.562 -23.484 1 79.69 59 PRO B N 1
ATOM 2865 C CA . PRO B 1 59 ? -3.371 21.5 -23.234 1 79.69 59 PRO B CA 1
ATOM 2866 C C . PRO B 1 59 ? -2.863 22.672 -22.391 1 79.69 59 PRO B C 1
ATOM 2868 O O . PRO B 1 59 ? -2.062 22.469 -21.469 1 79.69 59 PRO B O 1
ATOM 2871 N N . ALA B 1 60 ? -3.367 23.766 -22.688 1 83.5 60 ALA B N 1
ATOM 2872 C CA . ALA B 1 60 ? -3.045 24.938 -21.875 1 83.5 60 ALA B CA 1
ATOM 2873 C C . ALA B 1 60 ? -3.594 24.781 -20.469 1 83.5 60 ALA B C 1
ATOM 2875 O O . ALA B 1 60 ? -2.951 25.188 -19.5 1 83.5 60 ALA B O 1
ATOM 2876 N N . GLY B 1 61 ? -4.738 24.188 -20.391 1 89.31 61 GLY B N 1
ATOM 2877 C CA . GLY B 1 61 ? -5.332 23.922 -19.094 1 89.31 61 GLY B CA 1
ATOM 2878 C C . GLY B 1 61 ? -4.516 22.969 -18.25 1 89.31 61 GLY B C 1
ATOM 2879 O O . GLY B 1 61 ? -4.375 23.156 -17.047 1 89.31 61 GLY B O 1
ATOM 2880 N N . LEU B 1 62 ? -3.934 22.062 -18.875 1 82.31 62 LEU B N 1
ATOM 2881 C CA . LEU B 1 62 ? -3.092 21.094 -18.172 1 82.31 62 LEU B CA 1
ATOM 2882 C C . LEU B 1 62 ? -1.83 21.766 -17.641 1 82.31 62 LEU B C 1
ATOM 2884 O O . LEU B 1 62 ? -1.398 21.469 -16.516 1 82.31 62 LEU B O 1
ATOM 2888 N N . ALA B 1 63 ? -1.295 22.609 -18.469 1 78.88 63 ALA B N 1
ATOM 2889 C CA . ALA B 1 63 ? -0.132 23.375 -18.031 1 78.88 63 ALA B CA 1
ATOM 2890 C C . ALA B 1 63 ? -0.494 24.297 -16.875 1 78.88 63 ALA B C 1
ATOM 2892 O O . ALA B 1 63 ? 0.245 24.391 -15.891 1 78.88 63 ALA B O 1
ATOM 2893 N N . PHE B 1 64 ? -1.645 24.953 -17.031 1 83.56 64 PHE B N 1
ATOM 2894 C CA . PHE B 1 64 ? -2.123 25.875 -16 1 83.56 64 PHE B CA 1
ATOM 2895 C C . PHE B 1 64 ? -2.432 25.125 -14.711 1 83.56 64 PHE B C 1
ATOM 2897 O O . PHE B 1 64 ? -2.225 25.656 -13.617 1 83.56 64 PHE B O 1
ATOM 2904 N N . LEU B 1 65 ? -2.895 23.875 -14.875 1 83 65 LEU B N 1
ATOM 2905 C CA . LEU B 1 65 ? -3.242 23.031 -13.734 1 83 65 LEU B CA 1
ATOM 2906 C C . LEU B 1 65 ? -2.029 22.812 -12.836 1 83 65 LEU B C 1
ATOM 2908 O O . LEU B 1 65 ? -2.117 22.969 -11.617 1 83 65 LEU B O 1
ATOM 2912 N N . LYS B 1 66 ? -0.988 22.562 -13.43 1 71.81 66 LYS B N 1
ATOM 2913 C CA . LYS B 1 66 ? 0.247 22.328 -12.695 1 71.81 66 LYS B CA 1
ATOM 2914 C C . LYS B 1 66 ? 0.652 23.562 -11.891 1 71.81 66 LYS B C 1
ATOM 2916 O O . LYS B 1 66 ? 0.986 23.469 -10.711 1 71.81 66 LYS B O 1
ATOM 2921 N N . HIS B 1 67 ? 0.536 24.656 -12.477 1 73 67 HIS B N 1
ATOM 2922 C CA . HIS B 1 67 ? 0.941 25.906 -11.844 1 73 67 HIS B CA 1
ATOM 2923 C C . HIS B 1 67 ? -0.102 26.375 -10.828 1 73 67 HIS B C 1
ATOM 2925 O O . HIS B 1 67 ? 0.243 26.938 -9.789 1 73 67 HIS B O 1
ATOM 2931 N N . SER B 1 68 ? -1.362 26.062 -11.164 1 80.06 68 SER B N 1
ATOM 2932 C CA . SER B 1 68 ? -2.445 26.469 -10.273 1 80.06 68 SER B CA 1
ATOM 2933 C C . SER B 1 68 ? -2.338 25.766 -8.922 1 80.06 68 SER B C 1
ATOM 2935 O O . SER B 1 68 ? -2.547 26.391 -7.875 1 80.06 68 SER B O 1
ATOM 2937 N N . GLN B 1 69 ? -2.008 24.609 -9.008 1 74.31 69 GLN B N 1
ATOM 2938 C CA . GLN B 1 69 ? -1.834 23.859 -7.766 1 74.31 69 GLN B CA 1
ATOM 2939 C C . GLN B 1 69 ? -0.701 24.438 -6.926 1 74.31 69 GLN B C 1
ATOM 2941 O O . GLN B 1 69 ? -0.823 24.547 -5.707 1 74.31 69 GLN B O 1
ATOM 2946 N N . LEU B 1 70 ? 0.304 24.875 -7.598 1 66.69 70 LEU B N 1
ATOM 2947 C CA . LEU B 1 70 ? 1.438 25.5 -6.934 1 66.69 70 LEU B CA 1
ATOM 2948 C C . LEU B 1 70 ? 1.032 26.828 -6.312 1 66.69 70 LEU B C 1
ATOM 2950 O O . LEU B 1 70 ? 1.431 27.141 -5.188 1 66.69 70 LEU B O 1
ATOM 2954 N N . ILE B 1 71 ? 0.296 27.516 -7.02 1 67.69 71 ILE B N 1
ATOM 2955 C CA . ILE B 1 71 ? -0.151 28.828 -6.562 1 67.69 71 ILE B CA 1
ATOM 2956 C C . ILE B 1 71 ? -1 28.672 -5.301 1 67.69 71 ILE B C 1
ATOM 2958 O O . ILE B 1 71 ? -0.774 29.359 -4.305 1 67.69 71 ILE B O 1
ATOM 2962 N N . LEU B 1 72 ? -1.875 27.797 -5.352 1 70.56 72 LEU B N 1
ATOM 2963 C CA . LEU B 1 72 ? -2.75 27.641 -4.191 1 70.56 72 LEU B CA 1
ATOM 2964 C C . LEU B 1 72 ? -1.963 27.156 -2.98 1 70.56 72 LEU B C 1
ATOM 2966 O O . LEU B 1 72 ? -2.225 27.578 -1.854 1 70.56 72 LEU B O 1
ATOM 2970 N N . ARG B 1 73 ? -1.072 26.375 -3.223 1 66.12 73 ARG B N 1
ATOM 2971 C CA . ARG B 1 73 ? -0.198 25.922 -2.146 1 66.12 73 ARG B CA 1
ATOM 2972 C C . ARG B 1 73 ? 0.586 27.078 -1.546 1 66.12 73 ARG B C 1
ATOM 2974 O O . ARG B 1 73 ? 0.69 27.188 -0.323 1 66.12 73 ARG B O 1
ATOM 2981 N N . GLN B 1 74 ? 1.098 27.922 -2.402 1 63.31 74 GLN B N 1
ATOM 2982 C CA . GLN B 1 74 ? 1.868 29.062 -1.941 1 63.31 74 GLN B CA 1
ATOM 2983 C C . GLN B 1 74 ? 0.987 30.047 -1.173 1 63.31 74 GLN B C 1
ATOM 2985 O O . GLN B 1 74 ? 1.422 30.641 -0.18 1 63.31 74 GLN B O 1
ATOM 2990 N N . VAL B 1 75 ? -0.172 30.266 -1.663 1 63 75 VAL B N 1
ATOM 2991 C CA . VAL B 1 75 ? -1.121 31.125 -0.971 1 63 75 VAL B CA 1
ATOM 2992 C C . VAL B 1 75 ? -1.378 30.594 0.436 1 63 75 VAL B C 1
ATOM 2994 O O . VAL B 1 75 ? -1.349 31.344 1.409 1 63 75 VAL B O 1
ATOM 2997 N N . ASN B 1 76 ? -1.548 29.406 0.503 1 60.34 76 ASN B N 1
ATOM 2998 C CA . ASN B 1 76 ? -1.782 28.797 1.812 1 60.34 76 ASN B CA 1
ATOM 2999 C C . ASN B 1 76 ? -0.559 28.938 2.715 1 60.34 76 ASN B C 1
ATOM 3001 O O . ASN B 1 76 ? -0.69 29.219 3.908 1 60.34 76 ASN B O 1
ATOM 3005 N N . PHE B 1 77 ? 0.515 28.859 2.092 1 58.66 77 PHE B N 1
ATOM 3006 C CA . PHE B 1 77 ? 1.757 29.031 2.834 1 58.66 77 PHE B CA 1
ATOM 3007 C C . PHE B 1 77 ? 1.875 30.469 3.361 1 58.66 77 PHE B C 1
ATOM 3009 O O . PHE B 1 77 ? 2.311 30.672 4.492 1 58.66 77 PHE B O 1
ATOM 3016 N N . ALA B 1 78 ? 1.581 31.391 2.578 1 57.56 78 ALA B N 1
ATOM 3017 C CA . ALA B 1 78 ? 1.657 32.781 2.965 1 57.56 78 ALA B CA 1
ATOM 3018 C C . ALA B 1 78 ? 0.712 33.094 4.125 1 57.56 78 ALA B C 1
ATOM 3020 O O . ALA B 1 78 ? 1.072 33.812 5.055 1 57.56 78 ALA B O 1
ATOM 3021 N N . VAL B 1 79 ? -0.365 32.625 4.023 1 55.25 79 VAL B N 1
ATOM 3022 C CA . VAL B 1 79 ? -1.34 32.812 5.094 1 55.25 79 VAL B CA 1
ATOM 3023 C C . VAL B 1 79 ? -0.813 32.188 6.391 1 55.25 79 VAL B C 1
ATOM 3025 O O . VAL B 1 79 ? -0.861 32.844 7.449 1 55.25 79 VAL B O 1
ATOM 3028 N N . ASP B 1 80 ? -0.354 31.047 6.188 1 55.16 80 ASP B N 1
ATOM 3029 C CA . ASP B 1 80 ? 0.182 30.344 7.348 1 55.16 80 ASP B CA 1
ATOM 3030 C C . ASP B 1 80 ? 1.366 31.094 7.949 1 55.16 80 ASP B C 1
ATOM 3032 O O . ASP B 1 80 ? 1.483 31.203 9.172 1 55.16 80 ASP B O 1
ATOM 3036 N N . ALA B 1 81 ? 2.197 31.469 7.145 1 52.38 81 ALA B N 1
ATOM 3037 C CA . ALA B 1 81 ? 3.361 32.25 7.578 1 52.38 81 ALA B CA 1
ATOM 3038 C C . ALA B 1 81 ? 2.941 33.5 8.297 1 52.38 81 ALA B C 1
ATOM 3040 O O . ALA B 1 81 ? 3.572 33.906 9.281 1 52.38 81 ALA B O 1
ATOM 3041 N N . ALA B 1 82 ? 1.936 34.125 7.785 1 52.16 82 ALA B N 1
ATOM 3042 C CA . ALA B 1 82 ? 1.453 35.344 8.414 1 52.16 82 ALA B CA 1
ATOM 3043 C C . ALA B 1 82 ? 0.914 35.062 9.812 1 52.16 82 ALA B C 1
ATOM 3045 O O . ALA B 1 82 ? 1.022 35.906 10.703 1 52.16 82 ALA B O 1
ATOM 3046 N N . HIS B 1 83 ? 0.276 34.094 9.859 1 47.38 83 HIS B N 1
ATOM 3047 C CA . HIS B 1 83 ? -0.256 33.75 11.164 1 47.38 83 HIS B CA 1
ATOM 3048 C C . HIS B 1 83 ? 0.817 33.094 12.047 1 47.38 83 HIS B C 1
ATOM 3050 O O . HIS B 1 83 ? 0.602 32.875 13.242 1 47.38 83 HIS B O 1
ATOM 3056 N N . SER B 1 84 ? 1.761 32.531 11.555 1 49.97 84 SER B N 1
ATOM 3057 C CA . SER B 1 84 ? 2.66 31.562 12.18 1 49.97 84 SER B CA 1
ATOM 3058 C C . SER B 1 84 ? 3.535 32.219 13.234 1 49.97 84 SER B C 1
ATOM 3060 O O . SER B 1 84 ? 4.691 32.562 12.969 1 49.97 84 SER B O 1
ATOM 3062 N N . ALA B 1 85 ? 3.119 33.031 14.102 1 52.62 85 ALA B N 1
ATOM 3063 C CA . ALA B 1 85 ? 4.051 32.906 15.219 1 52.62 85 ALA B CA 1
ATOM 3064 C C . ALA B 1 85 ? 4.426 31.453 15.469 1 52.62 85 ALA B C 1
ATOM 3066 O O . ALA B 1 85 ? 5.57 31.141 15.812 1 52.62 85 ALA B O 1
ATOM 3067 N N . ARG B 1 86 ? 3.455 30.5 15.461 1 64.12 86 ARG B N 1
ATOM 3068 C CA . ARG B 1 86 ? 3.582 29.047 15.547 1 64.12 86 ARG B CA 1
ATOM 3069 C C . ARG B 1 86 ? 3.459 28.406 14.164 1 64.12 86 ARG B C 1
ATOM 3071 O O . ARG B 1 86 ? 2.559 28.75 13.398 1 64.12 86 ARG B O 1
ATOM 3078 N N . LEU B 1 87 ? 4.523 27.672 13.789 1 77.38 87 LEU B N 1
ATOM 3079 C CA . LEU B 1 87 ? 4.555 27.078 12.461 1 77.38 87 LEU B CA 1
ATOM 3080 C C . LEU B 1 87 ? 3.334 26.188 12.234 1 77.38 87 LEU B C 1
ATOM 3082 O O . LEU B 1 87 ? 3.01 25.344 13.07 1 77.38 87 LEU B O 1
ATOM 3086 N N . SER B 1 88 ? 2.432 26.547 11.359 1 81.38 88 SER B N 1
ATOM 3087 C CA . SER B 1 88 ? 1.241 25.797 10.984 1 81.38 88 SER B CA 1
ATOM 3088 C C . SER B 1 88 ? 1.195 25.531 9.484 1 81.38 88 SER B C 1
ATOM 3090 O O . SER B 1 88 ? 2.006 26.078 8.734 1 81.38 88 SER B O 1
ATOM 3092 N N . GLY B 1 89 ? 0.324 24.562 9.047 1 88.56 89 GLY B N 1
ATOM 3093 C CA . GLY B 1 89 ? 0.16 24.281 7.633 1 88.56 89 GLY B CA 1
ATOM 3094 C C . GLY B 1 89 ? -0.056 22.797 7.348 1 88.56 89 GLY B C 1
ATOM 3095 O O . GLY B 1 89 ? -0.353 22.031 8.258 1 88.56 89 GLY B O 1
ATOM 3096 N N . HIS B 1 90 ? -0.017 22.531 6.051 1 92.5 90 HIS B N 1
ATOM 3097 C CA . HIS B 1 90 ? -0.232 21.172 5.566 1 92.5 90 HIS B CA 1
ATOM 3098 C C . HIS B 1 90 ? 0.973 20.672 4.777 1 92.5 90 HIS B C 1
ATOM 3100 O O . HIS B 1 90 ? 1.562 21.422 3.994 1 92.5 90 HIS B O 1
ATOM 3106 N N . VAL B 1 91 ? 1.402 19.469 5.133 1 95.44 91 VAL B N 1
ATOM 3107 C CA . VAL B 1 91 ? 2.512 18.875 4.395 1 95.44 91 VAL B CA 1
ATOM 3108 C C . VAL B 1 91 ? 2.117 17.484 3.898 1 95.44 91 VAL B C 1
ATOM 3110 O O . VAL B 1 91 ? 1.608 16.672 4.668 1 95.44 91 VAL B O 1
ATOM 3113 N N . SER B 1 92 ? 2.348 17.219 2.607 1 97.25 92 SER B N 1
ATOM 3114 C CA . SER B 1 92 ? 2.094 15.93 1.992 1 97.25 92 SER B CA 1
ATOM 3115 C C . SER B 1 92 ? 3.389 15.156 1.777 1 97.25 92 SER B C 1
ATOM 3117 O O . SER B 1 92 ? 4.289 15.625 1.075 1 97.25 92 SER B O 1
ATOM 3119 N N . LEU B 1 93 ? 3.43 13.984 2.369 1 98.38 93 LEU B N 1
ATOM 3120 C CA . LEU B 1 93 ? 4.617 13.133 2.332 1 98.38 93 LEU B CA 1
ATOM 3121 C C . LEU B 1 93 ? 4.32 11.82 1.614 1 98.38 93 LEU B C 1
ATOM 3123 O O . LEU B 1 93 ? 3.211 11.289 1.708 1 98.38 93 LEU B O 1
ATOM 3127 N N . GLY B 1 94 ? 5.293 11.289 0.885 1 98.19 94 GLY B N 1
ATOM 3128 C CA . GLY B 1 94 ? 5.184 10.008 0.217 1 98.19 94 GLY B CA 1
ATOM 3129 C C . GLY B 1 94 ? 6.312 9.055 0.562 1 98.19 94 GLY B C 1
ATOM 3130 O O . GLY B 1 94 ? 7.488 9.398 0.406 1 98.19 94 GLY B O 1
ATOM 3131 N N . PHE B 1 95 ? 5.957 7.863 1.001 1 97.69 95 PHE B N 1
ATOM 3132 C CA . PHE B 1 95 ? 6.945 6.859 1.379 1 97.69 95 PHE B CA 1
ATOM 3133 C C . PHE B 1 95 ? 6.57 5.492 0.819 1 97.69 95 PHE B C 1
ATOM 3135 O O . PHE B 1 95 ? 5.391 5.129 0.79 1 97.69 95 PHE B O 1
ATOM 3142 N N . PRO B 1 96 ? 7.613 4.73 0.36 1 95.81 96 PRO B N 1
ATOM 3143 C CA . PRO B 1 96 ? 7.344 3.312 0.119 1 95.81 96 PRO B CA 1
ATOM 3144 C C . PRO B 1 96 ? 7.027 2.545 1.4 1 95.81 96 PRO B C 1
ATOM 3146 O O . PRO B 1 96 ? 7.332 3.02 2.498 1 95.81 96 PRO B O 1
ATOM 3149 N N . PRO B 1 97 ? 6.496 1.337 1.269 1 95.25 97 PRO B N 1
ATOM 3150 C CA . PRO B 1 97 ? 6.023 0.594 2.439 1 95.25 97 PRO B CA 1
ATOM 3151 C C . PRO B 1 97 ? 7.137 0.314 3.447 1 95.25 97 PRO B C 1
ATOM 3153 O O . PRO B 1 97 ? 6.926 0.44 4.656 1 95.25 97 PRO B O 1
ATOM 3156 N N . THR B 1 98 ? 8.312 -0.03 3.029 1 94.06 98 THR B N 1
ATOM 3157 C CA . THR B 1 98 ? 9.398 -0.345 3.945 1 94.06 98 THR B CA 1
ATOM 3158 C C . THR B 1 98 ? 9.805 0.888 4.75 1 94.06 98 THR B C 1
ATOM 3160 O O . THR B 1 98 ? 10.125 0.786 5.938 1 94.06 98 THR B O 1
ATOM 3163 N N . ILE B 1 99 ? 9.781 2.021 4.086 1 95.5 99 ILE B N 1
ATOM 3164 C CA . ILE B 1 99 ? 10.141 3.273 4.738 1 95.5 99 ILE B CA 1
ATOM 3165 C C . ILE B 1 99 ? 9.039 3.684 5.715 1 95.5 99 ILE B C 1
ATOM 3167 O O . ILE B 1 99 ? 9.32 4.086 6.844 1 95.5 99 ILE B O 1
ATOM 3171 N N . THR B 1 100 ? 7.824 3.596 5.238 1 97.06 100 THR B N 1
ATOM 3172 C CA . THR B 1 100 ? 6.691 3.943 6.086 1 97.06 100 THR B CA 1
ATOM 3173 C C . THR B 1 100 ? 6.727 3.154 7.391 1 97.06 100 THR B C 1
ATOM 3175 O O . THR B 1 100 ? 6.473 3.705 8.461 1 97.06 100 THR B O 1
ATOM 3178 N N . ALA B 1 101 ? 7.051 1.885 7.305 1 95.56 101 ALA B N 1
ATOM 3179 C CA . ALA B 1 101 ? 7.062 0.998 8.469 1 95.56 101 ALA B CA 1
ATOM 3180 C C . ALA B 1 101 ? 8.117 1.431 9.477 1 95.56 101 ALA B C 1
ATOM 3182 O O . ALA B 1 101 ? 7.953 1.233 10.688 1 95.56 101 ALA B O 1
ATOM 3183 N N . LEU B 1 102 ? 9.148 2.07 9.039 1 95 102 LEU B N 1
ATOM 3184 C CA . LEU B 1 102 ? 10.266 2.432 9.914 1 95 102 LEU B CA 1
ATOM 3185 C C . LEU B 1 102 ? 10.086 3.842 10.469 1 95 102 LEU B C 1
ATOM 3187 O O . LEU B 1 102 ? 10.219 4.062 11.672 1 95 102 LEU B O 1
ATOM 3191 N N . ILE B 1 103 ? 9.719 4.77 9.578 1 96.38 103 ILE B N 1
ATOM 3192 C CA . ILE B 1 103 ? 9.82 6.172 9.961 1 96.38 103 ILE B CA 1
ATOM 3193 C C . ILE B 1 103 ? 8.453 6.703 10.367 1 96.38 103 ILE B C 1
ATOM 3195 O O . ILE B 1 103 ? 8.352 7.746 11.023 1 96.38 103 ILE B O 1
ATOM 3199 N N . GLY B 1 104 ? 7.391 6.031 9.992 1 97.94 104 GLY B N 1
ATOM 3200 C CA . GLY B 1 104 ? 6.047 6.57 10.133 1 97.94 104 GLY B CA 1
ATOM 3201 C C . GLY B 1 104 ? 5.754 7.07 11.539 1 97.94 104 GLY B C 1
ATOM 3202 O O . GLY B 1 104 ? 5.527 8.266 11.742 1 97.94 104 GLY B O 1
ATOM 3203 N N . ILE B 1 105 ? 5.863 6.184 12.531 1 98.06 105 ILE B N 1
ATOM 3204 C CA . ILE B 1 105 ? 5.484 6.5 13.906 1 98.06 105 ILE B CA 1
ATOM 3205 C C . ILE B 1 105 ? 6.484 7.48 14.508 1 98.06 105 ILE B C 1
ATOM 3207 O O . ILE B 1 105 ? 6.098 8.508 15.07 1 98.06 105 ILE B O 1
ATOM 3211 N N . PRO B 1 106 ? 7.793 7.254 14.359 1 97.69 106 PRO B N 1
ATOM 3212 C CA . PRO B 1 106 ? 8.75 8.227 14.891 1 97.69 106 PRO B CA 1
ATOM 3213 C C . PRO B 1 106 ? 8.531 9.633 14.328 1 97.69 106 PRO B C 1
ATOM 3215 O O . PRO B 1 106 ? 8.641 10.617 15.062 1 97.69 106 PRO B O 1
ATOM 3218 N N . LEU B 1 107 ? 8.227 9.703 13.078 1 98.44 107 LEU B N 1
ATOM 3219 C CA . LEU B 1 107 ? 8.008 11 12.445 1 98.44 107 LEU B CA 1
ATOM 3220 C C . LEU B 1 107 ? 6.75 11.664 12.984 1 98.44 107 LEU B C 1
ATOM 3222 O O . LEU B 1 107 ? 6.758 12.867 13.281 1 98.44 107 LEU B O 1
ATOM 3226 N N . MET B 1 108 ? 5.676 10.922 13.062 1 98.38 108 MET B N 1
ATOM 3227 C CA . MET B 1 108 ? 4.426 11.469 13.586 1 98.38 108 MET B CA 1
ATOM 3228 C C . MET B 1 108 ? 4.609 11.977 15.016 1 98.38 108 MET B C 1
ATOM 3230 O O . MET B 1 108 ? 4.121 13.047 15.367 1 98.38 108 MET B O 1
ATOM 3234 N N . LYS B 1 109 ? 5.316 11.227 15.844 1 97.38 109 LYS B N 1
ATOM 3235 C CA . LYS B 1 109 ? 5.578 11.633 17.219 1 97.38 109 LYS B CA 1
ATOM 3236 C C . LYS B 1 109 ? 6.395 12.922 17.266 1 97.38 109 LYS B C 1
ATOM 3238 O O . LYS B 1 109 ? 6.043 13.859 17.984 1 97.38 109 LYS B O 1
ATOM 3243 N N . LEU B 1 110 ? 7.445 12.906 16.469 1 95.69 110 LEU B N 1
ATOM 3244 C CA . LEU B 1 110 ? 8.328 14.07 16.453 1 95.69 110 LEU B CA 1
ATOM 3245 C C . LEU B 1 110 ? 7.582 15.32 16 1 95.69 110 LEU B C 1
ATOM 3247 O O . LEU B 1 110 ? 7.719 16.375 16.609 1 95.69 110 LEU B O 1
ATOM 3251 N N . MET B 1 111 ? 6.832 15.242 14.938 1 96.44 111 MET B N 1
ATOM 3252 C CA . MET B 1 111 ? 6.09 16.375 14.383 1 96.44 111 MET B CA 1
ATOM 3253 C C . MET B 1 111 ? 5.02 16.844 15.359 1 96.44 111 MET B C 1
ATOM 3255 O O . MET B 1 111 ? 4.781 18.047 15.484 1 96.44 111 MET B O 1
ATOM 3259 N N . SER B 1 112 ? 4.328 15.914 16 1 94.94 112 SER B N 1
ATOM 3260 C CA . SER B 1 112 ? 3.299 16.281 16.969 1 94.94 112 SER B CA 1
ATOM 3261 C C . SER B 1 112 ? 3.891 17.047 18.141 1 94.94 112 SER B C 1
ATOM 3263 O O . SER B 1 112 ? 3.232 17.922 18.719 1 94.94 112 SER B O 1
ATOM 3265 N N . GLU B 1 113 ? 5.098 16.734 18.531 1 92.06 113 GLU B N 1
ATOM 3266 C CA . GLU B 1 113 ? 5.781 17.375 19.656 1 92.06 113 GLU B CA 1
ATOM 3267 C C . GLU B 1 113 ? 6.336 18.734 19.266 1 92.06 113 GLU B C 1
ATOM 3269 O O . GLU B 1 113 ? 6.168 19.719 20 1 92.06 113 GLU B O 1
ATOM 3274 N N . ARG B 1 114 ? 6.938 18.812 18.141 1 89.44 114 ARG B N 1
ATOM 3275 C CA . ARG B 1 114 ? 7.672 20.016 17.75 1 89.44 114 ARG B CA 1
ATOM 3276 C C . ARG B 1 114 ? 6.773 20.984 17 1 89.44 114 ARG B C 1
ATOM 3278 O O . ARG B 1 114 ? 6.941 22.203 17.094 1 89.44 114 ARG B O 1
ATOM 3285 N N . TYR B 1 115 ? 5.887 20.406 16.172 1 90.62 115 TYR B N 1
ATOM 3286 C CA . TYR B 1 115 ? 5.059 21.219 15.289 1 90.62 115 TYR B CA 1
ATOM 3287 C C . TYR B 1 115 ? 3.605 20.75 15.328 1 90.62 115 TYR B C 1
ATOM 3289 O O . TYR B 1 115 ? 3.051 20.344 14.305 1 90.62 115 TYR B O 1
ATOM 3297 N N . PRO B 1 116 ? 2.896 20.938 16.438 1 90.56 116 PRO B N 1
ATOM 3298 C CA . PRO B 1 116 ? 1.569 20.344 16.641 1 90.56 116 PRO B CA 1
ATOM 3299 C C . PRO B 1 116 ? 0.519 20.922 15.695 1 90.56 116 PRO B C 1
ATOM 3301 O O . PRO B 1 116 ? -0.54 20.312 15.508 1 90.56 116 PRO B O 1
ATOM 3304 N N . ASP B 1 117 ? 0.823 22.031 15.055 1 89.75 117 ASP B N 1
ATOM 3305 C CA . ASP B 1 117 ? -0.193 22.688 14.227 1 89.75 117 ASP B CA 1
ATOM 3306 C C . ASP B 1 117 ? 0.021 22.375 12.75 1 89.75 117 ASP B C 1
ATOM 3308 O O . ASP B 1 117 ? -0.701 22.891 11.891 1 89.75 117 ASP B O 1
ATOM 3312 N N . ILE B 1 118 ? 1.025 21.578 12.445 1 92.56 118 ILE B N 1
ATOM 3313 C CA . ILE B 1 118 ? 1.22 21.109 11.078 1 92.56 118 ILE B CA 1
ATOM 3314 C C . ILE B 1 118 ? 0.405 19.828 10.852 1 92.56 118 ILE B C 1
ATOM 3316 O O . ILE B 1 118 ? 0.521 18.875 11.609 1 92.56 118 ILE B O 1
ATOM 3320 N N . ARG B 1 119 ? -0.427 19.859 9.859 1 93.81 119 ARG B N 1
ATOM 3321 C CA . ARG B 1 119 ? -1.193 18.688 9.477 1 93.81 119 ARG B CA 1
ATOM 3322 C C . ARG B 1 119 ? -0.419 17.828 8.477 1 93.81 119 ARG B C 1
ATOM 3324 O O . ARG B 1 119 ? -0.039 18.312 7.402 1 93.81 119 ARG B O 1
ATOM 3331 N N . LEU B 1 120 ? -0.263 16.562 8.836 1 96.62 120 LEU B N 1
ATOM 3332 C CA . LEU B 1 120 ? 0.52 15.664 7.992 1 96.62 120 LEU B CA 1
ATOM 3333 C C . LEU B 1 120 ? -0.391 14.766 7.16 1 96.62 120 LEU B C 1
ATOM 3335 O O . LEU B 1 120 ? -1.382 14.234 7.672 1 96.62 120 LEU B O 1
ATOM 3339 N N . GLU B 1 121 ? -0.105 14.703 5.969 1 97.69 121 GLU B N 1
ATOM 3340 C CA . GLU B 1 121 ? -0.637 13.703 5.051 1 97.69 121 GLU B CA 1
ATOM 3341 C C . GLU B 1 121 ? 0.455 12.742 4.586 1 97.69 121 GLU B C 1
ATOM 3343 O O . GLU B 1 121 ? 1.453 13.164 3.998 1 97.69 121 GLU B O 1
ATOM 3348 N N . ILE B 1 122 ? 0.266 11.453 4.848 1 98.06 122 ILE B N 1
ATOM 3349 C CA . ILE B 1 122 ? 1.283 10.477 4.48 1 98.06 122 ILE B CA 1
ATOM 3350 C C . ILE B 1 122 ? 0.696 9.469 3.5 1 98.06 122 ILE B C 1
ATOM 3352 O O . ILE B 1 122 ? -0.197 8.695 3.855 1 98.06 122 ILE B O 1
ATOM 3356 N N . VAL B 1 123 ? 1.274 9.461 2.348 1 96.38 123 VAL B N 1
ATOM 3357 C CA . VAL B 1 123 ? 0.885 8.539 1.291 1 96.38 123 VAL B CA 1
ATOM 3358 C C . VAL B 1 123 ? 1.876 7.375 1.231 1 96.38 123 VAL B C 1
ATOM 3360 O O . VAL B 1 123 ? 3.09 7.59 1.181 1 96.38 123 VAL B O 1
ATOM 3363 N N . GLU B 1 124 ? 1.312 6.172 1.276 1 95.81 124 GLU B N 1
ATOM 3364 C CA . GLU B 1 124 ? 2.123 4.965 1.15 1 95.81 124 GLU B CA 1
ATOM 3365 C C . GLU B 1 124 ? 1.863 4.262 -0.178 1 95.81 124 GLU B C 1
ATOM 3367 O O . GLU B 1 124 ? 0.758 3.773 -0.422 1 95.81 124 GLU B O 1
ATOM 3372 N N . THR B 1 125 ? 2.832 4.266 -1.003 1 92.12 125 THR B N 1
ATOM 3373 C CA . THR B 1 125 ? 2.725 3.582 -2.287 1 92.12 125 THR B CA 1
ATOM 3374 C C . THR B 1 125 ? 4.105 3.283 -2.859 1 92.12 125 THR B C 1
ATOM 3376 O O . THR B 1 125 ? 5.121 3.49 -2.189 1 92.12 125 THR B O 1
ATOM 3379 N N . LEU B 1 126 ? 4.145 2.717 -4.012 1 89.88 126 LEU B N 1
ATOM 3380 C CA . LEU B 1 126 ? 5.406 2.316 -4.621 1 89.88 126 LEU B CA 1
ATOM 3381 C C . LEU B 1 126 ? 6.102 3.51 -5.27 1 89.88 126 LEU B C 1
ATOM 3383 O O . LEU B 1 126 ? 5.449 4.5 -5.613 1 89.88 126 LEU B O 1
ATOM 3387 N N . SER B 1 127 ? 7.398 3.385 -5.516 1 88.94 127 SER B N 1
ATOM 3388 C CA . SER B 1 127 ? 8.234 4.492 -5.969 1 88.94 127 SER B CA 1
ATOM 3389 C C . SER B 1 127 ? 7.727 5.074 -7.281 1 88.94 127 SER B C 1
ATOM 3391 O O . SER B 1 127 ? 7.73 6.293 -7.469 1 88.94 127 SER B O 1
ATOM 3393 N N . GLY B 1 128 ? 7.359 4.207 -8.164 1 86.56 128 GLY B N 1
ATOM 3394 C CA . GLY B 1 128 ? 6.855 4.707 -9.43 1 86.56 128 GLY B CA 1
ATOM 3395 C C . GLY B 1 128 ? 5.684 5.66 -9.273 1 86.56 128 GLY B C 1
ATOM 3396 O O . GLY B 1 128 ? 5.641 6.711 -9.914 1 86.56 128 GLY B O 1
ATOM 3397 N N . ASN B 1 129 ? 4.805 5.316 -8.461 1 88.25 129 ASN B N 1
ATOM 3398 C CA . ASN B 1 129 ? 3.648 6.16 -8.18 1 88.25 129 ASN B CA 1
ATOM 3399 C C . ASN B 1 129 ? 4.051 7.43 -7.434 1 88.25 129 ASN B C 1
ATOM 3401 O O . ASN B 1 129 ? 3.471 8.492 -7.648 1 88.25 129 ASN B O 1
ATOM 3405 N N . LEU B 1 130 ? 4.977 7.301 -6.562 1 93.81 130 LEU B N 1
ATOM 3406 C CA . LEU B 1 130 ? 5.445 8.453 -5.797 1 93.81 130 LEU B CA 1
ATOM 3407 C C . LEU B 1 130 ? 6.074 9.492 -6.711 1 93.81 130 LEU B C 1
ATOM 3409 O O . LEU B 1 130 ? 5.859 10.695 -6.531 1 93.81 130 LEU B O 1
ATOM 3413 N N . ILE B 1 131 ? 6.812 9.039 -7.641 1 92.25 131 ILE B N 1
ATOM 3414 C CA . ILE B 1 131 ? 7.453 9.938 -8.602 1 92.25 131 ILE B CA 1
ATOM 3415 C C . ILE B 1 131 ? 6.391 10.695 -9.391 1 92.25 131 ILE B C 1
ATOM 3417 O O . ILE B 1 131 ? 6.5 11.906 -9.594 1 92.25 131 ILE B O 1
ATOM 3421 N N . GLN B 1 132 ? 5.414 9.977 -9.797 1 88.25 132 GLN B N 1
ATOM 3422 C CA . GLN B 1 132 ? 4.309 10.602 -10.516 1 88.25 132 GLN B CA 1
ATOM 3423 C C . GLN B 1 132 ? 3.627 11.664 -9.648 1 88.25 132 GLN B C 1
ATOM 3425 O O . GLN B 1 132 ? 3.301 12.75 -10.133 1 88.25 132 GLN B O 1
ATOM 3430 N N . SER B 1 133 ? 3.416 11.383 -8.398 1 91.38 133 SER B N 1
ATOM 3431 C CA . SER B 1 133 ? 2.748 12.289 -7.473 1 91.38 133 SER B CA 1
ATOM 3432 C C . SER B 1 133 ? 3.598 13.523 -7.199 1 91.38 133 SER B C 1
ATOM 3434 O O . SER B 1 133 ? 3.068 14.633 -7.059 1 91.38 133 SER B O 1
ATOM 3436 N N . ILE B 1 134 ? 4.887 13.352 -7.141 1 91.12 134 ILE B N 1
ATOM 3437 C CA . ILE B 1 134 ? 5.797 14.469 -6.945 1 91.12 134 ILE B CA 1
ATOM 3438 C C . ILE B 1 134 ? 5.793 15.359 -8.188 1 91.12 134 ILE B C 1
ATOM 3440 O O . ILE B 1 134 ? 5.738 16.594 -8.078 1 91.12 134 ILE B O 1
ATOM 3444 N N . ASN B 1 135 ? 5.781 14.711 -9.312 1 88.75 135 ASN B N 1
ATOM 3445 C CA . ASN B 1 135 ? 5.801 15.438 -10.578 1 88.75 135 ASN B CA 1
ATOM 3446 C C . ASN B 1 135 ? 4.523 16.25 -10.773 1 88.75 135 ASN B C 1
ATOM 3448 O O . ASN B 1 135 ? 4.551 17.328 -11.383 1 88.75 135 ASN B O 1
ATOM 3452 N N . SER B 1 136 ? 3.539 15.734 -10.266 1 86.75 136 SER B N 1
ATOM 3453 C CA . SER B 1 136 ? 2.256 16.422 -10.391 1 86.75 136 SER B CA 1
ATOM 3454 C C . SER B 1 136 ? 2.016 17.344 -9.203 1 86.75 136 SER B C 1
ATOM 3456 O O . SER B 1 136 ? 0.906 17.859 -9.023 1 86.75 136 SER B O 1
ATOM 3458 N N . ARG B 1 137 ? 2.979 17.469 -8.297 1 85.12 137 ARG B N 1
ATOM 3459 C CA . ARG B 1 137 ? 2.975 18.359 -7.145 1 85.12 137 ARG B CA 1
ATOM 3460 C C . ARG B 1 137 ? 1.878 17.969 -6.156 1 85.12 137 ARG B C 1
ATOM 3462 O O . ARG B 1 137 ? 1.271 18.844 -5.523 1 85.12 137 ARG B O 1
ATOM 3469 N N . GLN B 1 138 ? 1.618 16.75 -6.16 1 88.56 138 GLN B N 1
ATOM 3470 C CA . GLN B 1 138 ? 0.651 16.219 -5.199 1 88.56 138 GLN B CA 1
ATOM 3471 C C . GLN B 1 138 ? 1.327 15.852 -3.883 1 88.56 138 GLN B C 1
ATOM 3473 O O . GLN B 1 138 ? 0.656 15.664 -2.867 1 88.56 138 GLN B O 1
ATOM 3478 N N . LEU B 1 139 ? 2.625 15.836 -3.945 1 95.5 139 LEU B N 1
ATOM 3479 C CA . LEU B 1 139 ? 3.441 15.578 -2.764 1 95.5 139 LEU B CA 1
ATOM 3480 C C . LEU B 1 139 ? 4.488 16.672 -2.582 1 95.5 139 LEU B C 1
ATOM 3482 O O . LEU B 1 139 ? 5.047 17.172 -3.562 1 95.5 139 LEU B O 1
ATOM 3486 N N . ASP B 1 140 ? 4.742 16.984 -1.341 1 95.69 140 ASP B N 1
ATOM 3487 C CA . ASP B 1 140 ? 5.781 17.969 -1.038 1 95.69 140 ASP B CA 1
ATOM 3488 C C . ASP B 1 140 ? 7.148 17.297 -0.926 1 95.69 140 ASP B C 1
ATOM 3490 O O . ASP B 1 140 ? 8.156 17.875 -1.351 1 95.69 140 ASP B O 1
ATOM 3494 N N . ILE B 1 141 ? 7.172 16.188 -0.269 1 97.75 141 ILE B N 1
ATOM 3495 C CA . ILE B 1 141 ? 8.406 15.461 0.007 1 97.75 141 ILE B CA 1
ATOM 3496 C C . ILE B 1 141 ? 8.172 13.961 -0.166 1 97.75 141 ILE B C 1
ATOM 3498 O O . ILE B 1 141 ? 7.105 13.445 0.179 1 97.75 141 ILE B O 1
ATOM 3502 N N . ALA B 1 142 ? 9.172 13.234 -0.704 1 98.12 142 ALA B N 1
ATOM 3503 C CA . ALA B 1 142 ? 9.07 11.789 -0.843 1 98.12 142 ALA B CA 1
ATOM 3504 C C . ALA B 1 142 ? 10.43 11.117 -0.63 1 98.12 142 ALA B C 1
ATOM 3506 O O . ALA B 1 142 ? 11.469 11.766 -0.764 1 98.12 142 ALA B O 1
ATOM 3507 N N . ILE B 1 143 ? 10.406 9.938 -0.199 1 97.31 143 ILE B N 1
ATOM 3508 C CA . ILE B 1 143 ? 11.57 9.062 -0.264 1 97.31 143 ILE B CA 1
ATOM 3509 C C . ILE B 1 143 ? 11.352 7.996 -1.338 1 97.31 143 ILE B C 1
ATOM 3511 O O . ILE B 1 143 ? 10.32 7.332 -1.361 1 97.31 143 ILE B O 1
ATOM 3515 N N . ILE B 1 144 ? 12.266 7.898 -2.254 1 96.06 144 ILE B N 1
ATOM 3516 C CA . ILE B 1 144 ? 12.164 6.926 -3.338 1 96.06 144 ILE B CA 1
ATOM 3517 C C . ILE B 1 144 ? 13.484 6.172 -3.48 1 96.06 144 ILE B C 1
ATOM 3519 O O . ILE B 1 144 ? 14.453 6.453 -2.762 1 96.06 144 ILE B O 1
ATOM 3523 N N . PHE B 1 145 ? 13.523 5.242 -4.477 1 94.06 145 PHE B N 1
ATOM 3524 C CA . PHE B 1 145 ? 14.68 4.359 -4.543 1 94.06 145 PHE B CA 1
ATOM 3525 C C . PHE B 1 145 ? 15.422 4.535 -5.859 1 94.06 145 PHE B C 1
ATOM 3527 O O . PHE B 1 145 ? 16.125 3.629 -6.309 1 94.06 145 PHE B O 1
ATOM 3534 N N . THR B 1 146 ? 15.211 5.59 -6.484 1 90.31 146 THR B N 1
ATOM 3535 C CA . THR B 1 146 ? 15.906 5.887 -7.734 1 90.31 146 THR B CA 1
ATOM 3536 C C . THR B 1 146 ? 16.297 7.359 -7.797 1 90.31 146 THR B C 1
ATOM 3538 O O . THR B 1 146 ? 15.664 8.203 -7.164 1 90.31 146 THR B O 1
ATOM 3541 N N . ASN B 1 147 ? 17.344 7.613 -8.508 1 89.62 147 ASN B N 1
ATOM 3542 C CA . ASN B 1 147 ? 17.75 9 -8.734 1 89.62 147 ASN B CA 1
ATOM 3543 C C . ASN B 1 147 ? 17.359 9.469 -10.133 1 89.62 147 ASN B C 1
ATOM 3545 O O . ASN B 1 147 ? 17.766 10.555 -10.562 1 89.62 147 ASN B O 1
ATOM 3549 N N . GLU B 1 148 ? 16.641 8.617 -10.828 1 86.19 148 GLU B N 1
ATOM 3550 C CA . GLU B 1 148 ? 16.188 8.961 -12.18 1 86.19 148 GLU B CA 1
ATOM 3551 C C . GLU B 1 148 ? 14.898 9.766 -12.141 1 86.19 148 GLU B C 1
ATOM 3553 O O . GLU B 1 148 ? 13.836 9.273 -12.531 1 86.19 148 GLU B O 1
ATOM 3558 N N . ILE B 1 149 ? 15 10.961 -11.797 1 86.12 149 ILE B N 1
ATOM 3559 C CA . ILE B 1 149 ? 13.844 11.852 -11.719 1 86.12 149 ILE B CA 1
ATOM 3560 C C . ILE B 1 149 ? 14.164 13.172 -12.43 1 86.12 149 ILE B C 1
ATOM 3562 O O . ILE B 1 149 ? 15.32 13.438 -12.75 1 86.12 149 ILE B O 1
ATOM 3566 N N . ASP B 1 150 ? 13.156 13.922 -12.641 1 86.38 150 ASP B N 1
ATOM 3567 C CA . ASP B 1 150 ? 13.312 15.18 -13.359 1 86.38 150 ASP B CA 1
ATOM 3568 C C . ASP B 1 150 ? 14.266 16.125 -12.625 1 86.38 150 ASP B C 1
ATOM 3570 O O . ASP B 1 150 ? 14.32 16.109 -11.391 1 86.38 150 ASP B O 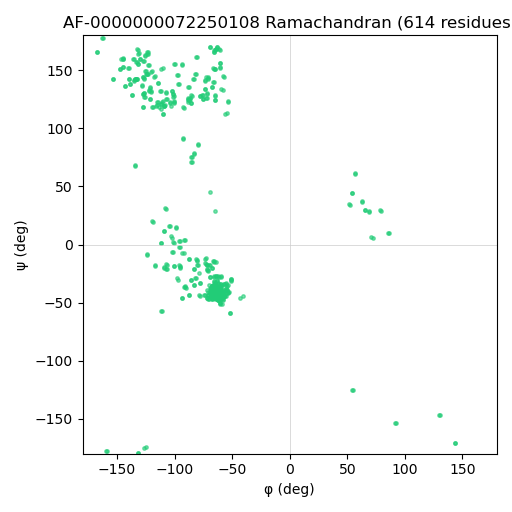1
ATOM 3574 N N . LYS B 1 151 ? 14.953 17.031 -13.312 1 84.44 151 LYS B N 1
ATOM 3575 C CA . LYS B 1 151 ? 16 17.891 -12.781 1 84.44 151 LYS B CA 1
ATOM 3576 C C . LYS B 1 151 ? 15.414 19 -11.906 1 84.44 151 LYS B C 1
ATOM 3578 O O . LYS B 1 151 ? 16.125 19.625 -11.133 1 84.44 151 LYS B O 1
ATOM 3583 N N . GLN B 1 152 ? 14.227 19.172 -12.039 1 87.06 152 GLN B N 1
ATOM 3584 C CA . GLN B 1 152 ? 13.617 20.25 -11.273 1 87.06 152 GLN B CA 1
ATOM 3585 C C . GLN B 1 152 ? 13.531 19.906 -9.789 1 87.06 152 GLN B C 1
ATOM 3587 O O . GLN B 1 152 ? 13.375 20.781 -8.945 1 87.06 152 GLN B O 1
ATOM 3592 N N . TRP B 1 153 ? 13.656 18.688 -9.531 1 92.88 153 TRP B N 1
ATOM 3593 C CA . TRP B 1 153 ? 13.523 18.25 -8.148 1 92.88 153 TRP B CA 1
ATOM 3594 C C . TRP B 1 153 ? 14.898 18.109 -7.488 1 92.88 153 TRP B C 1
ATOM 3596 O O . TRP B 1 153 ? 15.859 17.703 -8.125 1 92.88 153 TRP B O 1
ATOM 3606 N N . SER B 1 154 ? 14.922 18.578 -6.242 1 93.06 154 SER B N 1
ATOM 3607 C CA . SER B 1 154 ? 16.094 18.312 -5.422 1 93.06 154 SER B CA 1
ATOM 3608 C C . SER B 1 154 ? 16.125 16.875 -4.934 1 93.06 154 SER B C 1
ATOM 3610 O O . SER B 1 154 ? 15.164 16.391 -4.332 1 93.06 154 SER B O 1
ATOM 3612 N N . ILE B 1 155 ? 17.156 16.203 -5.188 1 95 155 ILE B N 1
ATOM 3613 C CA . ILE B 1 155 ? 17.328 14.797 -4.805 1 95 155 ILE B CA 1
ATOM 3614 C C . ILE B 1 155 ? 18.562 14.656 -3.904 1 95 155 ILE B C 1
ATOM 3616 O O . ILE B 1 155 ? 19.656 15.094 -4.262 1 95 155 ILE B O 1
ATOM 3620 N N . GLN B 1 156 ? 18.375 14.078 -2.736 1 94.69 156 GLN B N 1
ATOM 3621 C CA . GLN B 1 156 ? 19.438 13.898 -1.759 1 94.69 156 GLN B CA 1
ATOM 3622 C C . GLN B 1 156 ? 19.531 12.438 -1.313 1 94.69 156 GLN B C 1
ATOM 3624 O O . GLN B 1 156 ? 18.562 11.883 -0.786 1 94.69 156 GLN B O 1
ATOM 3629 N N . PRO B 1 157 ? 20.703 11.766 -1.568 1 94.81 157 PRO B N 1
ATOM 3630 C CA . PRO B 1 157 ? 20.844 10.438 -0.977 1 94.81 157 PRO B CA 1
ATOM 3631 C C . PRO B 1 157 ? 20.75 10.445 0.546 1 94.81 157 PRO B C 1
ATOM 3633 O O . PRO B 1 157 ? 21.344 11.305 1.202 1 94.81 157 PRO B O 1
ATOM 3636 N N . LEU B 1 158 ? 20 9.555 1.077 1 94.31 158 LEU B N 1
ATOM 3637 C CA . LEU B 1 158 ? 19.75 9.539 2.514 1 94.31 158 LEU B CA 1
ATOM 3638 C C . LEU B 1 158 ? 20.406 8.336 3.17 1 94.31 158 LEU B C 1
ATOM 3640 O O . LEU B 1 158 ? 21.172 8.477 4.133 1 94.31 158 LEU B O 1
ATOM 3644 N N . VAL B 1 159 ? 20.062 7.168 2.701 1 94.38 159 VAL B N 1
ATOM 3645 C CA . VAL B 1 159 ? 20.484 5.922 3.346 1 94.38 159 VAL B CA 1
ATOM 3646 C C . VAL B 1 159 ? 20.875 4.898 2.285 1 94.38 159 VAL B C 1
ATOM 3648 O O . VAL B 1 159 ? 20.219 4.773 1.254 1 94.38 159 VAL B O 1
ATOM 3651 N N . ARG B 1 160 ? 21.922 4.188 2.498 1 94.75 160 ARG B N 1
ATOM 3652 C CA . ARG B 1 160 ? 22.328 3.027 1.711 1 94.75 160 ARG B CA 1
ATOM 3653 C C . ARG B 1 160 ? 21.969 1.73 2.434 1 94.75 160 ARG B C 1
ATOM 3655 O O . ARG B 1 160 ? 22.266 1.576 3.621 1 94.75 160 ARG B O 1
ATOM 3662 N N . GLU B 1 161 ? 21.328 0.861 1.719 1 94 161 GLU B N 1
ATOM 3663 C CA . GLU B 1 161 ? 20.938 -0.407 2.32 1 94 161 GLU B CA 1
ATOM 3664 C C . GLU B 1 161 ? 21.469 -1.591 1.517 1 94 161 GLU B C 1
ATOM 3666 O O . GLU B 1 161 ? 21.516 -1.541 0.286 1 94 161 GLU B O 1
ATOM 3671 N N . GLN B 1 162 ? 21.781 -2.623 2.246 1 93.44 162 GLN B N 1
ATOM 3672 C CA . GLN B 1 162 ? 22.188 -3.877 1.619 1 93.44 162 GLN B CA 1
ATOM 3673 C C . GLN B 1 162 ? 20.984 -4.812 1.438 1 93.44 162 GLN B C 1
ATOM 3675 O O . GLN B 1 162 ? 19.984 -4.695 2.148 1 93.44 162 GLN B O 1
ATOM 3680 N N . MET B 1 163 ? 21.172 -5.699 0.431 1 95.38 163 MET B N 1
ATOM 3681 C CA . MET B 1 163 ? 20.125 -6.688 0.171 1 95.38 163 MET B CA 1
ATOM 3682 C C . MET B 1 163 ? 20.469 -8.023 0.828 1 95.38 163 MET B C 1
ATOM 3684 O O . MET B 1 163 ? 21.625 -8.422 0.86 1 95.38 163 MET B O 1
ATOM 3688 N N . TYR B 1 164 ? 19.469 -8.703 1.263 1 96.75 164 TYR B N 1
ATOM 3689 C CA . TYR B 1 164 ? 19.594 -9.969 1.966 1 96.75 164 TYR B CA 1
ATOM 3690 C C . TYR B 1 164 ? 18.625 -11.008 1.406 1 96.75 164 TYR B C 1
ATOM 3692 O O . TYR B 1 164 ? 17.5 -10.672 1.028 1 96.75 164 TYR B O 1
ATOM 3700 N N . LEU B 1 165 ? 19.062 -12.203 1.338 1 97.44 165 LEU B N 1
ATOM 3701 C CA . LEU B 1 165 ? 18.125 -13.32 1.238 1 97.44 165 LEU B CA 1
ATOM 3702 C C . LEU B 1 165 ? 17.469 -13.602 2.588 1 97.44 165 LEU B C 1
ATOM 3704 O O . LEU B 1 165 ? 18.172 -13.719 3.604 1 97.44 165 LEU B O 1
ATOM 3708 N N . MET B 1 166 ? 16.203 -13.672 2.615 1 97.81 166 MET B N 1
ATOM 3709 C CA . MET B 1 166 ? 15.461 -13.883 3.854 1 97.81 166 MET B CA 1
ATOM 3710 C C . MET B 1 166 ? 14.594 -15.133 3.76 1 97.81 166 MET B C 1
ATOM 3712 O O . MET B 1 166 ? 13.906 -15.344 2.76 1 97.81 166 MET B O 1
ATOM 3716 N N . ALA B 1 167 ? 14.633 -15.953 4.738 1 98.5 167 ALA B N 1
ATOM 3717 C CA . ALA B 1 167 ? 13.82 -17.156 4.855 1 98.5 167 ALA B CA 1
ATOM 3718 C C . ALA B 1 167 ? 13.898 -17.734 6.266 1 98.5 167 ALA B C 1
ATOM 3720 O O . ALA B 1 167 ? 14.75 -17.344 7.062 1 98.5 167 ALA B O 1
ATOM 3721 N N . ARG B 1 168 ? 12.977 -18.625 6.535 1 98.5 168 ARG B N 1
ATOM 3722 C CA . ARG B 1 168 ? 13.102 -19.406 7.766 1 98.5 168 ARG B CA 1
ATOM 3723 C C . ARG B 1 168 ? 14.32 -20.328 7.707 1 98.5 168 ARG B C 1
ATOM 3725 O O . ARG B 1 168 ? 14.695 -20.812 6.637 1 98.5 168 ARG B O 1
ATOM 3732 N N . LYS B 1 169 ? 14.852 -20.609 8.852 1 97.81 169 LYS B N 1
ATOM 3733 C CA . LYS B 1 169 ? 16.031 -21.453 8.961 1 97.81 169 LYS B CA 1
ATOM 3734 C C . LYS B 1 169 ? 15.797 -22.812 8.328 1 97.81 169 LYS B C 1
ATOM 3736 O O . LYS B 1 169 ? 16.641 -23.328 7.598 1 97.81 169 LYS B O 1
ATOM 3741 N N . GLU B 1 170 ? 14.672 -23.391 8.578 1 97.31 170 GLU B N 1
ATOM 3742 C CA . GLU B 1 170 ? 14.32 -24.719 8.102 1 97.31 170 GLU B CA 1
ATOM 3743 C C . GLU B 1 170 ? 14.312 -24.781 6.574 1 97.31 170 GLU B C 1
ATOM 3745 O O . GLU B 1 170 ? 14.719 -25.781 5.98 1 97.31 170 GLU B O 1
ATOM 3750 N N . VAL B 1 171 ? 13.836 -23.688 5.945 1 97.62 171 VAL B N 1
ATOM 3751 C CA . VAL B 1 171 ? 13.781 -23.625 4.488 1 97.62 171 VAL B CA 1
ATOM 3752 C C . VAL B 1 171 ? 15.195 -23.594 3.918 1 97.62 171 VAL B C 1
ATOM 3754 O O . VAL B 1 171 ? 15.5 -24.312 2.959 1 97.62 171 VAL B O 1
ATOM 3757 N N . LEU B 1 172 ? 16.047 -22.828 4.48 1 97.88 172 LEU B N 1
ATOM 3758 C CA . LEU B 1 172 ? 17.422 -22.719 4.02 1 97.88 172 LEU B CA 1
ATOM 3759 C C . LEU B 1 172 ? 18.156 -24.047 4.184 1 97.88 172 LEU B C 1
ATOM 3761 O O . LEU B 1 172 ? 18.922 -24.453 3.303 1 97.88 172 LEU B O 1
ATOM 3765 N N . GLU B 1 173 ? 17.938 -24.688 5.293 1 97.19 173 GLU B N 1
ATOM 3766 C CA . GLU B 1 173 ? 18.562 -25.984 5.535 1 97.19 173 GLU B CA 1
ATOM 3767 C C . GLU B 1 173 ? 18.078 -27.031 4.523 1 97.19 173 GLU B C 1
ATOM 3769 O O . GLU B 1 173 ? 18.875 -27.844 4.047 1 97.19 173 GLU B O 1
ATOM 3774 N N . GLU B 1 174 ? 16.844 -27 4.242 1 96 174 GLU B N 1
ATOM 3775 C CA . GLU B 1 174 ? 16.266 -27.922 3.273 1 96 174 GLU B CA 1
ATOM 3776 C C . GLU B 1 174 ? 16.922 -27.766 1.906 1 96 174 GLU B C 1
ATOM 3778 O O . GLU B 1 174 ? 17.047 -28.75 1.157 1 96 174 GLU B O 1
ATOM 3783 N N . TYR B 1 175 ? 17.406 -26.609 1.61 1 95.94 175 TYR B N 1
ATOM 3784 C CA . TYR B 1 175 ? 17.984 -26.344 0.298 1 95.94 175 TYR B CA 1
ATOM 3785 C C . TYR B 1 175 ? 19.516 -26.312 0.378 1 95.94 175 TYR B C 1
ATOM 3787 O O . TYR B 1 175 ? 20.172 -25.719 -0.486 1 95.94 175 TYR B O 1
ATOM 3795 N N . GLY B 1 176 ? 20.078 -26.828 1.477 1 95.19 176 GLY B N 1
ATOM 3796 C CA . GLY B 1 176 ? 21.516 -27.078 1.589 1 95.19 176 GLY B CA 1
ATOM 3797 C C . GLY B 1 176 ? 22.312 -25.812 1.878 1 95.19 176 GLY B C 1
ATOM 3798 O O . GLY B 1 176 ? 23.484 -25.719 1.506 1 95.19 176 GLY B O 1
ATOM 3799 N N . LEU B 1 177 ? 21.703 -24.891 2.537 1 96.75 177 LEU B N 1
ATOM 3800 C CA . LEU B 1 177 ? 22.375 -23.625 2.748 1 96.75 177 LEU B CA 1
ATOM 3801 C C . LEU B 1 177 ? 22.812 -23.469 4.199 1 96.75 177 LEU B C 1
ATOM 3803 O O . LEU B 1 177 ? 22.828 -22.359 4.734 1 96.75 177 LEU B O 1
ATOM 3807 N N . ALA B 1 178 ? 23.125 -24.547 4.836 1 95.94 178 ALA B N 1
ATOM 3808 C CA . ALA B 1 178 ? 23.531 -24.531 6.238 1 95.94 178 ALA B CA 1
ATOM 3809 C C . ALA B 1 178 ? 24.812 -23.719 6.434 1 95.94 178 ALA B C 1
ATOM 3811 O O . ALA B 1 178 ? 24.969 -23.031 7.434 1 95.94 178 ALA B O 1
ATOM 3812 N N . GLU B 1 179 ? 25.656 -23.875 5.559 1 96.5 179 GLU B N 1
ATOM 3813 C CA . GLU B 1 179 ? 26.922 -23.141 5.664 1 96.5 179 GLU B CA 1
ATOM 3814 C C . GLU B 1 179 ? 26.703 -21.641 5.52 1 96.5 179 GLU B C 1
ATOM 3816 O O . GLU B 1 179 ? 27.391 -20.844 6.156 1 96.5 179 GLU B O 1
ATOM 3821 N N . CYS B 1 180 ? 25.781 -21.297 4.645 1 97.12 180 CYS B N 1
ATOM 3822 C CA . CYS B 1 180 ? 25.453 -19.891 4.477 1 97.12 180 CYS B CA 1
ATOM 3823 C C . CYS B 1 180 ? 24.844 -19.312 5.758 1 97.12 180 CYS B C 1
ATOM 3825 O O . CYS B 1 180 ? 25.094 -18.156 6.094 1 97.12 180 CYS B O 1
ATOM 3827 N N . ILE B 1 181 ? 24.078 -20.078 6.461 1 96.94 181 ILE B N 1
ATOM 3828 C CA . ILE B 1 181 ? 23.484 -19.656 7.73 1 96.94 181 ILE B CA 1
ATOM 3829 C C . ILE B 1 181 ? 24.594 -19.328 8.727 1 96.94 181 ILE B C 1
ATOM 3831 O O . ILE B 1 181 ? 24.547 -18.312 9.414 1 96.94 181 ILE B O 1
ATOM 3835 N N . LYS B 1 182 ? 25.578 -20.109 8.75 1 96.94 182 LYS B N 1
ATOM 3836 C CA . LYS B 1 182 ? 26.688 -19.938 9.68 1 96.94 182 LYS B CA 1
ATOM 3837 C C . LYS B 1 182 ? 27.5 -18.688 9.336 1 96.94 182 LYS B C 1
ATOM 3839 O O . LYS B 1 182 ? 27.891 -17.938 10.227 1 96.94 182 LYS B O 1
ATOM 3844 N N . SER B 1 183 ? 27.734 -18.484 8.086 1 96.81 183 SER B N 1
ATOM 3845 C CA . SER B 1 183 ? 28.562 -17.375 7.656 1 96.81 183 SER B CA 1
ATOM 3846 C C . SER B 1 183 ? 27.781 -16.062 7.609 1 96.81 183 SER B C 1
ATOM 3848 O O . SER B 1 183 ? 28.359 -14.977 7.641 1 96.81 183 SER B O 1
ATOM 3850 N N . GLY B 1 184 ? 26.531 -16.125 7.371 1 96.56 184 GLY B N 1
ATOM 3851 C CA . GLY B 1 184 ? 25.688 -14.953 7.293 1 96.56 184 GLY B CA 1
ATOM 3852 C C . GLY B 1 184 ? 25.672 -14.312 5.918 1 96.56 184 GLY B C 1
ATOM 3853 O O . GLY B 1 184 ? 25.172 -13.203 5.75 1 96.56 184 GLY B O 1
ATOM 3854 N N . VAL B 1 185 ? 26.266 -15.016 4.922 1 97.19 185 VAL B N 1
ATOM 3855 C CA . VAL B 1 185 ? 26.344 -14.469 3.572 1 97.19 185 VAL B CA 1
ATOM 3856 C C . VAL B 1 185 ? 25.922 -15.523 2.555 1 97.19 185 VAL B C 1
ATOM 3858 O O . VAL B 1 185 ? 25.953 -16.719 2.848 1 97.19 185 VAL B O 1
ATOM 3861 N N . ILE B 1 186 ? 25.484 -15.102 1.383 1 97.06 186 ILE B N 1
ATOM 3862 C CA . ILE B 1 186 ? 25.141 -16.016 0.298 1 97.06 186 ILE B CA 1
ATOM 3863 C C . ILE B 1 186 ? 25.547 -15.398 -1.04 1 97.06 186 ILE B C 1
ATOM 3865 O O . ILE B 1 186 ? 25.375 -14.195 -1.263 1 97.06 186 ILE B O 1
ATOM 3869 N N . GLN B 1 187 ? 26.141 -16.219 -1.869 1 95.81 187 GLN B N 1
ATOM 3870 C CA . GLN B 1 187 ? 26.438 -15.812 -3.24 1 95.81 187 GLN B CA 1
ATOM 3871 C C . GLN B 1 187 ? 25.203 -15.969 -4.129 1 95.81 187 GLN B C 1
ATOM 3873 O O . GLN B 1 187 ? 24.422 -16.906 -3.957 1 95.81 187 GLN B O 1
ATOM 3878 N N . SER B 1 188 ? 25.109 -15.047 -5.102 1 92.5 188 SER B N 1
ATOM 3879 C CA . SER B 1 188 ? 23.938 -15.039 -5.977 1 92.5 188 SER B CA 1
ATOM 3880 C C . SER B 1 188 ? 23.719 -16.406 -6.625 1 92.5 188 SER B C 1
ATOM 3882 O O . SER B 1 188 ? 22.578 -16.844 -6.777 1 92.5 188 SER B O 1
ATOM 3884 N N . GLN B 1 189 ? 24.766 -17.109 -6.938 1 91.94 189 GLN B N 1
ATOM 3885 C CA . GLN B 1 189 ? 24.688 -18.391 -7.629 1 91.94 189 GLN B CA 1
ATOM 3886 C C . GLN B 1 189 ? 24.141 -19.484 -6.711 1 91.94 189 GLN B C 1
ATOM 3888 O O . GLN B 1 189 ? 23.578 -20.469 -7.18 1 91.94 189 GLN B O 1
ATOM 3893 N N . GLN B 1 190 ? 24.25 -19.25 -5.438 1 93.25 190 GLN B N 1
ATOM 3894 C CA . GLN B 1 190 ? 23.828 -20.25 -4.465 1 93.25 190 GLN B CA 1
ATOM 3895 C C . GLN B 1 190 ? 22.312 -20.219 -4.262 1 93.25 190 GLN B C 1
ATOM 3897 O O . GLN B 1 190 ? 21.734 -21.141 -3.691 1 93.25 190 GLN B O 1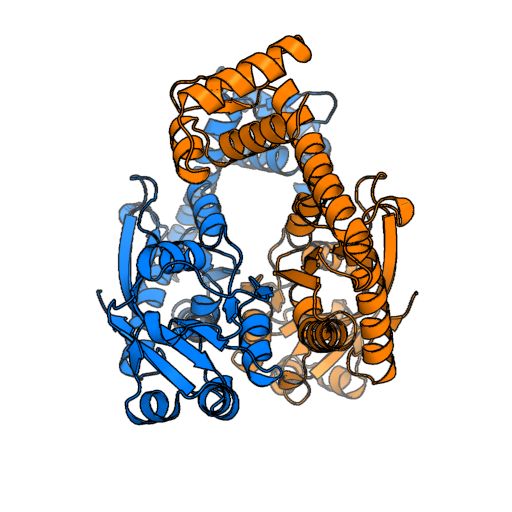
ATOM 3902 N N . ILE B 1 191 ? 21.672 -19.156 -4.66 1 92.88 191 ILE B N 1
ATOM 3903 C CA . ILE B 1 191 ? 20.219 -19.047 -4.508 1 92.88 191 ILE B CA 1
ATOM 3904 C C . ILE B 1 191 ? 19.531 -20.172 -5.285 1 92.88 191 ILE B C 1
ATOM 3906 O O . ILE B 1 191 ? 18.594 -20.797 -4.781 1 92.88 191 ILE B O 1
ATOM 3910 N N . GLY B 1 192 ? 20.078 -20.438 -6.496 1 83.62 192 GLY B N 1
ATOM 3911 C CA . GLY B 1 192 ? 19.656 -21.594 -7.277 1 83.62 192 GLY B CA 1
ATOM 3912 C C . GLY B 1 192 ? 18.156 -21.641 -7.512 1 83.62 192 GLY B C 1
ATOM 3913 O O . GLY B 1 192 ? 17.562 -20.656 -7.961 1 83.62 192 GLY B O 1
ATOM 3914 N N . ASP B 1 193 ? 17.578 -22.875 -7.086 1 89.25 193 ASP B N 1
ATOM 3915 C CA . ASP B 1 193 ? 16.172 -23.156 -7.387 1 89.25 193 ASP B CA 1
ATOM 3916 C C . ASP B 1 193 ? 15.281 -22.859 -6.188 1 89.25 193 ASP B C 1
ATOM 3918 O O . ASP B 1 193 ? 14.133 -23.297 -6.129 1 89.25 193 ASP B O 1
ATOM 3922 N N . LEU B 1 194 ? 15.828 -22.141 -5.219 1 95 194 LEU B N 1
ATOM 3923 C CA . LEU B 1 194 ? 15.023 -21.719 -4.078 1 95 194 LEU B CA 1
ATOM 3924 C C . LEU B 1 194 ? 13.766 -20.984 -4.539 1 95 194 LEU B C 1
ATOM 3926 O O . LEU B 1 194 ? 13.844 -20.078 -5.367 1 95 194 LEU B O 1
ATOM 3930 N N . PRO B 1 195 ? 12.57 -21.5 -4.121 1 96.81 195 PRO B N 1
ATOM 3931 C CA . PRO B 1 195 ? 11.352 -20.766 -4.496 1 96.81 195 PRO B CA 1
ATOM 3932 C C . PRO B 1 195 ? 11.273 -19.375 -3.867 1 96.81 195 PRO B C 1
ATOM 3934 O O . PRO B 1 195 ? 11.312 -19.25 -2.641 1 96.81 195 PRO B O 1
ATOM 3937 N N . LEU B 1 196 ? 11.117 -18.406 -4.727 1 97.75 196 LEU B N 1
ATOM 3938 C CA . LEU B 1 196 ? 11.172 -17.016 -4.25 1 97.75 196 LEU B CA 1
ATOM 3939 C C . LEU B 1 196 ? 9.828 -16.328 -4.41 1 97.75 196 LEU B C 1
ATOM 3941 O O . LEU B 1 196 ? 9.117 -16.562 -5.395 1 97.75 196 LEU B O 1
ATOM 3945 N N . VAL B 1 197 ? 9.477 -15.57 -3.414 1 98.25 197 VAL B N 1
ATOM 3946 C CA . VAL B 1 197 ? 8.445 -14.547 -3.561 1 98.25 197 VAL B CA 1
ATOM 3947 C C . VAL B 1 197 ? 9.094 -13.172 -3.725 1 98.25 197 VAL B C 1
ATOM 3949 O O . VAL B 1 197 ? 9.922 -12.766 -2.902 1 98.25 197 VAL B O 1
ATOM 3952 N N . LEU B 1 198 ? 8.805 -12.5 -4.773 1 97.62 198 LEU B N 1
ATOM 3953 C CA . LEU B 1 198 ? 9.367 -11.188 -5.082 1 97.62 198 LEU B CA 1
ATOM 3954 C C . LEU B 1 198 ? 8.289 -10.227 -5.566 1 97.62 198 LEU B C 1
ATOM 3956 O O . LEU B 1 198 ? 7.188 -10.656 -5.918 1 97.62 198 LEU B O 1
ATOM 3960 N N . PRO B 1 199 ? 8.602 -8.922 -5.465 1 95.56 199 PRO B N 1
ATOM 3961 C CA . PRO B 1 199 ? 7.656 -7.996 -6.09 1 95.56 199 PRO B CA 1
ATOM 3962 C C . PRO B 1 199 ? 7.52 -8.219 -7.598 1 95.56 199 PRO B C 1
ATOM 3964 O O . PRO B 1 199 ? 8.336 -8.922 -8.195 1 95.56 199 PRO B O 1
ATOM 3967 N N . ARG B 1 200 ? 6.508 -7.59 -8.172 1 92.69 200 ARG B N 1
ATOM 3968 C CA . ARG B 1 200 ? 6.227 -7.734 -9.594 1 92.69 200 ARG B CA 1
ATOM 3969 C C . ARG B 1 200 ? 7.371 -7.176 -10.438 1 92.69 200 ARG B C 1
ATOM 3971 O O . ARG B 1 200 ? 8.203 -6.422 -9.938 1 92.69 200 ARG B O 1
ATOM 3978 N N . GLN B 1 201 ? 7.32 -7.469 -11.664 1 86.62 201 GLN B N 1
ATOM 3979 C CA . GLN B 1 201 ? 8.414 -7.16 -12.578 1 86.62 201 GLN B CA 1
ATOM 3980 C C . GLN B 1 201 ? 8.586 -5.652 -12.742 1 86.62 201 GLN B C 1
ATOM 3982 O O . GLN B 1 201 ? 9.703 -5.164 -12.945 1 86.62 201 GLN B O 1
ATOM 3987 N N . ARG B 1 202 ? 7.555 -4.926 -12.57 1 81.06 202 ARG B N 1
ATOM 3988 C CA . ARG B 1 202 ? 7.633 -3.482 -12.773 1 81.06 202 ARG B CA 1
ATOM 3989 C C . ARG B 1 202 ? 8.219 -2.793 -11.539 1 81.06 202 ARG B C 1
ATOM 3991 O O . ARG B 1 202 ? 8.625 -1.633 -11.609 1 81.06 202 ARG B O 1
ATOM 3998 N N . HIS B 1 203 ? 8.297 -3.504 -10.508 1 87.25 203 HIS B N 1
ATOM 3999 C CA . HIS B 1 203 ? 8.852 -2.971 -9.266 1 87.25 203 HIS B CA 1
ATOM 4000 C C . HIS B 1 203 ? 10.344 -2.676 -9.414 1 87.25 203 HIS B C 1
ATOM 4002 O O . HIS B 1 203 ? 11.07 -3.447 -10.039 1 87.25 203 HIS B O 1
ATOM 4008 N N . SER B 1 204 ? 10.805 -1.594 -8.867 1 86.5 204 SER B N 1
ATOM 4009 C CA . SER B 1 204 ? 12.195 -1.166 -8.984 1 86.5 204 SER B CA 1
ATOM 4010 C C . SER B 1 204 ? 13.141 -2.205 -8.398 1 86.5 204 SER B C 1
ATOM 4012 O O . SER B 1 204 ? 14.234 -2.434 -8.93 1 86.5 204 SER B O 1
ATOM 4014 N N . LEU B 1 205 ? 12.742 -2.781 -7.34 1 90.94 205 LEU B N 1
ATOM 4015 C CA . LEU B 1 205 ? 13.586 -3.783 -6.707 1 90.94 205 LEU B CA 1
ATOM 4016 C C . LEU B 1 205 ? 13.766 -5 -7.613 1 90.94 205 LEU B C 1
ATOM 4018 O O . LEU B 1 205 ? 14.844 -5.582 -7.672 1 90.94 205 LEU B O 1
ATOM 4022 N N . ARG B 1 206 ? 12.68 -5.371 -8.273 1 91.75 206 ARG B N 1
ATOM 4023 C CA . ARG B 1 206 ? 12.75 -6.504 -9.188 1 91.75 206 ARG B CA 1
ATOM 4024 C C . ARG B 1 206 ? 13.734 -6.242 -10.32 1 91.75 206 ARG B C 1
ATOM 4026 O O . ARG B 1 206 ? 14.547 -7.105 -10.664 1 91.75 206 ARG B O 1
ATOM 4033 N N . LYS B 1 207 ? 13.68 -5.098 -10.828 1 88.12 207 LYS B N 1
ATOM 4034 C CA . LYS B 1 207 ? 14.594 -4.707 -11.898 1 88.12 207 LYS B CA 1
ATOM 4035 C C . LYS B 1 207 ? 16.047 -4.73 -11.414 1 88.12 207 LYS B C 1
ATOM 4037 O O . LYS B 1 207 ? 16.922 -5.211 -12.125 1 88.12 207 LYS B O 1
ATOM 4042 N N . LEU B 1 208 ? 16.25 -4.219 -10.305 1 90.81 208 LEU B N 1
ATOM 4043 C CA . LEU B 1 208 ? 17.578 -4.188 -9.703 1 90.81 208 LEU B CA 1
ATOM 4044 C C . LEU B 1 208 ? 18.125 -5.598 -9.523 1 90.81 208 LEU B C 1
ATOM 4046 O O . LEU B 1 208 ? 19.281 -5.867 -9.867 1 90.81 208 LEU B O 1
ATOM 4050 N N . LEU B 1 209 ? 17.266 -6.473 -9.023 1 93.5 209 LEU B N 1
ATOM 4051 C CA . LEU B 1 209 ? 17.703 -7.84 -8.758 1 93.5 209 LEU B CA 1
ATOM 4052 C C . LEU B 1 209 ? 17.984 -8.586 -10.055 1 93.5 209 LEU B C 1
ATOM 4054 O O . LEU B 1 209 ? 19 -9.289 -10.156 1 93.5 209 LEU B O 1
ATOM 4058 N N . GLU B 1 210 ? 17.156 -8.414 -10.984 1 90.06 210 GLU B N 1
ATOM 4059 C CA . GLU B 1 210 ? 17.344 -9.094 -12.266 1 90.06 210 GLU B CA 1
ATOM 4060 C C . GLU B 1 210 ? 18.609 -8.609 -12.961 1 90.06 210 GLU B C 1
ATOM 4062 O O . GLU B 1 210 ? 19.312 -9.391 -13.609 1 90.06 210 GLU B O 1
ATOM 4067 N N . HIS B 1 211 ? 18.875 -7.402 -12.836 1 89.88 211 HIS B N 1
ATOM 4068 C CA . HIS B 1 211 ? 20.062 -6.82 -13.438 1 89.88 211 HIS B CA 1
ATOM 4069 C C . HIS B 1 211 ? 21.328 -7.324 -12.758 1 89.88 211 HIS B C 1
ATOM 4071 O O . HIS B 1 211 ? 22.328 -7.609 -13.422 1 89.88 211 HIS B O 1
ATOM 4077 N N . LYS B 1 212 ? 21.266 -7.48 -11.5 1 91.12 212 LYS B N 1
ATOM 4078 C CA . LYS B 1 212 ? 22.469 -7.75 -10.727 1 91.12 212 LYS B CA 1
ATOM 4079 C C . LYS B 1 212 ? 22.719 -9.25 -10.586 1 91.12 212 LYS B C 1
ATOM 4081 O O . LYS B 1 212 ? 23.859 -9.695 -10.547 1 91.12 212 LYS B O 1
ATOM 4086 N N . ILE B 1 213 ? 21.656 -10.07 -10.453 1 89.38 213 ILE B N 1
ATOM 4087 C CA . ILE B 1 213 ? 21.922 -11.461 -10.109 1 89.38 213 ILE B CA 1
ATOM 4088 C C . ILE B 1 213 ? 21.281 -12.375 -11.156 1 89.38 213 ILE B C 1
ATOM 4090 O O . ILE B 1 213 ? 21.484 -13.594 -11.141 1 89.38 213 ILE B O 1
ATOM 4094 N N . GLY B 1 214 ? 20.531 -11.906 -12.031 1 87.06 214 GLY B N 1
ATOM 4095 C CA . GLY B 1 214 ? 20.031 -12.695 -13.141 1 87.06 214 GLY B CA 1
ATOM 4096 C C . GLY B 1 214 ? 18.688 -13.344 -12.844 1 87.06 214 GLY B C 1
ATOM 4097 O O . GLY B 1 214 ? 17.875 -12.805 -12.086 1 87.06 214 GLY B O 1
ATOM 4098 N N . GLN B 1 215 ? 18.5 -14.438 -13.555 1 85.56 215 GLN B N 1
ATOM 4099 C CA . GLN B 1 215 ? 17.188 -15.07 -13.492 1 85.56 215 GLN B CA 1
ATOM 4100 C C . GLN B 1 215 ? 16.984 -15.781 -12.156 1 85.56 215 GLN B C 1
ATOM 4102 O O . GLN B 1 215 ? 17.875 -16.469 -11.664 1 85.56 215 GLN B O 1
ATOM 4107 N N . LEU B 1 216 ? 15.852 -15.602 -11.531 1 90.25 216 LEU B N 1
ATOM 4108 C CA . LEU B 1 216 ? 15.453 -16.156 -10.242 1 90.25 216 LEU B CA 1
ATOM 4109 C C . LEU B 1 216 ? 14.203 -17.016 -10.383 1 90.25 216 LEU B C 1
ATOM 4111 O O . LEU B 1 216 ? 13.398 -16.812 -11.297 1 90.25 216 LEU B O 1
ATOM 4115 N N .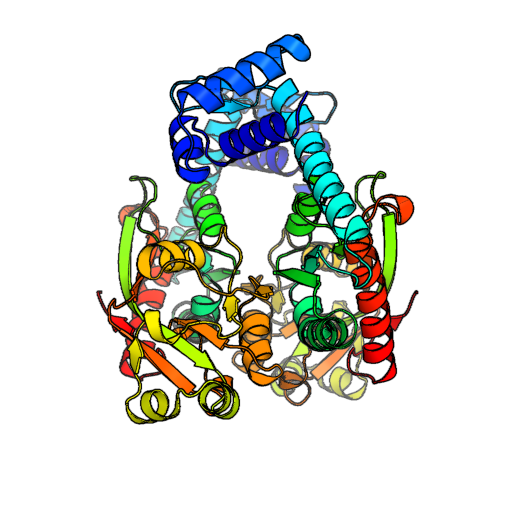 ASN B 1 217 ? 14.117 -18 -9.562 1 93.94 217 ASN B N 1
ATOM 4116 C CA . ASN B 1 217 ? 12.93 -18.844 -9.531 1 93.94 217 ASN B CA 1
ATOM 4117 C C . ASN B 1 217 ? 11.797 -18.188 -8.75 1 93.94 217 ASN B C 1
ATOM 4119 O O . ASN B 1 217 ? 11.57 -18.516 -7.582 1 93.94 217 ASN B O 1
ATOM 4123 N N . VAL B 1 218 ? 11.039 -17.391 -9.406 1 95.31 218 VAL B N 1
ATOM 4124 C CA . VAL B 1 218 ? 9.961 -16.641 -8.758 1 95.31 218 VAL B CA 1
ATOM 4125 C C . VAL B 1 218 ? 8.664 -17.438 -8.859 1 95.31 218 VAL B C 1
ATOM 4127 O O . VAL B 1 218 ? 8.141 -17.656 -9.953 1 95.31 218 VAL B O 1
ATOM 4130 N N . VAL B 1 219 ? 8.102 -17.812 -7.684 1 95.06 219 VAL B N 1
ATOM 4131 C CA . VAL B 1 219 ? 6.914 -18.656 -7.695 1 95.06 219 VAL B CA 1
ATOM 4132 C C . VAL B 1 219 ? 5.691 -17.844 -7.293 1 95.06 219 VAL B C 1
ATOM 4134 O O . VAL B 1 219 ? 4.555 -18.234 -7.562 1 95.06 219 VAL B O 1
ATOM 4137 N N . TYR B 1 220 ? 5.91 -16.719 -6.605 1 97.25 220 TYR B N 1
ATOM 4138 C CA . TYR B 1 220 ? 4.891 -15.734 -6.285 1 97.25 220 TYR B CA 1
ATOM 4139 C C . TYR B 1 220 ? 5.391 -14.328 -6.57 1 97.25 220 TYR B C 1
ATOM 4141 O O . TYR B 1 220 ? 6.562 -14.016 -6.34 1 97.25 220 TYR B O 1
ATOM 4149 N N . GLU B 1 221 ? 4.531 -13.508 -7.051 1 97.44 221 GLU B N 1
ATOM 4150 C CA . GLU B 1 221 ? 4.785 -12.078 -7.152 1 97.44 221 GLU B CA 1
ATOM 4151 C C . GLU B 1 221 ? 3.828 -11.281 -6.27 1 97.44 221 GLU B C 1
ATOM 4153 O O . GLU B 1 221 ? 2.609 -11.352 -6.441 1 97.44 221 GLU B O 1
ATOM 4158 N N . ILE B 1 222 ? 4.395 -10.547 -5.309 1 97.5 222 ILE B N 1
ATOM 4159 C CA . ILE B 1 222 ? 3.586 -9.836 -4.328 1 97.5 222 ILE B CA 1
ATOM 4160 C C . ILE B 1 222 ? 4.148 -8.43 -4.117 1 97.5 222 ILE B C 1
ATOM 4162 O O . ILE B 1 222 ? 5.324 -8.273 -3.773 1 97.5 222 ILE B O 1
ATOM 4166 N N . ASP B 1 223 ? 3.342 -7.395 -4.211 1 93.5 223 ASP B N 1
ATOM 4167 C CA . ASP B 1 223 ? 3.807 -6.02 -4.043 1 93.5 223 ASP B CA 1
ATOM 4168 C C . ASP B 1 223 ? 3.602 -5.543 -2.609 1 93.5 223 ASP B C 1
ATOM 4170 O O . ASP B 1 223 ? 4.273 -4.613 -2.158 1 93.5 223 ASP B O 1
ATOM 4174 N N . GLY B 1 224 ? 2.764 -6.133 -1.87 1 95.44 224 GLY B N 1
ATOM 4175 C CA . GLY B 1 224 ? 2.537 -5.727 -0.493 1 95.44 224 GLY B CA 1
ATOM 4176 C C . GLY B 1 224 ? 3.619 -6.207 0.457 1 95.44 224 GLY B C 1
ATOM 4177 O O . GLY B 1 224 ? 3.936 -7.395 0.497 1 95.44 224 GLY B O 1
ATOM 4178 N N . LEU B 1 225 ? 4.156 -5.27 1.213 1 96 225 LEU B N 1
ATOM 4179 C CA . LEU B 1 225 ? 5.277 -5.566 2.098 1 96 225 LEU B CA 1
ATOM 4180 C C . LEU B 1 225 ? 4.887 -6.617 3.133 1 96 225 LEU B C 1
ATOM 4182 O O . LEU B 1 225 ? 5.547 -7.652 3.252 1 96 225 LEU B O 1
ATOM 4186 N N . HIS B 1 226 ? 3.832 -6.461 3.799 1 96.25 226 HIS B N 1
ATOM 4187 C CA . HIS B 1 226 ? 3.48 -7.297 4.941 1 96.25 226 HIS B CA 1
ATOM 4188 C C . HIS B 1 226 ? 3.084 -8.703 4.492 1 96.25 226 HIS B C 1
ATOM 4190 O O . HIS B 1 226 ? 3.5 -9.688 5.098 1 96.25 226 HIS B O 1
ATOM 4196 N N . LEU B 1 227 ? 2.275 -8.75 3.408 1 97.44 227 LEU B N 1
ATOM 4197 C CA . LEU B 1 227 ? 1.919 -10.078 2.908 1 97.44 227 LEU B CA 1
ATOM 4198 C C . LEU B 1 227 ? 3.16 -10.836 2.451 1 97.44 227 LEU B C 1
ATOM 4200 O O . LEU B 1 227 ? 3.299 -12.031 2.729 1 97.44 227 LEU B O 1
ATOM 4204 N N . LEU B 1 228 ? 4.012 -10.133 1.73 1 98.12 228 LEU B N 1
ATOM 4205 C CA . LEU B 1 228 ? 5.227 -10.773 1.24 1 98.12 228 LEU B CA 1
ATOM 4206 C C . LEU B 1 228 ? 6.055 -11.328 2.396 1 98.12 228 LEU B C 1
ATOM 4208 O O . LEU B 1 228 ? 6.449 -12.492 2.385 1 98.12 228 LEU B O 1
ATOM 4212 N N . MET B 1 229 ? 6.262 -10.555 3.418 1 97.62 229 MET B N 1
ATOM 4213 C CA . MET B 1 229 ? 7.07 -10.984 4.555 1 97.62 229 MET B CA 1
ATOM 4214 C C . MET B 1 229 ? 6.375 -12.102 5.328 1 97.62 229 MET B C 1
ATOM 4216 O O . MET B 1 229 ? 7.02 -13.062 5.754 1 97.62 229 MET B O 1
ATOM 4220 N N . ASP B 1 230 ? 5.07 -11.992 5.504 1 97.5 230 ASP B N 1
ATOM 4221 C CA . ASP B 1 230 ? 4.309 -13.031 6.191 1 97.5 230 ASP B CA 1
ATOM 4222 C C . ASP B 1 230 ? 4.402 -14.359 5.449 1 97.5 230 ASP B C 1
ATOM 4224 O O . ASP B 1 230 ? 4.398 -15.422 6.07 1 97.5 230 ASP B O 1
ATOM 4228 N N . SER B 1 231 ? 4.418 -14.273 4.141 1 98.38 231 SER B N 1
ATOM 4229 C CA . SER B 1 231 ? 4.492 -15.5 3.357 1 98.38 231 SER B CA 1
ATOM 4230 C C . SER B 1 231 ? 5.773 -16.266 3.656 1 98.38 231 SER B C 1
ATOM 4232 O O . SER B 1 231 ? 5.801 -17.5 3.572 1 98.38 231 SER B O 1
ATOM 4234 N N . LEU B 1 232 ? 6.891 -15.594 4.059 1 98.31 232 LEU B N 1
ATOM 4235 C CA . LEU B 1 232 ? 8.148 -16.25 4.406 1 98.31 232 LEU B CA 1
ATOM 4236 C C . LEU B 1 232 ? 8.008 -17.047 5.703 1 98.31 232 LEU B C 1
ATOM 4238 O O . LEU B 1 232 ? 8.727 -18.016 5.926 1 98.31 232 LEU B O 1
ATOM 4242 N N . ILE B 1 233 ? 7.086 -16.562 6.531 1 97.62 233 ILE B N 1
ATOM 4243 C CA . ILE B 1 233 ? 6.875 -17.172 7.836 1 97.62 233 ILE B CA 1
ATOM 4244 C C . ILE B 1 233 ? 5.957 -18.375 7.695 1 97.62 233 ILE B C 1
ATOM 4246 O O . ILE B 1 233 ? 6.156 -19.406 8.359 1 97.62 233 ILE B O 1
ATOM 4250 N N . HIS B 1 234 ? 5 -18.312 6.797 1 97.12 234 HIS B N 1
ATOM 4251 C CA . HIS B 1 234 ? 3.898 -19.281 6.82 1 97.12 234 HIS B CA 1
ATOM 4252 C C . HIS B 1 234 ? 4.023 -20.281 5.684 1 97.12 234 HIS B C 1
ATOM 4254 O O . HIS B 1 234 ? 3.352 -21.328 5.691 1 97.12 234 HIS B O 1
ATOM 4260 N N . LEU B 1 235 ? 4.805 -19.984 4.719 1 97.62 235 LEU B N 1
ATOM 4261 C CA . LEU B 1 235 ? 5.047 -20.891 3.6 1 97.62 235 LEU B CA 1
ATOM 4262 C C . LEU B 1 235 ? 6.535 -21.172 3.445 1 97.62 235 LEU B C 1
ATOM 4264 O O . LEU B 1 235 ? 7.367 -20.516 4.078 1 97.62 235 LEU B O 1
ATOM 4268 N N . ASN B 1 236 ? 6.887 -22.172 2.676 1 97 236 ASN B N 1
ATOM 4269 C CA . ASN B 1 236 ? 8.281 -22.516 2.432 1 97 236 ASN B CA 1
ATOM 4270 C C . ASN B 1 236 ? 8.867 -21.703 1.282 1 97 236 ASN B C 1
ATOM 4272 O O . ASN B 1 236 ? 9.102 -22.25 0.196 1 97 236 ASN B O 1
ATOM 4276 N N . LEU B 1 237 ? 9.062 -20.438 1.573 1 98.31 237 LEU B N 1
ATOM 4277 C CA . LEU B 1 237 ? 9.516 -19.484 0.572 1 98.31 237 LEU B CA 1
ATOM 4278 C C . LEU B 1 237 ? 10.703 -18.672 1.093 1 98.31 237 LEU B C 1
ATOM 4280 O O . LEU B 1 237 ? 10.93 -18.609 2.303 1 98.31 237 LEU B O 1
ATOM 4284 N N . ALA B 1 238 ? 11.43 -18.109 0.164 1 98.44 238 ALA B N 1
ATOM 4285 C CA . ALA B 1 238 ? 12.469 -17.109 0.434 1 98.44 238 ALA B CA 1
ATOM 4286 C C . ALA B 1 238 ? 12.234 -15.844 -0.379 1 98.44 238 ALA B C 1
ATOM 4288 O O . ALA B 1 238 ? 11.391 -15.812 -1.272 1 98.44 238 ALA B O 1
ATOM 4289 N N . SER B 1 239 ? 12.852 -14.781 0.009 1 98.12 239 SER B N 1
ATOM 4290 C CA . SER B 1 239 ? 12.812 -13.523 -0.729 1 98.12 239 SER B CA 1
ATOM 4291 C C . SER B 1 239 ? 14.141 -12.781 -0.624 1 98.12 239 SER B C 1
ATOM 4293 O O . SER B 1 239 ? 14.969 -13.086 0.24 1 98.12 239 SER B O 1
ATOM 4295 N N . VAL B 1 240 ? 14.391 -11.883 -1.542 1 97 240 VAL B N 1
ATOM 4296 C CA . VAL B 1 240 ? 15.508 -10.953 -1.464 1 97 240 VAL B CA 1
ATOM 4297 C C . VAL B 1 240 ? 14.992 -9.539 -1.204 1 97 240 VAL B C 1
ATOM 4299 O O . VAL B 1 240 ? 14.227 -9 -2.006 1 97 240 VAL B O 1
ATOM 4302 N N . ARG B 1 241 ? 15.43 -9.008 -0.075 1 95.38 241 ARG B N 1
ATOM 4303 C CA . ARG B 1 241 ? 14.898 -7.723 0.371 1 95.38 241 ARG B CA 1
ATOM 4304 C C . ARG B 1 241 ? 15.977 -6.898 1.069 1 95.38 241 ARG B C 1
ATOM 4306 O O . ARG B 1 241 ? 17.016 -7.434 1.477 1 95.38 241 ARG B O 1
ATOM 4313 N N . PRO B 1 242 ? 15.727 -5.543 1.147 1 95 242 PRO B N 1
ATOM 4314 C CA . PRO B 1 242 ? 16.609 -4.77 2.023 1 95 242 PRO B CA 1
ATOM 4315 C C . PRO B 1 242 ? 16.469 -5.156 3.494 1 95 242 PRO B C 1
ATOM 4317 O O . PRO B 1 242 ? 15.398 -5.605 3.918 1 95 242 PRO B O 1
ATOM 4320 N N . GLY B 1 243 ? 17.531 -4.992 4.211 1 91.25 243 GLY B N 1
ATOM 4321 C CA . GLY B 1 243 ? 17.5 -5.301 5.633 1 91.25 243 GLY B CA 1
ATOM 4322 C C . GLY B 1 243 ? 16.344 -4.633 6.359 1 91.25 243 GLY B C 1
ATOM 4323 O O . GLY B 1 243 ? 15.805 -5.184 7.32 1 91.25 243 GLY B O 1
ATOM 4324 N N . SER B 1 244 ? 15.914 -3.512 5.902 1 89.56 244 SER B N 1
ATOM 4325 C CA . SER B 1 244 ? 14.867 -2.713 6.531 1 89.56 244 SER B CA 1
ATOM 4326 C C . SER B 1 244 ? 13.516 -3.414 6.449 1 89.56 244 SER B C 1
ATOM 4328 O O . SER B 1 244 ? 12.594 -3.096 7.207 1 89.56 244 SER B O 1
ATOM 4330 N N . ALA B 1 245 ? 13.391 -4.336 5.539 1 93.12 245 ALA B N 1
ATOM 4331 C CA . ALA B 1 245 ? 12.133 -5.066 5.398 1 93.12 245 ALA B CA 1
ATOM 4332 C C . ALA B 1 245 ? 11.922 -6.023 6.57 1 93.12 245 ALA B C 1
ATOM 4334 O O . ALA B 1 245 ? 10.797 -6.457 6.828 1 93.12 245 ALA B O 1
ATOM 4335 N N . CYS B 1 246 ? 13 -6.375 7.203 1 92.19 246 CYS B N 1
ATOM 4336 C CA . CYS B 1 246 ? 12.883 -7.262 8.352 1 92.19 246 CYS B CA 1
ATOM 4337 C C . CYS B 1 246 ? 12.531 -6.48 9.609 1 92.19 246 CYS B C 1
ATOM 4339 O O . CYS B 1 246 ? 13.383 -6.273 10.477 1 92.19 246 CYS B O 1
ATOM 4341 N N . LEU B 1 247 ? 11.336 -6.141 9.734 1 88.38 247 LEU B N 1
ATOM 4342 C CA . LEU B 1 247 ? 10.805 -5.414 10.883 1 88.38 247 LEU B CA 1
ATOM 4343 C C . LEU B 1 247 ? 10.938 -6.242 12.156 1 88.38 247 LEU B C 1
ATOM 4345 O O . LEU B 1 247 ? 11.289 -7.422 12.102 1 88.38 247 LEU B O 1
ATOM 4349 N N . GLN B 1 248 ? 10.68 -5.621 13.242 1 85.31 248 GLN B N 1
ATOM 4350 C CA . GLN B 1 248 ? 10.891 -6.219 14.555 1 85.31 248 GLN B CA 1
ATOM 4351 C C . GLN B 1 248 ? 10.109 -7.523 14.695 1 85.31 248 GLN B C 1
ATOM 4353 O O . GLN B 1 248 ? 10.602 -8.484 15.297 1 85.31 248 GLN B O 1
ATOM 4358 N N . GLU B 1 249 ? 9.008 -7.598 14.125 1 88.06 249 GLU B N 1
ATOM 4359 C CA . GLU B 1 249 ? 8.141 -8.758 14.281 1 88.06 249 GLU B CA 1
ATOM 4360 C C . GLU B 1 249 ? 8.688 -9.969 13.523 1 88.06 249 GLU B C 1
ATOM 4362 O O . GLU B 1 249 ? 8.297 -11.102 13.797 1 88.06 249 GLU B O 1
ATOM 4367 N N . TYR B 1 250 ? 9.703 -9.711 12.664 1 92.69 250 TYR B N 1
ATOM 4368 C CA . TYR B 1 250 ? 10.227 -10.805 11.852 1 92.69 250 TYR B CA 1
ATOM 4369 C C . TYR B 1 250 ? 11.617 -11.203 12.312 1 92.69 250 TYR B C 1
ATOM 4371 O O . TYR B 1 250 ? 12.125 -12.258 11.922 1 92.69 250 TYR B O 1
ATOM 4379 N N . LYS B 1 251 ? 12.445 -10.406 13.062 1 87.69 251 LYS B N 1
ATOM 4380 C CA . LYS B 1 251 ? 13.859 -10.523 13.414 1 87.69 251 LYS B CA 1
ATOM 4381 C C . LYS B 1 251 ? 14.172 -11.906 13.984 1 87.69 251 LYS B C 1
ATOM 4383 O O . LYS B 1 251 ? 15.219 -12.477 13.688 1 87.69 251 LYS B O 1
ATOM 4388 N N . HIS B 1 252 ? 13.266 -12.625 14.68 1 91.12 252 HIS B N 1
ATOM 4389 C CA . HIS B 1 252 ? 13.578 -13.914 15.289 1 91.12 252 HIS B CA 1
ATOM 4390 C C . HIS B 1 252 ? 12.883 -15.047 14.555 1 91.12 252 HIS B C 1
ATOM 4392 O O . HIS B 1 252 ? 13.039 -16.219 14.914 1 91.12 252 HIS B O 1
ATOM 4398 N N . LYS B 1 253 ? 12.391 -14.688 13.477 1 96.31 253 LYS B N 1
ATOM 4399 C CA . LYS B 1 253 ? 11.648 -15.703 12.734 1 96.31 253 LYS B CA 1
ATOM 4400 C C . LYS B 1 253 ? 12.305 -16 11.391 1 96.31 253 LYS B C 1
ATOM 4402 O O . LYS B 1 253 ? 12.078 -17.047 10.805 1 96.31 253 LYS B O 1
ATOM 4407 N N . LEU B 1 254 ? 13.172 -15.039 10.969 1 97.25 254 LEU B N 1
ATOM 4408 C CA . LEU B 1 254 ? 13.781 -15.164 9.656 1 97.25 254 LEU B CA 1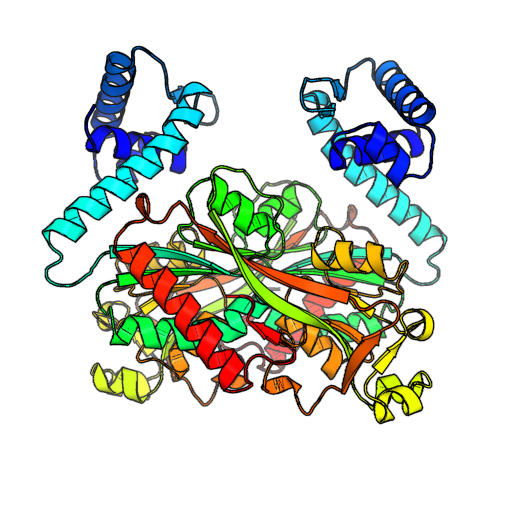
ATOM 4409 C C . LEU B 1 254 ? 15.305 -15.07 9.75 1 97.25 254 LEU B C 1
ATOM 4411 O O . LEU B 1 254 ? 15.828 -14.359 10.609 1 97.25 254 LEU B O 1
ATOM 4415 N N . GLN B 1 255 ? 15.945 -15.812 8.961 1 97 255 GLN B N 1
ATOM 4416 C CA . GLN B 1 255 ? 17.375 -15.68 8.75 1 97 255 GLN B CA 1
ATOM 4417 C C . GLN B 1 255 ? 17.688 -14.68 7.637 1 97 255 GLN B C 1
ATOM 4419 O O . GLN B 1 255 ? 16.984 -14.648 6.621 1 97 255 GLN B O 1
ATOM 4424 N N . LEU B 1 256 ? 18.641 -13.859 7.934 1 96.44 256 LEU B N 1
ATOM 4425 C CA . LEU B 1 256 ? 19.125 -12.906 6.938 1 96.44 256 LEU B CA 1
ATOM 4426 C C . LEU B 1 256 ? 20.516 -13.281 6.441 1 96.44 256 LEU B C 1
ATOM 4428 O O . LEU B 1 256 ? 21.453 -13.391 7.23 1 96.44 256 LEU B O 1
ATOM 4432 N N . LEU B 1 257 ? 20.641 -13.516 5.148 1 97.31 257 LEU B N 1
ATOM 4433 C CA . LEU B 1 257 ? 21.938 -13.773 4.52 1 97.31 257 LEU B CA 1
ATOM 4434 C C . LEU B 1 257 ? 22.297 -12.648 3.562 1 97.31 257 LEU B C 1
ATOM 4436 O O . LEU B 1 257 ? 21.609 -12.43 2.561 1 97.31 257 LEU B O 1
ATOM 4440 N N . LYS B 1 258 ? 23.328 -11.984 3.814 1 96.88 258 LYS B N 1
ATOM 4441 C CA . LYS B 1 258 ? 23.766 -10.875 2.969 1 96.88 258 LYS B CA 1
ATOM 4442 C C . LYS B 1 258 ? 24.156 -11.359 1.582 1 96.88 258 LYS B C 1
ATOM 4444 O O . LYS B 1 258 ? 24.922 -12.328 1.453 1 96.88 258 LYS B O 1
ATOM 4449 N N . LEU B 1 259 ? 23.609 -10.75 0.551 1 96.06 259 LEU B N 1
ATOM 4450 C CA . LEU B 1 259 ? 24 -11.094 -0.812 1 96.06 259 LEU B CA 1
ATOM 4451 C C . LEU B 1 259 ? 25.391 -10.562 -1.123 1 96.06 259 LEU B C 1
ATOM 4453 O O . LEU B 1 259 ? 25.672 -9.375 -0.945 1 96.06 259 LEU B O 1
ATOM 4457 N N . VAL B 1 260 ? 26.234 -11.5 -1.578 1 95 260 VAL B N 1
ATOM 4458 C CA . VAL B 1 260 ? 27.594 -11.117 -1.972 1 95 260 VAL B CA 1
ATOM 4459 C C . VAL B 1 260 ? 27.906 -11.711 -3.342 1 95 260 VAL B C 1
ATOM 4461 O O . VAL B 1 260 ? 27.266 -12.672 -3.777 1 95 260 VAL B O 1
ATOM 4464 N N . ASP B 1 261 ? 28.812 -11.125 -4.059 1 91.44 261 ASP B N 1
ATOM 4465 C CA . ASP B 1 261 ? 29.312 -11.578 -5.355 1 91.44 261 ASP B CA 1
ATOM 4466 C C . ASP B 1 261 ? 28.172 -11.734 -6.352 1 91.44 261 ASP B C 1
ATOM 4468 O O . ASP B 1 261 ? 27.938 -12.836 -6.867 1 91.44 261 ASP B O 1
ATOM 4472 N N . PRO B 1 262 ? 27.484 -10.672 -6.648 1 93 262 PRO B N 1
ATOM 4473 C CA . PRO B 1 262 ? 27.797 -9.289 -6.297 1 93 262 PRO B CA 1
ATOM 4474 C C . PRO B 1 262 ? 27 -8.789 -5.09 1 93 262 PRO B C 1
ATOM 4476 O O . PRO B 1 262 ? 25.969 -9.367 -4.742 1 93 262 PRO B O 1
ATOM 4479 N N . GLU B 1 263 ? 27.594 -7.832 -4.484 1 93.5 263 GLU B N 1
ATOM 4480 C CA . GLU B 1 263 ? 26.781 -7.094 -3.527 1 93.5 263 GLU B CA 1
ATOM 4481 C C . GLU B 1 263 ? 25.688 -6.301 -4.234 1 93.5 263 GLU B C 1
ATOM 4483 O O . GLU B 1 263 ? 25.906 -5.738 -5.309 1 93.5 263 GLU B O 1
ATOM 4488 N N . VAL B 1 264 ? 24.562 -6.391 -3.668 1 93.69 264 VAL B N 1
ATOM 4489 C CA . VAL B 1 264 ? 23.438 -5.609 -4.184 1 93.69 264 VAL B CA 1
ATOM 4490 C C . VAL B 1 264 ? 23.016 -4.578 -3.141 1 93.69 264 VAL B C 1
ATOM 4492 O O . VAL B 1 264 ? 22.719 -4.93 -1.994 1 93.69 264 VAL B O 1
ATOM 4495 N N . GLU B 1 265 ? 23.016 -3.35 -3.482 1 92.94 265 GLU B N 1
ATOM 4496 C CA . GLU B 1 265 ? 22.641 -2.27 -2.576 1 92.94 265 GLU B CA 1
ATOM 4497 C C . GLU B 1 265 ? 21.562 -1.379 -3.197 1 92.94 265 GLU B C 1
ATOM 4499 O O . GLU B 1 265 ? 21.375 -1.381 -4.414 1 92.94 265 GLU B O 1
ATOM 4504 N N . ARG B 1 266 ? 20.859 -0.699 -2.359 1 92.38 266 ARG B N 1
ATOM 4505 C CA . ARG B 1 266 ? 19.906 0.317 -2.793 1 92.38 266 ARG B CA 1
ATOM 4506 C C . ARG B 1 266 ? 20.062 1.599 -1.98 1 92.38 266 ARG B C 1
ATOM 4508 O O . ARG B 1 266 ? 20.375 1.55 -0.79 1 92.38 266 ARG B O 1
ATOM 4515 N N . ILE B 1 267 ? 19.906 2.682 -2.613 1 93.75 267 ILE B N 1
ATOM 4516 C CA . ILE B 1 267 ? 19.984 3.98 -1.952 1 93.75 267 ILE B CA 1
ATOM 4517 C C . ILE B 1 267 ? 18.578 4.586 -1.848 1 93.75 267 ILE B C 1
ATOM 4519 O O . ILE B 1 267 ? 17.812 4.539 -2.803 1 93.75 267 ILE B O 1
ATOM 4523 N N . ASN B 1 268 ? 18.234 5.039 -0.685 1 95 268 ASN B N 1
ATOM 4524 C CA . ASN B 1 268 ? 17.047 5.848 -0.462 1 95 268 ASN B CA 1
ATOM 4525 C C . ASN B 1 268 ? 17.328 7.328 -0.715 1 95 268 ASN B C 1
ATOM 4527 O O . ASN B 1 268 ? 18.266 7.891 -0.17 1 95 268 ASN B O 1
ATOM 4531 N N . TYR B 1 269 ? 16.516 7.879 -1.497 1 96.25 269 TYR B N 1
ATOM 4532 C CA . TYR B 1 269 ? 16.688 9.289 -1.833 1 96.25 269 TYR B CA 1
ATOM 4533 C C . TYR B 1 269 ? 15.555 10.133 -1.265 1 96.25 269 TYR B C 1
ATOM 4535 O O . TYR B 1 269 ? 14.383 9.758 -1.373 1 96.25 269 TYR B O 1
ATOM 4543 N N . LEU B 1 270 ? 15.914 11.195 -0.642 1 97.12 270 LEU B N 1
ATOM 4544 C CA . LEU B 1 270 ? 14.961 12.227 -0.25 1 97.12 270 LEU B CA 1
ATOM 4545 C C . LEU B 1 270 ? 14.727 13.211 -1.389 1 97.12 270 LEU B C 1
ATOM 4547 O O . LEU B 1 270 ? 15.672 13.82 -1.892 1 97.12 270 LEU B O 1
ATOM 4551 N N . VAL B 1 271 ? 13.453 13.32 -1.794 1 97.31 271 VAL B N 1
ATOM 4552 C CA . VAL B 1 271 ? 13.125 14.148 -2.949 1 97.31 271 VAL B CA 1
ATOM 4553 C C . VAL B 1 271 ? 12.133 15.242 -2.543 1 97.31 271 VAL B C 1
ATOM 4555 O O . VAL B 1 271 ? 11.164 14.969 -1.838 1 97.31 271 VAL B O 1
ATOM 4558 N N . SER B 1 272 ? 12.367 16.438 -2.955 1 96 272 SER B N 1
ATOM 4559 C CA . SER B 1 272 ? 11.477 17.578 -2.752 1 96 272 SER B CA 1
ATOM 4560 C C . SER B 1 272 ? 11.82 18.719 -3.711 1 96 272 SER B C 1
ATOM 4562 O O . SER B 1 272 ? 12.719 18.594 -4.539 1 96 272 SER B O 1
ATOM 4564 N N . LEU B 1 273 ? 11.055 19.797 -3.656 1 90.25 273 LEU B N 1
ATOM 4565 C CA . LEU B 1 273 ? 11.516 21.047 -4.273 1 90.25 273 LEU B CA 1
ATOM 4566 C C . LEU B 1 273 ? 12.758 21.578 -3.564 1 90.25 273 LEU B C 1
ATOM 4568 O O . LEU B 1 273 ? 13.117 21.094 -2.488 1 90.25 273 LEU B O 1
ATOM 4572 N N . ALA B 1 274 ? 13.352 22.547 -4.27 1 88.25 274 ALA B N 1
ATOM 4573 C CA . ALA B 1 274 ? 14.453 23.25 -3.602 1 88.25 274 ALA B CA 1
ATOM 4574 C C . ALA B 1 274 ? 13.984 23.875 -2.289 1 88.25 274 ALA B C 1
ATOM 4576 O O . ALA B 1 274 ? 12.836 24.297 -2.172 1 88.25 274 ALA B O 1
ATOM 4577 N N . GLU B 1 275 ? 14.859 23.859 -1.365 1 84.44 275 GLU B N 1
ATOM 4578 C CA . GLU B 1 275 ? 14.5 24.281 -0.018 1 84.44 275 GLU B CA 1
ATOM 4579 C C . GLU B 1 275 ? 13.906 25.688 -0.031 1 84.44 275 GLU B C 1
ATOM 4581 O O . GLU B 1 275 ? 13 26 0.746 1 84.44 275 GLU B O 1
ATOM 4586 N N . GLU B 1 276 ? 14.375 26.484 -0.897 1 81.19 276 GLU B N 1
ATOM 4587 C CA . GLU B 1 276 ? 13.898 27.875 -0.985 1 81.19 276 GLU B CA 1
ATOM 4588 C C . GLU B 1 276 ? 12.461 27.922 -1.495 1 81.19 276 GLU B C 1
ATOM 4590 O O . GLU B 1 276 ? 11.773 28.938 -1.308 1 81.19 276 GLU B O 1
ATOM 4595 N N . GLU B 1 277 ? 12.008 26.859 -2.084 1 85.12 277 GLU B N 1
ATOM 4596 C CA . GLU B 1 277 ? 10.68 26.812 -2.678 1 85.12 277 GLU B CA 1
ATOM 4597 C C . GLU B 1 277 ? 9.695 26.078 -1.774 1 85.12 277 GLU B C 1
ATOM 4599 O O . GLU B 1 277 ? 8.492 26.062 -2.041 1 85.12 277 GLU B O 1
ATOM 4604 N N . LEU B 1 278 ? 10.203 25.5 -0.712 1 87.44 278 LEU B N 1
ATOM 4605 C CA . LEU B 1 278 ? 9.344 24.75 0.193 1 87.44 278 LEU B CA 1
ATOM 4606 C C . LEU B 1 278 ? 8.656 25.672 1.19 1 87.44 278 LEU B C 1
ATOM 4608 O O . LEU B 1 278 ? 9.242 26.656 1.632 1 87.44 278 LEU B O 1
ATOM 4612 N N . SER B 1 279 ? 7.406 25.359 1.503 1 86 279 SER B N 1
ATOM 4613 C CA . SER B 1 279 ? 6.746 26.047 2.605 1 86 279 SER B CA 1
ATOM 4614 C C . SER B 1 279 ? 7.484 25.828 3.922 1 86 279 SER B C 1
ATOM 4616 O O . SER B 1 279 ? 8.227 24.844 4.062 1 86 279 SER B O 1
ATOM 4618 N N . PRO B 1 280 ? 7.32 26.703 4.855 1 83.56 280 PRO B N 1
ATOM 4619 C CA . PRO B 1 280 ? 7.922 26.484 6.172 1 83.56 280 PRO B CA 1
ATOM 4620 C C . PRO B 1 280 ? 7.523 25.141 6.789 1 83.56 280 PRO B C 1
ATOM 4622 O O . PRO B 1 280 ? 8.359 24.469 7.391 1 83.56 280 PRO B O 1
ATOM 4625 N N . ALA B 1 281 ? 6.297 24.75 6.617 1 92.19 281 ALA B N 1
ATOM 4626 C CA . ALA B 1 281 ? 5.824 23.469 7.133 1 92.19 281 ALA B CA 1
ATOM 4627 C C . ALA B 1 281 ? 6.555 22.312 6.469 1 92.19 281 ALA B C 1
ATOM 4629 O O . ALA B 1 281 ? 6.949 21.344 7.141 1 92.19 281 ALA B O 1
ATOM 4630 N N . ALA B 1 282 ? 6.758 22.391 5.18 1 94.69 282 ALA B N 1
ATOM 4631 C CA . ALA B 1 282 ? 7.457 21.344 4.441 1 94.69 282 ALA B CA 1
ATOM 4632 C C . ALA B 1 282 ? 8.93 21.281 4.84 1 94.69 282 ALA B C 1
ATOM 4634 O O . ALA B 1 282 ? 9.508 20.188 4.918 1 94.69 282 ALA B O 1
ATOM 4635 N N . LEU B 1 283 ? 9.477 22.438 5.035 1 90.44 283 LEU B N 1
ATOM 4636 C CA . LEU B 1 283 ? 10.867 22.484 5.48 1 90.44 283 LEU B CA 1
ATOM 4637 C C . LEU B 1 283 ? 11.023 21.844 6.852 1 90.44 283 LEU B C 1
ATOM 4639 O O . LEU B 1 283 ? 11.984 21.109 7.09 1 90.44 283 LEU B O 1
ATOM 4643 N N . ALA B 1 284 ? 10.109 22.141 7.707 1 92.31 284 ALA B N 1
ATOM 4644 C CA . ALA B 1 284 ? 10.109 21.531 9.031 1 92.31 284 ALA B CA 1
ATOM 4645 C C . ALA B 1 284 ? 9.984 20.016 8.93 1 92.31 284 ALA B C 1
ATOM 4647 O O . ALA B 1 284 ? 10.695 19.281 9.625 1 92.31 284 ALA B O 1
ATOM 4648 N N . ALA B 1 285 ? 9.117 19.531 8.078 1 97.06 285 ALA B N 1
ATOM 4649 C CA . ALA B 1 285 ? 8.922 18.094 7.887 1 97.06 285 ALA B CA 1
ATOM 4650 C C . ALA B 1 285 ? 10.18 17.453 7.32 1 97.06 285 ALA B C 1
ATOM 4652 O O . ALA B 1 285 ? 10.547 16.344 7.727 1 97.06 285 ALA B O 1
ATOM 4653 N N . LYS B 1 286 ? 10.781 18.125 6.387 1 96.25 286 LYS B N 1
ATOM 4654 C CA . LYS B 1 286 ? 12.008 17.609 5.781 1 96.25 286 LYS B CA 1
ATOM 4655 C C . LYS B 1 286 ? 13.102 17.438 6.832 1 96.25 286 LYS B C 1
ATOM 4657 O O . LYS B 1 286 ? 13.789 16.406 6.852 1 96.25 286 LYS B O 1
ATOM 4662 N N . SER B 1 287 ? 13.242 18.438 7.648 1 93.56 287 SER B N 1
ATOM 4663 C CA . SER B 1 287 ? 14.211 18.375 8.742 1 93.56 287 SER B CA 1
ATOM 4664 C C . SER B 1 287 ? 13.867 17.25 9.711 1 93.56 287 SER B C 1
ATOM 4666 O O . SER B 1 287 ? 14.758 16.547 10.195 1 93.56 287 SER B O 1
ATOM 4668 N N . ALA B 1 288 ? 12.625 17.109 10.031 1 96.5 288 ALA B N 1
ATOM 4669 C CA . ALA B 1 288 ? 12.172 16.047 10.938 1 96.5 288 ALA B CA 1
ATOM 4670 C C . ALA B 1 288 ? 12.461 14.672 10.359 1 96.5 288 ALA B C 1
ATOM 4672 O O . ALA B 1 288 ? 12.852 13.758 11.086 1 96.5 288 ALA B O 1
ATOM 4673 N N . ILE B 1 289 ? 12.25 14.5 9.047 1 97.94 289 ILE B N 1
ATOM 4674 C CA . ILE B 1 289 ? 12.523 13.234 8.375 1 97.94 289 ILE B CA 1
ATOM 4675 C C . ILE B 1 289 ? 14 12.875 8.531 1 97.94 289 ILE B C 1
ATOM 4677 O O . ILE B 1 289 ? 14.336 11.75 8.906 1 97.94 289 ILE B O 1
ATOM 4681 N N . LYS B 1 290 ? 14.82 13.836 8.297 1 94.88 290 LYS B N 1
ATOM 4682 C CA . LYS B 1 290 ? 16.266 13.609 8.406 1 94.88 290 LYS B CA 1
ATOM 4683 C C . LYS B 1 290 ? 16.656 13.242 9.828 1 94.88 290 LYS B C 1
ATOM 4685 O O . LYS B 1 290 ? 17.469 12.344 10.039 1 94.88 290 LYS B O 1
ATOM 4690 N N . ALA B 1 291 ? 16.078 13.945 10.758 1 93.12 291 ALA B N 1
ATOM 4691 C CA . ALA B 1 291 ? 16.359 13.664 12.164 1 93.12 291 ALA B CA 1
ATOM 4692 C C . ALA B 1 291 ? 15.93 12.242 12.539 1 93.12 291 ALA B C 1
ATOM 4694 O O . ALA B 1 291 ? 16.641 11.539 13.242 1 93.12 291 ALA B O 1
ATOM 4695 N N . CYS B 1 292 ? 14.742 11.812 12.078 1 95.5 292 CYS B N 1
ATOM 4696 C CA . CYS B 1 292 ? 14.227 10.477 12.367 1 95.5 292 CYS B CA 1
ATOM 4697 C C . CYS B 1 292 ? 15.133 9.406 11.766 1 95.5 292 CYS B C 1
ATOM 4699 O O . CYS B 1 292 ? 15.422 8.398 12.414 1 95.5 292 CYS B O 1
ATOM 4701 N N . VAL B 1 293 ? 15.578 9.633 10.523 1 94.88 293 VAL B N 1
ATOM 4702 C CA . VAL B 1 293 ? 16.438 8.672 9.844 1 94.88 293 VAL B CA 1
ATOM 4703 C C . VAL B 1 293 ? 17.734 8.492 10.617 1 94.88 293 VAL B C 1
ATOM 4705 O O . VAL B 1 293 ? 18.188 7.371 10.844 1 94.88 293 VAL B O 1
ATOM 4708 N N . LYS B 1 294 ? 18.297 9.602 11.031 1 91.06 294 LYS B N 1
ATOM 4709 C CA . LYS B 1 294 ? 19.531 9.57 11.812 1 91.06 294 LYS B CA 1
ATOM 4710 C C . LYS B 1 294 ? 19.344 8.781 13.102 1 91.06 294 LYS B C 1
ATOM 4712 O O . LYS B 1 294 ? 20.172 7.938 13.453 1 91.06 294 LYS B O 1
ATOM 4717 N N . ASP B 1 295 ? 18.281 9.039 13.797 1 91.94 295 ASP B N 1
ATOM 4718 C CA . ASP B 1 295 ? 18 8.383 15.07 1 91.94 295 ASP B CA 1
ATOM 4719 C C . ASP B 1 295 ? 17.781 6.883 14.875 1 91.94 295 ASP B C 1
ATOM 4721 O O . ASP B 1 295 ? 18.25 6.078 15.68 1 91.94 295 ASP B O 1
ATOM 4725 N N . LEU B 1 296 ? 17.031 6.516 13.844 1 92.56 296 LEU B N 1
ATOM 4726 C CA . LEU B 1 296 ? 16.719 5.117 13.586 1 92.56 296 LEU B CA 1
ATOM 4727 C C . LEU B 1 296 ? 18 4.324 13.273 1 92.56 296 LEU B C 1
ATOM 4729 O O . LEU B 1 296 ? 18.141 3.178 13.703 1 92.56 296 LEU B O 1
ATOM 4733 N N . ILE B 1 297 ? 18.875 4.926 12.562 1 90.31 297 ILE B N 1
ATOM 4734 C CA . ILE B 1 297 ? 20.109 4.25 12.203 1 90.31 297 ILE B CA 1
ATOM 4735 C C . ILE B 1 297 ? 21.031 4.164 13.422 1 90.31 297 ILE B C 1
ATOM 4737 O O . ILE B 1 297 ? 21.609 3.113 13.695 1 90.31 297 ILE B O 1
ATOM 4741 N N . GLN B 1 298 ? 21.125 5.25 14.164 1 88.12 298 GLN B N 1
ATOM 4742 C CA . GLN B 1 298 ? 21.984 5.301 15.344 1 88.12 298 GLN B CA 1
ATOM 4743 C C . GLN B 1 298 ? 21.531 4.305 16.406 1 88.12 298 GLN B C 1
ATOM 4745 O O . GLN B 1 298 ? 22.344 3.727 17.109 1 88.12 298 GLN B O 1
ATOM 4750 N N . ASN B 1 299 ? 20.234 4.039 16.469 1 88 299 ASN B N 1
ATOM 4751 C CA . ASN B 1 299 ? 19.688 3.137 17.469 1 88 299 ASN B CA 1
ATOM 4752 C C . ASN B 1 299 ? 19.531 1.721 16.922 1 88 299 ASN B C 1
ATOM 4754 O O . ASN B 1 299 ? 18.875 0.88 17.547 1 88 299 ASN B O 1
ATOM 4758 N N . GLN B 1 300 ? 19.938 1.479 15.703 1 83.75 300 GLN B N 1
ATOM 4759 C CA . GLN B 1 300 ? 20 0.165 15.078 1 83.75 300 GLN B CA 1
ATOM 4760 C C . GLN B 1 300 ? 18.609 -0.397 14.828 1 83.75 300 GLN B C 1
ATOM 4762 O O . GLN B 1 300 ? 18.375 -1.599 14.984 1 83.75 300 GLN B O 1
ATOM 4767 N N . ILE B 1 301 ? 17.75 0.464 14.656 1 84.5 301 ILE B N 1
ATOM 4768 C CA . ILE B 1 301 ? 16.375 0.075 14.312 1 84.5 301 ILE B CA 1
ATOM 4769 C C . ILE B 1 301 ? 16.266 -0.097 12.797 1 84.5 301 ILE B C 1
ATOM 4771 O O . ILE B 1 301 ? 15.461 -0.904 12.32 1 84.5 301 ILE B O 1
ATOM 4775 N N . TRP B 1 302 ? 17.047 0.65 12.086 1 83.69 302 TRP B N 1
ATOM 4776 C CA . TRP B 1 302 ? 17.203 0.485 10.648 1 83.69 302 TRP B CA 1
ATOM 4777 C C . TRP B 1 302 ? 18.375 -0.445 10.336 1 83.69 302 TRP B C 1
ATOM 4779 O O . TRP B 1 302 ? 19.484 0.015 10.078 1 83.69 302 TRP B O 1
ATOM 4789 N N . PRO B 1 303 ? 18.047 -1.698 10.234 1 75.44 303 PRO B N 1
ATOM 4790 C CA . PRO B 1 303 ? 19.156 -2.645 10.109 1 75.44 303 PRO B CA 1
ATOM 4791 C C . PRO B 1 303 ? 19.859 -2.568 8.758 1 75.44 303 PRO B C 1
ATOM 4793 O O . PRO B 1 303 ? 19.219 -2.24 7.75 1 75.44 303 PRO B O 1
ATOM 4796 N N . CYS B 1 304 ? 21.156 -2.764 8.812 1 71.56 304 CYS B N 1
ATOM 4797 C CA . CYS B 1 304 ? 22 -2.967 7.641 1 71.56 304 CYS B CA 1
ATOM 4798 C C . CYS B 1 304 ? 21.984 -1.735 6.742 1 71.56 304 CYS B C 1
ATOM 4800 O O . CYS B 1 304 ? 21.812 -1.849 5.527 1 71.56 304 CYS B O 1
ATOM 4802 N N . SER B 1 305 ? 21.953 -0.639 7.453 1 80.88 305 SER B N 1
ATOM 4803 C CA . SER B 1 305 ? 21.875 0.637 6.746 1 80.88 305 SER B CA 1
ATOM 4804 C C . SER B 1 305 ? 23 1.571 7.172 1 80.88 305 SER B C 1
ATOM 4806 O O . SER B 1 305 ? 23.547 1.434 8.266 1 80.88 305 SER B O 1
ATOM 4808 N N . GLU B 1 306 ? 23.391 2.398 6.223 1 80.38 306 GLU B N 1
ATOM 4809 C CA . GLU B 1 306 ? 24.375 3.447 6.469 1 80.38 306 GLU B CA 1
ATOM 4810 C C . GLU B 1 306 ? 23.859 4.809 6.02 1 80.38 306 GLU B C 1
ATOM 4812 O O . GLU B 1 306 ? 23.312 4.941 4.922 1 80.38 306 GLU B O 1
ATOM 4817 N N . ILE B 1 307 ? 23.969 5.703 6.898 1 80.62 307 ILE B N 1
ATOM 4818 C CA . ILE B 1 307 ? 23.531 7.055 6.566 1 80.62 307 ILE B CA 1
ATOM 4819 C C . ILE B 1 307 ? 24.516 7.684 5.574 1 80.62 307 ILE B C 1
ATOM 4821 O O . ILE B 1 307 ? 25.719 7.543 5.715 1 80.62 307 ILE B O 1
ATOM 4825 N N . ILE B 1 308 ? 24 8.258 4.453 1 80.38 308 ILE B N 1
ATOM 4826 C CA . ILE B 1 308 ? 24.828 8.969 3.484 1 80.38 308 ILE B CA 1
ATOM 4827 C C . ILE B 1 308 ? 24.781 10.469 3.779 1 80.38 308 ILE B C 1
ATOM 4829 O O . ILE B 1 308 ? 25.766 11.18 3.561 1 80.38 308 ILE B O 1
ATOM 4833 N N . LEU B 1 309 ? 23.734 11.008 4.602 1 66 309 LEU B N 1
ATOM 4834 C CA . LEU B 1 309 ? 23.453 12.422 4.816 1 66 309 LEU B CA 1
ATOM 4835 C C . LEU B 1 309 ? 24.734 13.242 4.781 1 66 309 LEU B C 1
ATOM 4837 O O . LEU B 1 309 ? 25.797 12.766 5.203 1 66 309 LEU B O 1
#

Radius of gyration: 25.55 Å; Cα contacts (8 Å, |Δi|>4): 1085; chains: 2; bounding box: 57×70×72 Å

Secondary structure (DSSP, 8-state):
--HHHHHHHHHHHHHTSHHHHHHHHTS-HHHHHHHHHHHHHHHTS--EEEETTEEEE-HHHHHHHHHHHHHHHHHHHHHHHHHTTS--EEEEEEE-HHHHHHHHHHHHHHHHHH-TTEEEEEEE--HHHHHHHHHTT--SEEEES---S-TTSEEEEEEEEEEEEEE-HHHHHHTT-HHHHHHTEEEHHHHTT--EEE--TTSHHHHHHHHHH----EEEEE--HHHHHHHHHHSS-EEEEEGGGS-TTTTTT-EEEEEETTT-EEEEEEEES-GGGS-HHHHHHHHHHHHHHHHHHHTT-STTEEE--/--HHHHHHHHHHHHHTSHHHHHHHHTS-HHHHHHHHHHHHHHHTS--EEEETTEEEE-HHHHHHHHHHHHHHHHHHHHHHHHHTTS--EEEEEEE-HHHHHHHHHHHHHHHHHH-TTEEEEEEE--HHHHHHHHHTT--SEEEES---S-TTSEEEEEEEEEEEEEE-HHHHHHTT-HHHHHHTEEEHHHHTT--EEE--TTSHHHHHHHHHH----EEEEE--HHHHHHHHHHSS-EEEEEGGGS-TTTTTT-EEEEEETTT-EEEEEEEES-GGGS-HHHHHHHHHHHHHHHHHHHTT-STTEEE--

Foldseek 3Di:
DDLVLLQLLLLCQVQLALVVSCVVVVHDSVVSVVSPVVVCVVVVHHQWDQDPRGIHGDPVVLVVQLVSVLVNQVVQLVVQVVVPVARAEEAEEEEEPLLCLQQVVVLVVVCCVRRVRYHYHYHYDAQVVVLVCVSSVVHAKYKHFDPPHDPQKDKAWWKKWWKWKKAFPVLCVVLPNVVLLVVQADELVSQPQFEAEEADCVGPVNVLCCVQRNDYRYPHHDRDLVVRLVCRQVDSHMYMDTPSSCAPVCVVGMRIHTYVPPIGMITMMMIHGDPVSHRPSSNVSVVSSNVSSVVCVVVCRRPRMDTPD/DDLVLLQLLLLCQVQLALVVSCVVVVHDSVVSVVSPVVVCVVVVHHQWDQDPRGIHGDPVVLVVQLVSVLVNQVVQLVVQVVVPVARAEEAEEEEEPLLCLQQVVVLVVVCCVRRVRYHYHYHYDAQVVVLVCVVSVVHAKYKHFDPPHDPQKDKAWWKKWWKWKKAFPVLCVVLPNVVLLVVQADELVSCPQFEAEEADCVHPVNVLCCVQRNDYRYPHHDRDLVVRLVCRQVDSHMYMDTPSSCAPVCVVGMRIHTYVPPIGMITMMMIHGDPVSHRPSSNVSVVSSNVSSVVCVVVCNRPRMDTPD